Protein AF-A0A935YM21-F1 (afdb_monomer)

Radius of gyration: 26.41 Å; Cα contacts (8 Å, |Δi|>4): 626; chains: 1; bounding box: 69×49×75 Å

Structure (mmCIF, N/CA/C/O backbone):
data_AF-A0A935YM21-F1
#
_entry.id   AF-A0A935YM21-F1
#
loop_
_atom_site.group_PDB
_atom_site.id
_atom_site.type_symbol
_atom_site.label_atom_id
_atom_site.label_alt_id
_atom_site.label_comp_id
_atom_site.label_asym_id
_atom_site.label_entity_id
_atom_site.label_seq_id
_atom_site.pdbx_PDB_ins_code
_atom_site.Cartn_x
_atom_site.Cartn_y
_atom_site.Cartn_z
_atom_site.occupancy
_atom_site.B_iso_or_equiv
_atom_site.auth_seq_id
_atom_site.auth_comp_id
_atom_site.auth_asym_id
_atom_site.auth_atom_id
_atom_site.pdbx_PDB_model_num
ATOM 1 N N . MET A 1 1 ? 1.221 3.191 -18.579 1.00 84.69 1 MET A N 1
ATOM 2 C CA . MET A 1 1 ? 1.922 2.083 -17.907 1.00 84.69 1 MET A CA 1
ATOM 3 C C . MET A 1 1 ? 1.122 1.684 -16.672 1.00 84.69 1 MET A C 1
ATOM 5 O O . MET A 1 1 ? 0.642 2.581 -15.989 1.00 84.69 1 MET A O 1
ATOM 9 N N . LYS A 1 2 ? 0.946 0.388 -16.398 1.00 89.25 2 LYS A N 1
ATOM 10 C CA . LYS A 1 2 ? 0.231 -0.130 -15.216 1.00 89.25 2 LYS A CA 1
ATOM 11 C C . LYS A 1 2 ? 1.011 -1.271 -14.585 1.00 89.25 2 LYS A C 1
ATOM 13 O O . LYS A 1 2 ? 1.313 -2.234 -15.279 1.00 89.25 2 LYS A O 1
ATOM 18 N N . LEU A 1 3 ? 1.335 -1.170 -13.303 1.00 93.81 3 LEU A N 1
ATOM 19 C CA . LEU A 1 3 ? 1.935 -2.277 -12.561 1.00 93.81 3 LEU A CA 1
ATOM 20 C C . LEU A 1 3 ? 0.892 -3.386 -12.374 1.00 93.81 3 LEU A C 1
ATOM 22 O O . LEU A 1 3 ? -0.289 -3.092 -12.204 1.00 93.81 3 LEU A O 1
ATOM 26 N N . GLU A 1 4 ? 1.325 -4.645 -12.394 1.00 93.81 4 GLU A N 1
ATOM 27 C CA . GLU A 1 4 ? 0.467 -5.799 -12.087 1.00 93.81 4 GLU A CA 1
ATOM 28 C C . GLU A 1 4 ? 0.998 -6.578 -10.886 1.00 93.81 4 GLU A C 1
ATOM 30 O O . GLU A 1 4 ? 0.245 -6.892 -9.970 1.00 93.81 4 GLU A O 1
ATOM 35 N N . GLN A 1 5 ? 2.302 -6.855 -10.855 1.00 95.62 5 GLN A N 1
ATOM 36 C CA . GLN A 1 5 ? 2.930 -7.565 -9.748 1.00 95.62 5 GLN A CA 1
ATOM 37 C C . GLN A 1 5 ? 4.392 -7.152 -9.598 1.00 95.62 5 GLN A C 1
ATOM 39 O O . GLN A 1 5 ? 5.106 -7.019 -10.591 1.00 95.62 5 GLN A O 1
ATOM 44 N N . PHE A 1 6 ? 4.851 -6.981 -8.364 1.00 97.75 6 PHE A N 1
ATOM 45 C CA . PHE A 1 6 ? 6.246 -6.683 -8.053 1.00 97.75 6 PHE A CA 1
ATOM 46 C C . PHE A 1 6 ? 6.715 -7.523 -6.870 1.00 97.75 6 PHE A C 1
ATOM 48 O O . PHE A 1 6 ? 6.202 -7.385 -5.766 1.00 97.75 6 PHE A O 1
ATOM 55 N N . THR A 1 7 ? 7.696 -8.387 -7.101 1.00 98.19 7 THR A N 1
ATOM 56 C CA . THR A 1 7 ? 8.368 -9.175 -6.067 1.00 98.19 7 THR A CA 1
ATOM 57 C C . THR A 1 7 ? 9.728 -8.564 -5.765 1.00 98.19 7 THR A C 1
ATOM 59 O O . THR A 1 7 ? 10.560 -8.446 -6.661 1.00 98.19 7 THR A O 1
ATOM 62 N N . ILE A 1 8 ? 9.954 -8.194 -4.506 1.00 98.06 8 ILE A N 1
ATOM 63 C CA . ILE A 1 8 ? 11.184 -7.571 -4.011 1.00 98.06 8 ILE A CA 1
ATOM 64 C C . ILE A 1 8 ? 12.077 -8.648 -3.397 1.00 98.06 8 ILE A C 1
ATOM 66 O O . ILE A 1 8 ? 11.717 -9.268 -2.390 1.00 98.06 8 ILE A O 1
ATOM 70 N N . GLY A 1 9 ? 13.264 -8.841 -3.965 1.00 96.75 9 GLY A N 1
ATOM 71 C CA . GLY A 1 9 ? 14.196 -9.878 -3.541 1.00 96.75 9 GLY A CA 1
ATOM 72 C C . GLY A 1 9 ? 13.757 -11.283 -3.953 1.00 96.75 9 GLY A C 1
ATOM 73 O O . GLY A 1 9 ? 12.864 -11.476 -4.775 1.00 96.75 9 GLY A O 1
ATOM 74 N N . SER A 1 10 ? 14.382 -12.292 -3.346 1.00 96.12 10 SER A N 1
ATOM 75 C CA . SER A 1 10 ? 14.010 -13.698 -3.542 1.00 96.12 10 SER A CA 1
ATOM 76 C C . SER A 1 10 ? 14.378 -14.551 -2.315 1.00 96.12 10 SER A C 1
ATOM 78 O O . SER A 1 10 ? 15.112 -14.080 -1.441 1.00 96.12 10 SER A O 1
ATOM 80 N N . PRO A 1 11 ? 13.953 -15.827 -2.252 1.00 94.19 11 PRO A N 1
ATOM 81 C CA . PRO A 1 11 ? 14.360 -16.743 -1.186 1.00 94.19 11 PRO A CA 1
ATOM 82 C C . PRO A 1 11 ? 15.867 -17.041 -1.144 1.00 94.19 11 PRO A C 1
ATOM 84 O O . PRO A 1 11 ? 16.362 -17.484 -0.105 1.00 94.19 11 PRO A O 1
ATOM 87 N N . LYS A 1 12 ? 16.606 -16.795 -2.238 1.00 95.00 12 LYS A N 1
ATOM 88 C CA . LYS A 1 12 ? 18.047 -17.066 -2.332 1.00 95.00 12 LYS A CA 1
ATOM 89 C C . LYS A 1 12 ? 18.811 -16.416 -1.172 1.00 95.00 12 LYS A C 1
ATOM 91 O O . LYS A 1 12 ? 18.516 -15.299 -0.734 1.00 95.00 12 LYS A O 1
ATOM 96 N N . ASN A 1 13 ? 19.802 -17.129 -0.645 1.00 92.75 13 ASN A N 1
ATOM 97 C CA . ASN A 1 13 ? 20.642 -16.627 0.435 1.00 92.75 13 ASN A CA 1
ATOM 98 C C . ASN A 1 13 ? 21.811 -15.801 -0.118 1.00 92.75 13 ASN A C 1
ATOM 100 O O . ASN A 1 13 ? 22.928 -16.292 -0.225 1.00 92.75 13 ASN A O 1
ATOM 104 N N . SER A 1 14 ? 21.521 -14.563 -0.510 1.00 93.44 14 SER A N 1
ATOM 105 C CA . SER A 1 14 ? 22.496 -13.608 -1.039 1.00 93.44 14 SER A CA 1
ATOM 106 C C . SER A 1 14 ? 22.101 -12.182 -0.623 1.00 93.44 14 SER A C 1
ATOM 108 O O . SER A 1 14 ? 20.898 -11.896 -0.551 1.00 93.44 14 SER A O 1
ATOM 110 N N . PRO A 1 15 ? 23.065 -11.286 -0.319 1.00 93.50 15 PRO A N 1
ATOM 111 C CA . PRO A 1 15 ? 22.773 -9.910 0.093 1.00 93.50 15 PRO A CA 1
ATOM 112 C C . PRO A 1 15 ? 22.080 -9.087 -1.002 1.00 93.50 15 PRO A C 1
ATOM 114 O O . PRO A 1 15 ? 21.363 -8.141 -0.691 1.00 93.50 15 PRO A O 1
ATOM 117 N N . THR A 1 16 ? 22.238 -9.462 -2.271 1.00 96.19 16 THR A N 1
ATOM 118 C CA . THR A 1 16 ? 21.596 -8.809 -3.422 1.00 96.19 16 THR A CA 1
ATOM 119 C C . THR A 1 16 ? 20.148 -9.270 -3.634 1.00 96.19 16 THR A C 1
ATOM 121 O O . THR A 1 16 ? 19.417 -8.666 -4.410 1.00 96.19 16 THR A O 1
ATOM 124 N N . HIS A 1 17 ? 19.678 -10.298 -2.914 1.00 97.12 17 HIS A N 1
ATOM 125 C CA . HIS A 1 17 ? 18.311 -10.832 -3.021 1.00 97.12 17 HIS A CA 1
ATOM 126 C C . HIS A 1 17 ? 17.364 -10.289 -1.939 1.00 97.12 17 HIS A C 1
ATOM 128 O O . HIS A 1 17 ? 16.369 -10.929 -1.584 1.00 97.12 17 HIS A O 1
ATOM 134 N N . CYS A 1 18 ? 17.656 -9.094 -1.432 1.00 95.44 18 CYS A N 1
ATOM 135 C CA . CYS A 1 18 ? 16.796 -8.310 -0.553 1.00 95.44 18 CYS A CA 1
ATOM 136 C C . CYS A 1 18 ? 16.961 -6.814 -0.839 1.00 95.44 18 CYS A C 1
ATOM 138 O O . CYS A 1 18 ? 17.997 -6.386 -1.344 1.00 95.44 18 CYS A O 1
ATOM 140 N N . PHE A 1 19 ? 15.957 -6.020 -0.472 1.00 94.69 19 PHE A N 1
ATOM 141 C CA . PHE A 1 19 ? 16.044 -4.562 -0.475 1.00 94.69 19 PHE A CA 1
ATOM 142 C C . PHE A 1 19 ? 15.624 -4.033 0.900 1.00 94.69 19 PHE A C 1
ATOM 144 O O . PHE A 1 19 ? 14.451 -4.081 1.282 1.00 94.69 19 PHE A O 1
ATOM 151 N N . GLY A 1 20 ? 16.605 -3.599 1.695 1.00 91.69 20 GLY A N 1
ATOM 152 C CA . GLY A 1 20 ? 16.386 -3.273 3.104 1.00 91.69 20 GLY A CA 1
ATOM 153 C C . GLY A 1 20 ? 15.827 -4.481 3.880 1.00 91.69 20 GLY A C 1
ATOM 154 O O . GLY A 1 20 ? 16.442 -5.546 3.858 1.00 91.69 20 GLY A O 1
ATOM 155 N N . PRO A 1 21 ? 14.679 -4.360 4.578 1.00 91.56 21 PRO A N 1
ATOM 156 C CA . PRO A 1 21 ? 14.071 -5.475 5.299 1.00 91.56 21 PRO A CA 1
ATOM 157 C C . PRO A 1 21 ? 13.211 -6.388 4.403 1.00 91.56 21 PRO A C 1
ATOM 159 O O . PRO A 1 21 ? 12.692 -7.390 4.891 1.00 91.56 21 PRO A O 1
ATOM 162 N N . LEU A 1 22 ? 13.017 -6.046 3.124 1.00 94.81 22 LEU A N 1
ATOM 163 C CA . LEU A 1 22 ? 12.130 -6.770 2.216 1.00 94.81 22 LEU A CA 1
ATOM 164 C C . LEU A 1 22 ? 12.899 -7.889 1.507 1.00 94.81 22 LEU A C 1
ATOM 166 O O . LEU A 1 22 ? 13.859 -7.635 0.776 1.00 94.81 22 LEU A O 1
ATOM 170 N N . LYS A 1 23 ? 12.462 -9.134 1.721 1.00 94.88 23 LYS A N 1
ATOM 171 C CA . LYS A 1 23 ? 13.022 -10.335 1.098 1.00 94.88 23 LYS A CA 1
ATOM 172 C C . LYS A 1 23 ? 11.899 -11.271 0.659 1.00 94.88 23 LYS A C 1
ATOM 174 O O . LYS A 1 23 ? 11.187 -11.800 1.507 1.00 94.88 23 LYS A O 1
ATOM 179 N N . ALA A 1 24 ? 11.783 -11.481 -0.652 1.00 95.38 24 ALA A N 1
ATOM 180 C CA . ALA A 1 24 ? 10.719 -12.260 -1.289 1.00 95.38 24 ALA A CA 1
ATOM 181 C C . ALA A 1 24 ? 9.302 -11.739 -0.969 1.00 95.38 24 ALA A C 1
ATOM 183 O O . ALA A 1 24 ? 8.379 -12.520 -0.746 1.00 95.38 24 ALA A O 1
ATOM 184 N N . VAL A 1 25 ? 9.134 -10.412 -0.938 1.00 96.69 25 VAL A N 1
ATOM 185 C CA . VAL A 1 25 ? 7.836 -9.766 -0.675 1.00 96.69 25 VAL A CA 1
ATOM 186 C C . VAL A 1 25 ? 7.161 -9.439 -1.996 1.00 96.69 25 VAL A C 1
ATOM 188 O O . VAL A 1 25 ? 7.767 -8.767 -2.826 1.00 96.69 25 VAL A O 1
ATOM 191 N N . THR A 1 26 ? 5.918 -9.881 -2.183 1.00 97.12 26 THR A N 1
ATOM 192 C CA . THR A 1 26 ? 5.162 -9.674 -3.428 1.00 97.12 26 THR A CA 1
ATOM 193 C C . THR A 1 26 ? 4.048 -8.657 -3.223 1.00 97.12 26 THR A C 1
ATOM 195 O O . THR A 1 26 ? 3.224 -8.819 -2.333 1.00 97.12 26 THR A O 1
ATOM 198 N N . LEU A 1 27 ? 4.022 -7.615 -4.050 1.00 97.31 27 LEU A N 1
ATOM 199 C CA . LEU A 1 27 ? 2.954 -6.624 -4.122 1.00 97.31 27 LEU A CA 1
ATOM 200 C C . LEU A 1 27 ? 2.118 -6.876 -5.378 1.00 97.31 27 LEU A C 1
ATOM 202 O O . LEU A 1 27 ? 2.657 -6.870 -6.485 1.00 97.31 27 LEU A O 1
ATOM 206 N N . ASP A 1 28 ? 0.808 -7.043 -5.208 1.00 95.25 28 ASP A N 1
ATOM 207 C CA . ASP A 1 28 ? -0.141 -7.253 -6.307 1.00 95.25 28 ASP A CA 1
ATOM 208 C C . ASP A 1 28 ? -0.956 -5.991 -6.588 1.00 95.25 28 ASP A C 1
ATOM 210 O O . ASP A 1 28 ? -1.786 -5.562 -5.782 1.00 95.25 28 ASP A O 1
ATOM 214 N N . PHE A 1 29 ? -0.803 -5.433 -7.775 1.00 94.19 29 PHE A N 1
ATOM 215 C CA . PHE A 1 29 ? -1.499 -4.223 -8.188 1.00 94.19 29 PHE A CA 1
ATOM 216 C C . PHE A 1 29 ? -2.767 -4.588 -8.963 1.00 94.19 29 PHE A C 1
ATOM 218 O O . PHE A 1 29 ? -2.802 -5.543 -9.741 1.00 94.19 29 PHE A O 1
ATOM 225 N N . ALA A 1 30 ? -3.848 -3.851 -8.727 1.00 88.44 30 ALA A N 1
ATOM 226 C CA . ALA A 1 30 ? -5.085 -4.041 -9.473 1.00 88.44 30 ALA A CA 1
ATOM 227 C C . ALA A 1 30 ? -4.923 -3.564 -10.920 1.00 88.44 30 ALA A C 1
ATOM 229 O O . ALA A 1 30 ? -4.452 -2.455 -11.165 1.00 88.44 30 ALA A O 1
ATOM 230 N N . ARG A 1 31 ? -5.328 -4.400 -11.882 1.00 81.19 31 ARG A N 1
ATOM 231 C CA . ARG A 1 31 ? -5.139 -4.127 -13.317 1.00 81.19 31 ARG A CA 1
ATOM 232 C C . ARG A 1 31 ? -6.035 -2.999 -13.830 1.00 81.19 31 ARG A C 1
ATOM 234 O O . ARG A 1 31 ? -5.651 -2.268 -14.738 1.00 81.19 31 ARG A O 1
ATOM 241 N N . ASP A 1 32 ? -7.222 -2.873 -13.251 1.00 82.38 32 ASP A N 1
ATOM 242 C CA . ASP A 1 32 ? -8.256 -1.892 -13.584 1.00 82.38 32 ASP A CA 1
ATOM 243 C C . ASP A 1 32 ? -8.122 -0.586 -12.785 1.00 82.38 32 ASP A C 1
ATOM 245 O O . ASP A 1 32 ? -8.901 0.341 -12.993 1.00 82.38 32 ASP A O 1
ATOM 249 N N . ARG A 1 33 ? -7.130 -0.482 -11.889 1.00 85.44 33 ARG A N 1
ATOM 250 C CA . ARG A 1 33 ? -6.915 0.697 -11.041 1.00 85.44 33 ARG A CA 1
ATOM 251 C C . ARG A 1 33 ? -5.557 1.327 -11.304 1.00 85.44 33 ARG A C 1
ATOM 253 O O . ARG A 1 33 ? -4.559 0.675 -11.586 1.00 85.44 33 ARG A O 1
ATOM 260 N N . GLY A 1 34 ? -5.511 2.647 -11.246 1.00 87.25 34 GLY A N 1
ATOM 261 C CA . GLY A 1 34 ? -4.305 3.460 -11.326 1.00 87.25 34 GLY A CA 1
ATOM 262 C C . GLY A 1 34 ? -3.768 3.916 -9.991 1.00 87.25 34 GLY A C 1
ATOM 263 O O . GLY A 1 34 ? -2.761 4.611 -9.991 1.00 87.25 34 GLY A O 1
ATOM 264 N N . VAL A 1 35 ? -4.408 3.546 -8.886 1.00 92.56 35 VAL A N 1
ATOM 265 C CA . VAL A 1 35 ? -3.995 3.946 -7.543 1.00 92.56 35 VAL A CA 1
ATOM 266 C C . VAL A 1 35 ? -3.868 2.718 -6.653 1.00 92.56 35 VAL A C 1
ATOM 268 O O . VAL A 1 35 ? -4.759 1.868 -6.621 1.00 92.56 35 VAL A O 1
ATOM 271 N N . THR A 1 36 ? -2.759 2.630 -5.923 1.00 95.81 36 THR A N 1
ATOM 272 C CA . THR A 1 36 ? -2.509 1.582 -4.930 1.00 95.81 36 THR A CA 1
ATOM 273 C C . THR A 1 36 ? -1.900 2.184 -3.666 1.00 95.81 36 THR A C 1
ATOM 275 O O . THR A 1 36 ? -0.898 2.893 -3.733 1.00 95.81 36 THR A O 1
ATOM 278 N N . ALA A 1 37 ? -2.496 1.892 -2.515 1.00 97.00 37 ALA A N 1
ATOM 279 C CA . ALA A 1 37 ? -2.027 2.288 -1.199 1.00 97.00 37 ALA A CA 1
ATOM 280 C C . ALA A 1 37 ? -1.261 1.145 -0.526 1.00 97.00 37 ALA A C 1
ATOM 282 O O . ALA A 1 37 ? -1.734 0.010 -0.479 1.00 97.00 37 ALA A O 1
ATOM 283 N N . LEU A 1 38 ? -0.104 1.460 0.042 1.00 97.50 38 LEU A N 1
ATOM 284 C CA . LEU A 1 38 ? 0.652 0.606 0.944 1.00 97.50 38 LEU A CA 1
ATOM 285 C C . LEU A 1 38 ? 0.322 1.024 2.380 1.00 97.50 38 LEU A C 1
ATOM 287 O O . LEU A 1 38 ? 0.495 2.190 2.745 1.00 97.50 38 LEU A O 1
ATOM 291 N N . VAL A 1 39 ? -0.137 0.073 3.189 1.00 95.56 39 VAL A N 1
ATOM 292 C CA . VAL A 1 39 ? -0.586 0.282 4.576 1.00 95.56 39 VAL A CA 1
ATOM 293 C C . VAL A 1 39 ? 0.099 -0.732 5.491 1.00 95.56 39 VAL A C 1
ATOM 295 O O . VAL A 1 39 ? 0.589 -1.760 5.036 1.00 95.56 39 VAL A O 1
ATOM 298 N N . GLY A 1 40 ? 0.215 -0.420 6.778 1.00 91.56 40 GLY A N 1
ATOM 299 C CA . GLY A 1 40 ? 0.822 -1.291 7.783 1.00 91.56 40 GLY A CA 1
ATOM 300 C C . GLY A 1 40 ? 1.550 -0.502 8.864 1.00 91.56 40 GLY A C 1
ATOM 301 O O . GLY A 1 40 ? 1.730 0.715 8.750 1.00 91.56 40 GLY A O 1
ATOM 302 N N . GLU A 1 41 ? 2.013 -1.195 9.898 1.00 87.06 41 GLU A N 1
ATOM 303 C CA . GLU A 1 41 ? 2.714 -0.579 11.027 1.00 87.06 41 GLU A CA 1
ATOM 304 C C . GLU A 1 41 ? 4.000 0.164 10.617 1.00 87.06 41 GLU A C 1
ATOM 306 O O . GLU A 1 41 ? 4.572 -0.004 9.530 1.00 87.06 41 GLU A O 1
ATOM 311 N N . SER A 1 42 ? 4.489 1.027 11.501 1.00 84.81 42 SER A N 1
ATOM 312 C CA . SER A 1 42 ? 5.783 1.683 11.315 1.00 84.81 42 SER A CA 1
ATOM 313 C C . SER A 1 42 ? 6.909 0.649 11.228 1.00 84.81 42 SER A C 1
ATOM 315 O O . SER A 1 42 ? 7.022 -0.258 12.046 1.00 84.81 42 SER A O 1
ATOM 317 N N . GLY A 1 43 ? 7.765 0.778 10.211 1.00 83.88 43 GLY A N 1
ATOM 318 C CA . GLY A 1 43 ? 8.880 -0.147 9.996 1.00 83.88 43 GLY A CA 1
ATOM 319 C C . GLY A 1 43 ? 8.527 -1.462 9.283 1.00 83.88 43 GLY A C 1
ATOM 320 O O . GLY A 1 43 ? 9.405 -2.319 9.161 1.00 83.88 43 GLY A O 1
ATOM 321 N N . THR A 1 44 ? 7.308 -1.633 8.758 1.00 89.38 44 THR A N 1
ATOM 322 C CA . THR A 1 44 ? 6.948 -2.783 7.895 1.00 89.38 44 THR A CA 1
ATOM 323 C C . THR A 1 44 ? 7.458 -2.664 6.454 1.00 89.38 44 THR A C 1
ATOM 325 O O . THR A 1 44 ? 7.197 -3.537 5.640 1.00 89.38 44 THR A O 1
ATOM 328 N N . GLY A 1 45 ? 8.217 -1.611 6.125 1.00 90.50 45 GLY A N 1
ATOM 329 C CA . GLY A 1 45 ? 8.893 -1.475 4.831 1.00 90.50 45 GLY A CA 1
ATOM 330 C C . GLY A 1 45 ? 8.083 -0.793 3.723 1.00 90.50 45 GLY A C 1
ATOM 331 O O . GLY A 1 45 ? 8.478 -0.890 2.570 1.00 90.50 45 GLY A O 1
ATOM 332 N N . LYS A 1 46 ? 7.000 -0.064 4.037 1.00 93.44 46 LYS A N 1
ATOM 333 C CA . LYS A 1 46 ? 6.207 0.700 3.045 1.00 93.44 46 LYS A CA 1
ATOM 334 C C . LYS A 1 46 ? 7.057 1.672 2.217 1.00 93.44 46 LYS A C 1
ATOM 336 O O . LYS A 1 46 ? 7.097 1.564 0.996 1.00 93.44 46 LYS A O 1
ATOM 341 N N . SER A 1 47 ? 7.796 2.565 2.879 1.00 91.12 47 SER A N 1
ATOM 342 C CA . SER A 1 47 ? 8.720 3.495 2.215 1.00 91.12 47 SER A CA 1
ATOM 343 C C . SER A 1 47 ? 9.822 2.755 1.456 1.00 91.12 47 SER A C 1
ATOM 345 O O . SER A 1 47 ? 10.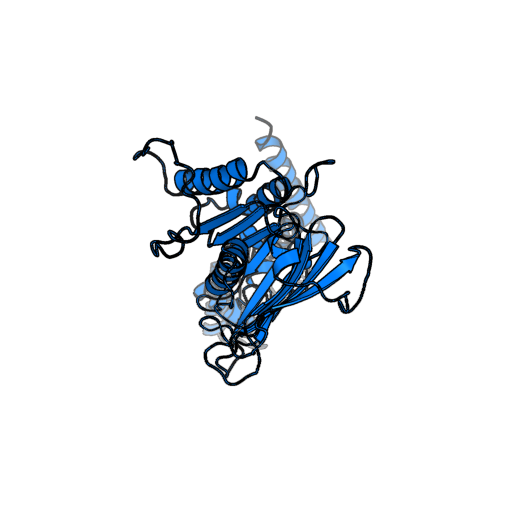173 3.135 0.347 1.00 91.12 47 SER A O 1
ATOM 347 N N . THR A 1 48 ? 10.312 1.640 2.009 1.00 93.19 48 THR A N 1
ATOM 348 C CA . THR A 1 48 ? 11.325 0.797 1.360 1.00 93.19 48 THR A CA 1
ATOM 349 C C . THR A 1 48 ? 10.802 0.123 0.089 1.00 93.19 48 THR A C 1
ATOM 351 O O . THR A 1 48 ? 11.556 -0.048 -0.860 1.00 93.19 48 THR A O 1
ATOM 354 N N . ALA A 1 49 ? 9.516 -0.226 0.025 1.00 95.88 49 ALA A N 1
ATOM 355 C CA . ALA A 1 49 ? 8.896 -0.759 -1.183 1.00 95.88 49 ALA A CA 1
ATOM 356 C C . ALA A 1 49 ? 8.749 0.310 -2.280 1.00 95.88 49 ALA A C 1
ATOM 358 O O . ALA A 1 49 ? 9.011 0.025 -3.449 1.00 95.88 49 ALA A O 1
ATOM 359 N N . LEU A 1 50 ? 8.383 1.545 -1.909 1.00 94.88 50 LEU A N 1
ATOM 360 C CA . LEU A 1 50 ? 8.389 2.681 -2.841 1.00 94.88 50 LEU A CA 1
ATOM 361 C C . LEU A 1 50 ? 9.808 2.968 -3.350 1.00 94.88 50 LEU A C 1
ATOM 363 O O . LEU A 1 50 ? 10.011 3.169 -4.543 1.00 94.88 50 LEU A O 1
ATOM 367 N N . GLU A 1 51 ? 10.801 2.931 -2.466 1.00 92.19 51 GLU A N 1
ATOM 368 C CA . GLU A 1 51 ? 12.208 3.116 -2.824 1.00 92.19 51 GLU A CA 1
ATOM 369 C C . GLU A 1 51 ? 12.715 2.003 -3.752 1.00 92.19 51 GLU A C 1
ATOM 371 O O . GLU A 1 51 ? 13.378 2.296 -4.744 1.00 92.19 51 GLU A O 1
ATOM 376 N N . ALA A 1 52 ? 12.341 0.745 -3.498 1.00 95.69 52 ALA A N 1
ATOM 377 C CA . ALA A 1 52 ? 12.666 -0.380 -4.370 1.00 95.69 52 ALA A CA 1
ATOM 378 C C . ALA A 1 52 ? 12.123 -0.162 -5.793 1.00 95.69 52 ALA A C 1
ATOM 380 O O . ALA A 1 52 ? 12.862 -0.361 -6.756 1.00 95.69 52 ALA A O 1
ATOM 381 N N . LEU A 1 53 ? 10.872 0.306 -5.931 1.00 96.06 53 LEU A N 1
ATOM 382 C CA . LEU A 1 53 ? 10.290 0.684 -7.228 1.00 96.06 53 LEU A CA 1
ATOM 383 C C . LEU A 1 53 ? 11.061 1.837 -7.888 1.00 96.06 53 LEU A C 1
ATOM 385 O O . LEU A 1 53 ? 11.321 1.796 -9.091 1.00 96.06 53 LEU A O 1
ATOM 389 N N . ALA A 1 54 ? 11.441 2.856 -7.116 1.00 92.50 54 ALA A N 1
ATOM 390 C CA . ALA A 1 54 ? 12.185 3.999 -7.634 1.00 92.50 54 ALA A CA 1
ATOM 391 C C . ALA A 1 54 ? 13.575 3.591 -8.153 1.00 92.50 54 ALA A C 1
ATOM 393 O O . ALA A 1 54 ? 13.957 3.964 -9.261 1.00 92.50 54 ALA A O 1
ATOM 394 N N . VAL A 1 55 ? 14.312 2.791 -7.377 1.00 92.81 55 VAL A N 1
ATOM 395 C CA . VAL A 1 55 ? 15.643 2.267 -7.726 1.00 92.81 55 VAL A CA 1
ATOM 396 C C . VAL A 1 55 ? 15.581 1.396 -8.978 1.00 92.81 55 VAL A C 1
ATOM 398 O O . VAL A 1 55 ? 16.358 1.623 -9.902 1.00 92.81 55 VAL A O 1
ATOM 401 N N . LEU A 1 56 ? 14.625 0.463 -9.027 1.00 95.25 56 LEU A N 1
ATOM 402 C CA . LEU A 1 56 ? 14.309 -0.383 -10.184 1.00 95.25 56 LEU A CA 1
ATOM 403 C C . LEU A 1 56 ? 14.191 0.440 -11.471 1.00 95.25 56 LEU A C 1
ATOM 405 O O . LEU A 1 56 ? 14.932 0.212 -12.426 1.00 95.25 56 LEU A O 1
ATOM 409 N N . PHE A 1 57 ? 13.257 1.397 -11.505 1.00 94.00 57 PHE A N 1
ATOM 410 C CA . PHE A 1 57 ? 12.944 2.097 -12.750 1.00 94.00 57 PHE A CA 1
ATOM 411 C C . PHE A 1 57 ? 14.032 3.088 -13.119 1.00 94.00 57 PHE A C 1
ATOM 413 O O . PHE A 1 57 ? 14.347 3.210 -14.297 1.00 94.00 57 PHE A O 1
ATOM 420 N N . ARG A 1 58 ? 14.666 3.728 -12.134 1.00 91.56 58 ARG A N 1
ATOM 421 C CA . ARG A 1 58 ? 15.846 4.562 -12.367 1.00 91.56 58 ARG A CA 1
ATOM 422 C C . AR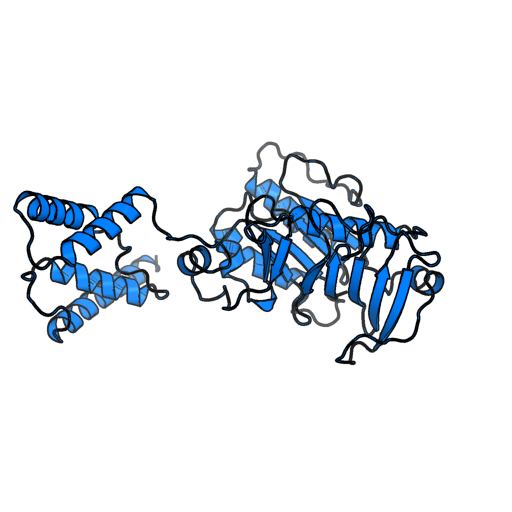G A 1 58 ? 16.967 3.767 -13.030 1.00 91.56 58 ARG A C 1
ATOM 424 O O . ARG A 1 58 ? 17.558 4.252 -13.987 1.00 91.56 58 ARG A O 1
ATOM 431 N N . ASP A 1 59 ? 17.274 2.574 -12.525 1.00 92.56 59 ASP A N 1
ATOM 432 C CA . ASP A 1 59 ? 18.368 1.757 -13.054 1.00 92.56 59 ASP A CA 1
ATOM 433 C C . ASP A 1 59 ? 18.069 1.275 -14.485 1.00 92.56 59 ASP A C 1
ATOM 435 O O . ASP A 1 59 ? 18.959 1.336 -15.335 1.00 92.56 59 ASP A O 1
ATOM 439 N N . LEU A 1 60 ? 16.816 0.897 -14.777 1.00 92.81 60 LEU A N 1
ATOM 440 C CA . LEU A 1 60 ? 16.371 0.565 -16.137 1.00 92.81 60 LEU A CA 1
ATOM 441 C C . LEU A 1 60 ? 16.419 1.780 -17.077 1.00 92.81 60 LEU A C 1
ATOM 443 O O . LEU A 1 60 ? 16.958 1.680 -18.172 1.00 92.81 60 LEU A O 1
ATOM 447 N N . MET A 1 61 ? 15.910 2.941 -16.654 1.00 89.12 61 MET A N 1
ATOM 448 C CA . MET A 1 61 ? 15.922 4.175 -17.457 1.00 89.12 61 MET A CA 1
ATOM 449 C C . MET A 1 61 ? 17.340 4.699 -17.714 1.00 89.12 61 MET A C 1
ATOM 451 O O . MET A 1 61 ? 17.595 5.283 -18.761 1.00 89.12 61 MET A O 1
ATOM 455 N N . ALA A 1 62 ? 18.268 4.473 -16.781 1.00 89.81 62 ALA A N 1
ATOM 456 C CA . ALA A 1 62 ? 19.684 4.790 -16.949 1.00 89.81 62 ALA A CA 1
ATOM 457 C C . ALA A 1 62 ? 20.450 3.742 -17.782 1.00 89.81 62 ALA A C 1
ATOM 459 O O . ALA A 1 62 ? 21.656 3.889 -17.970 1.00 89.81 62 ALA A O 1
ATOM 460 N N . GLY A 1 63 ? 19.785 2.671 -18.234 1.00 90.62 63 GLY A N 1
ATOM 461 C CA . GLY A 1 63 ? 20.399 1.603 -19.021 1.00 90.62 63 GLY A CA 1
ATOM 462 C C . GLY A 1 63 ? 21.496 0.844 -18.274 1.00 90.62 63 GLY A C 1
ATOM 463 O O . GLY A 1 63 ? 22.475 0.416 -18.885 1.00 90.62 63 GLY A O 1
ATOM 464 N N . LYS A 1 64 ? 21.384 0.701 -16.945 1.00 92.62 64 LYS A N 1
ATOM 465 C CA . LYS A 1 64 ? 22.409 -0.006 -16.168 1.00 92.62 64 LYS A CA 1
ATOM 466 C C . LYS A 1 64 ? 22.469 -1.485 -16.566 1.00 92.62 64 LYS A C 1
ATOM 468 O O . LYS A 1 64 ? 21.424 -2.134 -16.611 1.00 92.62 64 LYS A O 1
ATOM 473 N N . PRO A 1 65 ? 23.675 -2.055 -16.745 1.00 90.50 65 PRO A N 1
ATOM 474 C CA . PRO A 1 65 ? 23.840 -3.433 -17.209 1.00 90.50 65 PRO A CA 1
ATOM 475 C C . PRO A 1 65 ? 23.443 -4.486 -16.165 1.00 90.50 65 PRO A C 1
ATOM 477 O O . PRO A 1 65 ? 23.173 -5.625 -16.528 1.00 90.50 65 PRO A O 1
ATOM 480 N N . ALA A 1 66 ? 23.376 -4.115 -14.883 1.00 94.19 66 ALA A N 1
ATOM 481 C CA . ALA A 1 66 ? 22.957 -4.994 -13.797 1.00 94.19 66 ALA A CA 1
ATOM 482 C C . ALA A 1 66 ? 22.022 -4.259 -12.815 1.00 94.19 66 ALA A C 1
ATOM 484 O O . ALA A 1 66 ? 22.200 -3.054 -12.593 1.00 94.19 66 ALA A O 1
ATOM 485 N N . PRO A 1 67 ? 21.037 -4.960 -12.226 1.00 96.44 67 PRO A N 1
ATOM 486 C CA . PRO A 1 67 ? 20.116 -4.393 -11.248 1.00 96.44 67 PRO A CA 1
ATOM 487 C C . PRO A 1 67 ? 20.777 -4.260 -9.869 1.00 96.44 67 PRO A C 1
ATOM 489 O O . PRO A 1 67 ? 21.640 -5.053 -9.502 1.00 96.44 67 PRO A O 1
ATOM 492 N N . ALA A 1 68 ? 20.347 -3.282 -9.066 1.00 95.75 68 ALA A N 1
ATOM 493 C CA . ALA A 1 68 ? 20.869 -3.097 -7.705 1.00 95.75 68 ALA A CA 1
ATOM 494 C C . ALA A 1 68 ? 20.467 -4.213 -6.719 1.00 95.75 68 ALA A C 1
ATOM 496 O O . ALA A 1 68 ? 21.130 -4.412 -5.703 1.00 95.75 68 ALA A O 1
ATOM 497 N N . PHE A 1 69 ? 19.365 -4.911 -6.989 1.00 98.19 69 PHE A N 1
ATOM 498 C CA . PHE A 1 69 ? 18.847 -6.015 -6.185 1.00 98.19 69 PHE A CA 1
ATOM 499 C C . PHE A 1 69 ? 18.001 -6.943 -7.065 1.00 98.19 69 PHE A C 1
ATOM 501 O O . PHE A 1 69 ? 17.556 -6.544 -8.141 1.00 98.19 69 PHE A O 1
ATOM 508 N N . ALA A 1 70 ? 17.772 -8.175 -6.615 1.00 98.38 70 ALA A N 1
ATOM 509 C CA . ALA A 1 70 ? 16.940 -9.133 -7.330 1.00 98.38 70 ALA A CA 1
ATOM 510 C C . ALA A 1 70 ? 15.457 -8.771 -7.225 1.00 98.38 70 ALA A C 1
ATOM 512 O O . ALA A 1 70 ? 14.975 -8.418 -6.147 1.00 98.38 70 ALA A O 1
ATOM 513 N N . TYR A 1 71 ? 14.718 -8.899 -8.320 1.00 98.50 71 TYR A N 1
ATOM 514 C CA . TYR A 1 71 ? 13.278 -8.675 -8.329 1.00 98.50 71 TYR A CA 1
ATOM 515 C C . TYR A 1 71 ? 12.595 -9.396 -9.485 1.00 98.50 71 TYR A C 1
ATOM 517 O O . TYR A 1 71 ? 13.200 -9.714 -10.505 1.00 98.50 71 TYR A O 1
ATOM 525 N N . THR A 1 72 ? 11.284 -9.569 -9.356 1.00 98.12 72 THR A N 1
ATOM 526 C CA . THR A 1 72 ? 10.426 -9.911 -10.489 1.00 98.12 72 THR A CA 1
ATOM 527 C C . THR A 1 72 ? 9.364 -8.840 -10.645 1.00 98.12 72 THR A C 1
ATOM 529 O O . THR A 1 72 ? 8.693 -8.482 -9.680 1.00 98.12 72 THR A O 1
ATOM 532 N N . LEU A 1 73 ? 9.185 -8.326 -11.855 1.00 97.50 73 LEU A N 1
ATOM 533 C CA . LEU A 1 73 ? 8.217 -7.279 -12.152 1.00 97.50 73 LEU A CA 1
ATOM 534 C C . LEU A 1 73 ? 7.338 -7.708 -13.321 1.00 97.50 73 LEU A C 1
ATOM 536 O O . LEU A 1 73 ? 7.848 -8.109 -14.359 1.00 97.50 73 LEU A O 1
ATOM 540 N N . THR A 1 74 ? 6.024 -7.580 -13.167 1.00 95.56 74 THR A N 1
ATOM 541 C CA . THR A 1 74 ? 5.050 -7.716 -14.254 1.00 95.56 74 THR A CA 1
ATOM 542 C C . THR A 1 74 ? 4.236 -6.435 -14.359 1.00 95.56 74 THR A C 1
ATOM 544 O O . THR A 1 74 ? 3.708 -5.945 -13.356 1.00 95.56 74 THR A O 1
ATOM 547 N N . TYR A 1 75 ? 4.151 -5.870 -15.560 1.00 93.88 75 TYR A N 1
ATOM 548 C CA . TYR A 1 75 ? 3.447 -4.615 -15.811 1.00 93.88 75 TYR A CA 1
ATOM 549 C C . TYR A 1 75 ? 3.025 -4.491 -17.278 1.00 93.88 75 TYR A C 1
ATOM 551 O O . TYR A 1 75 ? 3.496 -5.220 -18.147 1.00 93.88 75 TYR A O 1
ATOM 559 N N . ARG A 1 76 ? 2.133 -3.545 -17.562 1.00 90.69 76 ARG A N 1
ATOM 560 C CA . ARG A 1 76 ? 1.635 -3.227 -18.898 1.00 90.69 76 ARG A CA 1
ATOM 561 C C . ARG A 1 76 ? 2.173 -1.889 -19.382 1.00 90.69 76 ARG A C 1
ATOM 563 O O . ARG A 1 76 ? 2.068 -0.878 -18.677 1.00 90.69 76 ARG A O 1
ATOM 570 N N . ALA A 1 77 ? 2.669 -1.864 -20.607 1.00 89.12 77 ALA A N 1
ATOM 571 C CA . ALA A 1 77 ? 3.091 -0.678 -21.332 1.00 89.12 77 ALA A CA 1
ATOM 572 C C . ALA A 1 77 ? 2.353 -0.633 -22.681 1.00 89.12 77 ALA A C 1
ATOM 574 O O . ALA A 1 77 ? 2.699 -1.345 -23.618 1.00 89.12 77 ALA A O 1
ATOM 575 N N . GLY A 1 78 ? 1.280 0.163 -22.753 1.00 85.31 78 GLY A N 1
ATOM 576 C CA . GLY A 1 78 ? 0.373 0.156 -23.906 1.00 85.31 78 GLY A CA 1
ATOM 577 C C . GLY A 1 78 ? -0.309 -1.205 -24.067 1.00 85.31 78 GLY A C 1
ATOM 578 O O . GLY A 1 78 ? -0.870 -1.726 -23.104 1.00 85.31 78 GLY A O 1
ATOM 579 N N . GLU A 1 79 ? -0.199 -1.781 -25.262 1.00 87.12 79 GLU A N 1
ATOM 580 C CA . GLU A 1 79 ? -0.740 -3.101 -25.616 1.00 87.12 79 GLU A CA 1
ATOM 581 C C . GLU A 1 79 ? 0.225 -4.258 -25.306 1.00 87.12 79 GLU A C 1
ATOM 583 O O . GLU A 1 79 ? -0.074 -5.414 -25.601 1.00 87.12 79 GLU A O 1
ATOM 588 N N . THR A 1 80 ? 1.376 -3.971 -24.691 1.00 90.12 80 THR A N 1
ATOM 589 C CA . THR A 1 80 ? 2.378 -4.979 -24.336 1.00 90.12 80 THR A CA 1
ATOM 590 C C . THR A 1 80 ? 2.390 -5.216 -22.831 1.00 90.12 80 THR A C 1
ATOM 592 O O . THR A 1 80 ? 2.492 -4.286 -22.027 1.00 90.12 80 THR A O 1
ATOM 595 N N . ARG A 1 81 ? 2.325 -6.482 -22.436 1.00 92.25 81 ARG A N 1
ATOM 596 C CA . ARG A 1 81 ? 2.576 -6.964 -21.081 1.00 92.25 81 ARG A CA 1
ATOM 597 C C . ARG A 1 81 ? 4.023 -7.432 -20.986 1.00 92.25 81 ARG A C 1
ATOM 599 O O . ARG A 1 81 ? 4.475 -8.229 -21.800 1.00 92.25 81 ARG A O 1
ATOM 606 N N . LEU A 1 82 ? 4.746 -6.921 -20.002 1.00 93.88 82 LEU A N 1
ATOM 607 C CA . LEU A 1 82 ? 6.167 -7.170 -19.799 1.00 93.88 82 LEU A CA 1
ATOM 608 C C . LEU A 1 82 ? 6.375 -7.897 -18.479 1.00 93.88 82 LEU A C 1
ATOM 610 O O . LEU A 1 82 ? 5.779 -7.530 -17.462 1.00 93.88 82 LEU A O 1
ATOM 614 N N . ARG A 1 83 ? 7.256 -8.895 -18.498 1.00 95.94 83 ARG A N 1
ATOM 615 C CA . ARG A 1 83 ? 7.789 -9.560 -17.312 1.00 95.94 83 ARG A CA 1
ATOM 616 C C . ARG A 1 83 ? 9.301 -9.396 -17.297 1.00 95.94 83 ARG A C 1
ATOM 618 O O . ARG A 1 83 ? 9.963 -9.767 -18.259 1.00 95.94 83 ARG A O 1
ATOM 625 N N . ILE A 1 84 ? 9.835 -8.877 -16.200 1.00 96.69 84 ILE A N 1
ATOM 626 C CA . ILE A 1 84 ? 11.271 -8.759 -15.950 1.00 96.69 84 ILE A CA 1
ATOM 627 C C . ILE A 1 84 ? 11.608 -9.652 -14.761 1.00 96.69 84 ILE A C 1
ATOM 629 O O . ILE A 1 84 ? 11.041 -9.480 -13.683 1.00 96.69 84 ILE A O 1
ATOM 633 N N . ASP A 1 85 ? 12.519 -10.595 -14.963 1.00 97.56 85 ASP A N 1
ATOM 634 C CA . ASP A 1 85 ? 13.180 -11.368 -13.915 1.00 97.56 85 ASP A CA 1
ATOM 635 C C . ASP A 1 85 ? 14.642 -10.915 -13.811 1.00 97.56 85 ASP A C 1
ATOM 637 O O . ASP A 1 85 ? 15.475 -11.215 -14.676 1.00 97.56 85 ASP A O 1
ATOM 641 N N . ALA A 1 86 ? 14.924 -10.144 -12.767 1.00 98.00 86 ALA A N 1
ATOM 642 C CA . ALA A 1 86 ? 16.190 -9.479 -12.525 1.00 98.00 86 ALA A CA 1
ATOM 643 C C . ALA A 1 86 ? 16.956 -10.175 -11.393 1.00 98.00 86 ALA A C 1
ATOM 645 O O . ALA A 1 86 ? 16.454 -10.276 -10.272 1.00 98.00 86 ALA A O 1
ATOM 646 N N . ASP A 1 87 ? 18.180 -10.621 -11.673 1.00 98.00 87 ASP A N 1
ATOM 647 C CA . ASP A 1 87 ? 19.066 -11.289 -10.714 1.00 98.00 87 ASP A CA 1
ATOM 648 C C . ASP A 1 87 ? 20.498 -10.729 -10.856 1.00 98.00 87 ASP A C 1
ATOM 650 O O . ASP A 1 87 ? 21.167 -11.039 -11.843 1.00 98.00 87 ASP A O 1
ATOM 654 N N . PRO A 1 88 ? 20.981 -9.909 -9.899 1.00 96.88 88 PRO A N 1
ATOM 655 C CA . PRO A 1 88 ? 22.325 -9.324 -9.937 1.00 96.88 88 PRO A CA 1
ATOM 656 C C . PRO A 1 88 ? 23.462 -10.350 -9.917 1.00 96.88 88 PRO A C 1
ATOM 658 O O . PRO A 1 88 ? 24.573 -10.036 -10.332 1.00 96.88 88 PRO A O 1
ATOM 661 N N . ASP A 1 89 ? 23.206 -11.559 -9.417 1.00 96.69 89 ASP A N 1
ATOM 662 C CA . ASP A 1 89 ? 24.220 -12.602 -9.265 1.00 96.69 89 ASP A CA 1
ATOM 663 C C . ASP A 1 89 ? 24.309 -13.506 -10.512 1.00 96.69 89 ASP A C 1
ATOM 665 O O . ASP A 1 89 ? 25.077 -14.472 -10.527 1.00 96.69 89 ASP A O 1
ATOM 669 N N . ARG A 1 90 ? 23.475 -13.262 -11.531 1.00 95.44 90 ARG A N 1
ATOM 670 C CA . ARG A 1 90 ? 23.393 -14.064 -12.758 1.00 95.44 90 ARG A CA 1
ATOM 671 C C . ARG A 1 90 ? 24.250 -13.452 -13.868 1.00 95.44 90 ARG A C 1
ATOM 673 O O . ARG A 1 90 ? 24.352 -12.238 -13.971 1.00 95.44 90 ARG A O 1
ATOM 680 N N . GLU A 1 91 ? 24.811 -14.299 -14.737 1.00 93.25 91 GLU A N 1
ATOM 681 C CA . GLU A 1 91 ? 25.603 -13.857 -15.902 1.00 93.25 91 GLU A CA 1
ATOM 682 C C . GLU A 1 91 ? 24.797 -12.975 -16.868 1.00 93.25 91 GLU A C 1
ATOM 684 O O . GLU A 1 91 ? 25.327 -12.008 -17.399 1.00 93.25 91 GLU A O 1
ATOM 689 N N . ASP A 1 92 ? 23.513 -13.293 -17.052 1.00 92.81 92 ASP A N 1
ATOM 690 C CA . ASP A 1 92 ? 22.537 -12.478 -17.778 1.00 92.81 92 ASP A CA 1
ATOM 691 C C . ASP A 1 92 ? 21.565 -11.828 -16.775 1.00 92.81 92 ASP A C 1
ATOM 693 O O . ASP A 1 92 ? 20.558 -12.450 -16.409 1.00 92.81 92 ASP A O 1
ATOM 697 N N . PRO A 1 93 ? 21.843 -10.619 -16.252 1.00 95.50 93 PRO A N 1
ATOM 698 C CA . PRO A 1 93 ? 21.134 -10.104 -15.085 1.00 95.50 93 PRO A CA 1
ATOM 699 C C . PRO A 1 93 ? 19.657 -9.794 -15.339 1.00 95.50 93 PRO A C 1
ATOM 701 O O . PRO A 1 93 ? 18.878 -9.779 -14.389 1.00 95.50 93 PRO A O 1
ATOM 704 N N . TYR A 1 94 ? 19.245 -9.604 -16.598 1.00 96.75 94 TYR A N 1
ATOM 705 C CA . TYR A 1 94 ? 17.881 -9.228 -16.973 1.00 96.75 94 TYR A CA 1
ATOM 706 C C . TYR A 1 94 ? 17.271 -10.215 -17.963 1.00 96.75 94 TYR A C 1
ATOM 708 O O . TYR A 1 94 ? 17.539 -10.165 -19.159 1.00 96.75 94 TYR A O 1
ATOM 716 N N . ARG A 1 95 ? 16.346 -11.049 -17.486 1.00 96.50 95 ARG A N 1
ATOM 717 C CA . ARG A 1 95 ? 15.497 -11.867 -18.358 1.00 96.50 95 ARG A CA 1
ATOM 718 C C . ARG A 1 95 ? 14.171 -11.157 -18.563 1.00 96.50 95 ARG A C 1
ATOM 720 O O . ARG A 1 95 ? 13.392 -11.026 -17.620 1.00 96.50 95 ARG A O 1
ATOM 727 N N . ILE A 1 96 ? 13.928 -10.688 -19.782 1.00 95.62 96 ILE A N 1
ATOM 728 C CA . ILE A 1 96 ? 12.726 -9.928 -20.134 1.00 95.62 96 ILE A CA 1
ATOM 729 C C . ILE A 1 96 ? 11.878 -10.757 -21.095 1.00 95.62 96 ILE A C 1
ATOM 731 O O . ILE A 1 96 ? 12.398 -11.347 -22.040 1.00 95.62 96 ILE A O 1
ATOM 735 N N . ALA A 1 97 ? 10.572 -10.796 -20.858 1.00 94.62 97 ALA A N 1
ATOM 736 C CA . ALA A 1 97 ? 9.596 -11.414 -21.743 1.00 94.62 97 ALA A CA 1
ATOM 737 C C . ALA A 1 97 ? 8.462 -10.432 -22.049 1.00 94.62 97 ALA A C 1
ATOM 739 O O . ALA A 1 97 ? 8.023 -9.688 -21.166 1.00 94.62 97 ALA A O 1
ATOM 740 N N . ALA A 1 98 ? 7.985 -10.443 -23.293 1.00 92.75 98 ALA A N 1
ATOM 741 C CA . ALA A 1 98 ? 6.879 -9.620 -23.768 1.00 92.75 98 ALA A CA 1
ATOM 742 C C . ALA A 1 98 ? 5.733 -10.493 -24.294 1.00 92.75 98 ALA A C 1
ATOM 744 O O . ALA A 1 98 ? 5.959 -11.464 -25.015 1.00 92.75 98 ALA A O 1
ATOM 745 N N . ALA A 1 99 ? 4.505 -10.128 -23.948 1.00 91.94 99 ALA A N 1
ATOM 746 C CA . ALA A 1 99 ? 3.277 -10.763 -24.414 1.00 91.94 99 ALA A CA 1
ATOM 747 C C . ALA A 1 99 ? 2.223 -9.691 -24.751 1.00 91.94 99 ALA A C 1
ATOM 749 O O . ALA A 1 99 ? 2.320 -8.566 -24.246 1.00 91.94 99 ALA A O 1
ATOM 750 N N . PRO A 1 100 ? 1.209 -9.990 -25.576 1.00 89.00 100 PRO A N 1
ATOM 751 C CA . PRO A 1 100 ? 0.053 -9.114 -25.745 1.00 89.00 100 PRO A CA 1
ATOM 752 C C . PRO A 1 100 ? -0.662 -8.841 -24.411 1.00 89.00 100 PRO A C 1
ATOM 754 O O . PRO A 1 100 ? -0.843 -9.734 -23.585 1.00 89.00 100 PRO A O 1
ATOM 757 N N . ALA A 1 101 ? -1.121 -7.607 -24.196 1.00 83.25 101 ALA A N 1
ATOM 758 C CA . ALA A 1 101 ? -1.823 -7.209 -22.972 1.00 83.25 101 ALA A CA 1
ATOM 759 C C . ALA A 1 101 ? -3.185 -7.896 -22.770 1.00 83.25 101 ALA A C 1
ATOM 761 O O . ALA A 1 101 ? -3.714 -7.862 -21.656 1.00 83.25 101 ALA A O 1
ATOM 762 N N . SER A 1 102 ? -3.741 -8.499 -23.824 1.00 77.12 102 SER A N 1
ATOM 763 C CA . SER A 1 102 ? -4.985 -9.274 -23.794 1.00 77.12 102 SER A CA 1
ATOM 764 C C . SER A 1 102 ? -4.822 -10.688 -23.230 1.00 77.12 102 SER A C 1
ATOM 766 O O . SER A 1 102 ? -5.828 -11.348 -22.989 1.00 77.12 102 SER A O 1
ATOM 768 N N . GLU A 1 103 ? -3.593 -11.180 -23.039 1.00 71.81 103 GLU A N 1
ATOM 769 C CA . GLU A 1 103 ? -3.362 -12.530 -22.521 1.00 71.81 103 GLU A CA 1
ATOM 770 C C . GLU A 1 103 ? -3.484 -12.595 -20.990 1.00 71.81 103 GLU A C 1
ATOM 772 O O . GLU A 1 103 ? -2.693 -12.014 -20.233 1.00 71.81 103 GLU A O 1
ATOM 777 N N . ASP A 1 104 ? -4.468 -13.374 -20.537 1.00 62.09 104 ASP A N 1
ATOM 778 C CA . ASP A 1 104 ? -4.643 -13.768 -19.144 1.00 62.09 104 ASP A CA 1
ATOM 779 C C . ASP A 1 104 ? -3.899 -15.081 -18.859 1.00 62.09 104 ASP A C 1
ATOM 781 O O . ASP A 1 104 ? -4.185 -16.116 -19.452 1.00 62.09 104 ASP A O 1
ATOM 785 N N . GLY A 1 105 ? -2.934 -15.051 -17.933 1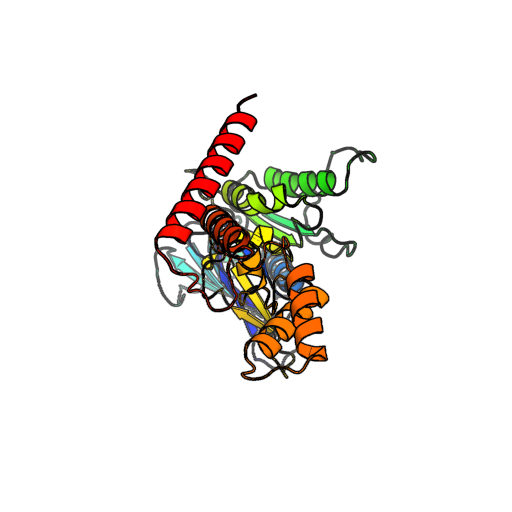.00 61.78 105 GLY A N 1
ATOM 786 C CA . GLY A 1 105 ? -2.146 -16.229 -17.552 1.00 61.78 105 GLY A CA 1
ATOM 787 C C . GLY A 1 105 ? -0.769 -15.897 -16.960 1.00 61.78 105 GLY A C 1
ATOM 788 O O . GLY A 1 105 ? -0.425 -14.708 -16.833 1.00 61.78 105 GLY A O 1
ATOM 789 N N . PRO A 1 106 ? 0.020 -16.920 -16.564 1.00 54.81 106 PRO A N 1
ATOM 790 C CA . PRO A 1 106 ? 1.436 -16.742 -16.255 1.00 54.81 106 PRO A CA 1
ATOM 791 C C . PRO A 1 106 ? 2.133 -16.180 -17.496 1.00 54.81 106 PRO A C 1
ATOM 793 O O . PRO A 1 106 ? 1.936 -16.672 -18.600 1.00 54.81 106 PRO A O 1
ATOM 796 N N . ALA A 1 107 ? 2.885 -15.095 -17.318 1.00 55.06 107 ALA A N 1
ATOM 797 C CA . ALA A 1 107 ? 3.503 -14.344 -18.407 1.00 55.06 107 ALA A CA 1
ATOM 798 C C . ALA A 1 107 ? 4.705 -15.099 -19.014 1.00 55.06 107 ALA A C 1
ATOM 800 O O . ALA A 1 107 ? 5.850 -14.662 -18.881 1.00 55.06 107 ALA A O 1
ATOM 801 N N . GLU A 1 108 ? 4.449 -16.233 -19.664 1.00 64.69 108 GLU A N 1
ATOM 802 C CA . GLU A 1 108 ? 5.376 -16.892 -20.587 1.00 64.69 108 GLU A CA 1
ATOM 803 C C . GLU A 1 108 ? 5.300 -16.168 -21.936 1.00 64.69 108 GLU A C 1
ATOM 805 O O . GLU A 1 108 ? 4.716 -16.635 -22.906 1.00 64.69 108 GLU A O 1
ATOM 810 N N . GLY A 1 109 ? 5.825 -14.943 -21.951 1.00 75.38 109 GLY A N 1
ATOM 811 C CA . GLY A 1 109 ? 5.947 -14.153 -23.170 1.00 75.38 109 GLY A CA 1
ATOM 812 C C . GLY A 1 109 ? 7.132 -14.590 -24.032 1.00 75.38 109 GLY A C 1
ATOM 813 O O . GLY A 1 109 ? 7.963 -15.409 -23.636 1.00 75.38 109 GLY A O 1
ATOM 814 N N . THR A 1 110 ? 7.258 -13.969 -25.201 1.00 89.12 110 THR A N 1
ATOM 815 C CA . THR A 1 110 ? 8.439 -14.133 -26.057 1.00 89.12 110 THR A CA 1
ATOM 816 C C . THR A 1 110 ? 9.640 -13.426 -25.415 1.00 89.12 110 THR A C 1
ATOM 818 O O . THR A 1 110 ? 9.483 -12.281 -24.973 1.00 89.12 110 THR A O 1
ATOM 821 N N . PRO A 1 111 ? 10.833 -14.054 -25.354 1.00 94.06 111 PRO A N 1
ATOM 822 C CA . PRO A 1 111 ? 12.038 -13.402 -24.852 1.00 94.06 111 PRO A CA 1
ATOM 823 C C . PRO A 1 111 ? 12.337 -12.094 -25.592 1.00 94.06 111 PRO A C 1
ATOM 825 O O . PRO A 1 111 ? 12.298 -12.040 -26.822 1.00 94.06 111 PRO A O 1
ATOM 828 N N . LEU A 1 112 ? 12.663 -11.048 -24.836 1.00 92.38 112 LEU A N 1
ATOM 829 C CA . LEU A 1 112 ? 12.982 -9.716 -25.337 1.00 92.38 112 LEU A CA 1
ATOM 830 C C . LEU A 1 112 ? 14.404 -9.342 -24.913 1.00 92.38 112 LEU A C 1
ATOM 832 O O . LEU A 1 112 ? 14.721 -9.335 -23.726 1.00 92.38 112 LEU A O 1
ATOM 836 N N . ALA A 1 113 ? 15.266 -9.013 -25.874 1.00 93.25 113 ALA A N 1
ATOM 837 C CA . ALA A 1 113 ? 16.630 -8.590 -25.572 1.00 93.25 113 ALA A CA 1
ATOM 838 C C . ALA A 1 113 ? 16.639 -7.248 -24.819 1.00 93.25 113 ALA A C 1
ATOM 840 O O . ALA A 1 113 ? 15.914 -6.326 -25.198 1.00 93.25 113 ALA A O 1
ATOM 841 N N . LEU A 1 114 ? 17.511 -7.108 -23.812 1.00 92.50 114 LEU A N 1
ATOM 842 C CA . LEU A 1 114 ? 17.637 -5.876 -23.020 1.00 92.50 114 LEU A CA 1
ATOM 843 C C . LEU A 1 114 ? 17.896 -4.642 -23.896 1.00 92.50 114 LEU A C 1
ATOM 845 O O . LEU A 1 114 ? 17.257 -3.617 -23.695 1.00 92.50 114 LEU A O 1
ATOM 849 N N . ALA A 1 115 ? 18.774 -4.751 -24.899 1.00 91.25 115 ALA A N 1
ATOM 850 C CA . ALA A 1 115 ? 19.050 -3.653 -25.828 1.00 91.25 115 ALA A CA 1
ATOM 851 C C . ALA A 1 115 ? 17.772 -3.182 -26.543 1.00 91.25 115 ALA A C 1
ATOM 853 O O . ALA A 1 115 ? 17.448 -2.004 -26.516 1.00 91.25 115 ALA A O 1
ATOM 854 N N . HIS A 1 116 ? 16.975 -4.112 -27.079 1.00 91.75 116 HIS A N 1
ATOM 855 C CA . HIS A 1 116 ? 15.707 -3.767 -27.723 1.00 91.75 116 HIS A CA 1
ATOM 856 C C . HIS A 1 116 ? 14.683 -3.196 -26.731 1.00 91.75 116 HIS A C 1
ATOM 858 O O . HIS A 1 116 ? 13.933 -2.288 -27.073 1.00 91.75 116 HIS A O 1
ATOM 864 N N . PHE A 1 117 ? 14.653 -3.706 -25.498 1.00 92.69 117 PHE A N 1
ATOM 865 C CA . PHE A 1 117 ? 13.798 -3.175 -24.439 1.00 92.69 117 PHE A CA 1
ATOM 866 C C . PHE A 1 117 ? 14.130 -1.709 -24.100 1.00 92.69 117 PHE A C 1
ATOM 868 O O . PHE A 1 117 ? 13.216 -0.900 -23.935 1.00 92.69 117 PHE A O 1
ATOM 875 N N . LEU A 1 118 ? 15.420 -1.367 -24.022 1.00 90.25 118 LEU A N 1
ATOM 876 C CA . LEU A 1 118 ? 15.902 -0.020 -23.703 1.00 90.25 118 LEU A CA 1
ATOM 877 C C . LEU A 1 118 ? 15.791 0.946 -24.897 1.00 90.25 118 LEU A C 1
ATOM 879 O O . LEU A 1 118 ? 15.369 2.089 -24.721 1.00 90.25 118 LEU A O 1
ATOM 883 N N . ASP A 1 119 ? 16.090 0.473 -26.110 1.00 85.19 119 ASP A N 1
ATOM 884 C CA . ASP A 1 119 ? 16.131 1.283 -27.337 1.00 85.19 119 ASP A CA 1
ATOM 885 C C . ASP A 1 119 ? 14.748 1.542 -27.957 1.00 85.19 119 ASP A C 1
ATOM 887 O O . ASP A 1 119 ? 14.629 2.297 -28.924 1.00 85.19 119 ASP A O 1
ATOM 891 N N . ALA A 1 120 ? 13.674 0.973 -27.399 1.00 81.44 120 ALA A N 1
ATOM 892 C CA . ALA A 1 120 ? 12.295 1.124 -27.877 1.00 81.44 120 ALA A CA 1
ATOM 893 C C . ALA A 1 120 ? 11.705 2.544 -27.689 1.00 81.44 120 ALA A C 1
ATOM 895 O O . ALA A 1 120 ? 10.499 2.701 -27.496 1.00 81.44 120 ALA A O 1
ATOM 896 N N . GLY A 1 121 ? 12.534 3.594 -27.684 1.00 68.06 121 GLY A N 1
ATOM 897 C CA . GLY A 1 121 ? 12.110 4.992 -27.569 1.00 68.06 121 GLY A CA 1
ATOM 898 C C . GLY A 1 121 ? 11.332 5.296 -26.285 1.00 68.06 121 GLY A C 1
ATOM 899 O O . GLY A 1 121 ? 10.468 6.171 -26.281 1.00 68.06 121 GLY A O 1
ATOM 900 N N . GLY A 1 122 ? 11.575 4.533 -25.214 1.00 74.62 122 GLY A N 1
ATOM 901 C CA . GLY A 1 122 ? 10.832 4.636 -23.957 1.00 74.62 122 GLY A CA 1
ATOM 902 C C . GLY A 1 122 ? 9.420 4.036 -23.987 1.00 74.62 122 GLY A C 1
ATOM 903 O O . GLY A 1 122 ? 8.675 4.227 -23.031 1.00 74.62 122 GLY A O 1
ATOM 904 N N . ALA A 1 123 ? 9.032 3.288 -25.029 1.00 84.94 123 ALA A N 1
ATOM 905 C CA . ALA A 1 123 ? 7.699 2.682 -25.134 1.00 84.94 123 ALA A CA 1
ATOM 906 C C . ALA A 1 123 ? 7.392 1.683 -24.003 1.00 84.94 123 ALA A C 1
ATOM 908 O O . ALA A 1 123 ? 6.240 1.552 -23.589 1.00 84.94 123 ALA A O 1
ATOM 909 N N . PHE A 1 124 ? 8.421 0.999 -23.494 1.00 90.69 124 PHE A N 1
ATOM 910 C CA . PHE A 1 124 ? 8.304 -0.022 -22.452 1.00 90.69 124 PHE A CA 1
ATOM 911 C C . PHE A 1 124 ? 8.596 0.484 -21.038 1.00 90.69 124 PHE A C 1
ATOM 913 O O . PHE A 1 124 ? 8.420 -0.265 -20.080 1.00 90.69 124 PHE A O 1
ATOM 920 N N . LEU A 1 125 ? 9.018 1.736 -20.876 1.00 91.50 125 LEU A N 1
ATOM 921 C CA . LEU A 1 125 ? 9.362 2.330 -19.585 1.00 91.50 125 LEU A CA 1
ATOM 922 C C . LEU A 1 125 ? 8.354 3.428 -19.212 1.00 91.50 125 LEU A C 1
ATOM 924 O O . LEU A 1 125 ? 7.634 3.933 -20.079 1.00 91.50 125 LEU A O 1
ATOM 928 N N . PRO A 1 126 ? 8.235 3.796 -17.923 1.00 88.88 126 PRO A N 1
ATOM 929 C CA . PRO A 1 126 ? 7.455 4.971 -17.561 1.00 88.88 126 PRO A CA 1
ATOM 930 C C . PRO A 1 126 ? 8.045 6.202 -18.251 1.00 88.88 126 PRO A C 1
ATOM 932 O O . PRO A 1 126 ? 9.261 6.382 -18.275 1.00 88.88 126 PRO A O 1
ATOM 935 N N . ARG A 1 127 ? 7.181 7.083 -18.766 1.00 84.56 127 ARG A N 1
ATOM 936 C CA . ARG A 1 127 ? 7.630 8.340 -19.390 1.00 84.56 127 ARG A CA 1
ATOM 937 C C . ARG A 1 127 ? 8.372 9.219 -18.396 1.00 84.56 127 ARG A C 1
ATOM 939 O O . ARG A 1 127 ? 9.384 9.819 -18.733 1.00 84.56 127 ARG A O 1
ATOM 946 N N . ARG A 1 128 ? 7.854 9.283 -17.170 1.00 84.75 128 ARG A N 1
ATOM 947 C CA . ARG A 1 128 ? 8.501 9.915 -16.023 1.00 84.75 128 ARG A CA 1
ATOM 948 C C . ARG A 1 128 ? 8.301 9.056 -14.782 1.00 84.75 128 ARG A C 1
ATOM 950 O O . ARG A 1 128 ? 7.212 8.518 -14.555 1.00 84.75 128 ARG A O 1
ATOM 957 N N . LEU A 1 129 ? 9.355 8.981 -13.978 1.00 86.44 129 LEU A N 1
ATOM 958 C CA . LEU A 1 129 ? 9.322 8.502 -12.605 1.00 86.44 129 LEU A CA 1
ATOM 959 C C . LEU A 1 129 ? 9.278 9.727 -11.690 1.00 86.44 129 LEU A C 1
ATOM 961 O O . LEU A 1 129 ? 10.208 10.529 -11.676 1.00 86.44 129 LEU A O 1
ATOM 965 N N . ILE A 1 130 ? 8.188 9.887 -10.950 1.00 83.62 130 ILE A N 1
ATOM 966 C CA . ILE A 1 130 ? 7.983 11.028 -10.055 1.00 83.62 130 ILE A CA 1
ATOM 967 C C . ILE A 1 130 ? 7.815 10.492 -8.654 1.00 83.62 130 ILE A C 1
ATOM 969 O O . ILE A 1 130 ? 7.087 9.524 -8.442 1.00 83.62 130 ILE A O 1
ATOM 973 N N . GLY A 1 131 ? 8.428 11.148 -7.681 1.00 80.38 131 GLY A N 1
ATOM 974 C CA . GLY A 1 131 ? 8.161 10.805 -6.304 1.00 80.38 131 GLY A CA 1
ATOM 975 C C . GLY A 1 131 ? 8.258 11.967 -5.344 1.00 80.38 131 GLY A C 1
ATOM 976 O O . GLY A 1 131 ? 8.718 13.061 -5.666 1.00 80.38 131 GLY A O 1
ATOM 977 N N . TYR A 1 132 ? 7.724 11.707 -4.162 1.00 81.81 132 TYR A N 1
ATOM 978 C CA . TYR A 1 132 ? 7.528 12.686 -3.113 1.00 81.81 132 TYR A CA 1
ATOM 979 C C . TYR A 1 132 ? 7.576 11.988 -1.753 1.00 81.81 132 TYR A C 1
ATOM 981 O O . TYR A 1 132 ? 7.061 10.881 -1.617 1.00 81.81 132 TYR A O 1
ATOM 989 N N . SER A 1 133 ? 8.168 12.633 -0.747 1.00 76.31 133 SER A N 1
ATOM 990 C CA . SER A 1 133 ? 8.174 12.155 0.639 1.00 76.31 133 SER A CA 1
ATOM 991 C C . SER A 1 133 ? 8.026 13.338 1.591 1.00 76.31 133 SER A C 1
ATOM 993 O O . SER A 1 133 ? 8.724 14.341 1.433 1.00 76.31 133 SER A O 1
ATOM 995 N N . SER A 1 134 ? 7.119 13.235 2.567 1.00 61.75 134 SER A N 1
ATOM 996 C CA . SER A 1 134 ? 6.809 14.319 3.514 1.00 61.75 134 SER A CA 1
ATOM 997 C C . SER A 1 134 ? 7.779 14.424 4.709 1.00 61.75 134 SER A C 1
ATOM 999 O O . SER A 1 134 ? 7.553 15.230 5.605 1.00 61.75 134 SER A O 1
ATOM 1001 N N . GLY A 1 135 ? 8.829 13.594 4.784 1.00 56.34 135 GLY A N 1
ATOM 1002 C CA . GLY A 1 135 ? 9.733 13.511 5.944 1.00 56.34 135 GLY A CA 1
ATOM 1003 C C . GLY A 1 135 ? 11.045 14.304 5.825 1.00 56.34 135 GLY A C 1
ATOM 1004 O O . GLY A 1 135 ? 11.524 14.604 4.736 1.00 56.34 135 GLY A O 1
ATOM 1005 N N . THR A 1 136 ? 11.702 14.549 6.967 1.00 37.50 136 THR A N 1
ATOM 1006 C CA . THR A 1 136 ? 13.054 15.145 7.095 1.00 37.50 136 THR A CA 1
ATOM 1007 C C . THR A 1 136 ? 14.188 14.245 6.608 1.00 37.50 136 THR A C 1
ATOM 1009 O O . THR A 1 136 ? 15.354 14.588 6.780 1.00 37.50 136 THR A O 1
ATOM 1012 N N . ASN A 1 137 ? 13.882 13.087 6.023 1.00 37.53 137 ASN A N 1
ATOM 1013 C CA . ASN A 1 137 ? 14.881 12.198 5.461 1.00 37.53 137 ASN A CA 1
ATOM 1014 C C . ASN A 1 137 ? 15.016 12.542 3.969 1.00 37.53 137 ASN A C 1
ATOM 1016 O O . ASN A 1 137 ? 14.170 12.114 3.180 1.00 37.53 137 ASN A O 1
ATOM 1020 N N . PRO A 1 138 ? 16.030 13.327 3.551 1.00 39.19 138 PRO A N 1
ATOM 1021 C CA . PRO A 1 138 ? 16.219 13.696 2.155 1.00 39.19 138 PRO A CA 1
ATOM 1022 C C . PRO A 1 138 ? 16.792 12.486 1.410 1.00 39.19 138 PRO A C 1
ATOM 1024 O O . PRO A 1 138 ? 17.956 12.473 1.036 1.00 39.19 138 PRO A O 1
ATOM 1027 N N . ARG A 1 139 ? 16.021 11.408 1.283 1.00 47.44 139 ARG A N 1
ATOM 1028 C CA . ARG A 1 139 ? 16.483 10.146 0.686 1.00 47.44 139 ARG A CA 1
ATOM 1029 C C . ARG A 1 139 ? 15.820 9.777 -0.631 1.00 47.44 139 ARG A C 1
ATOM 1031 O O . ARG A 1 139 ? 16.188 8.760 -1.204 1.00 47.44 139 ARG A O 1
ATOM 1038 N N . PRO A 1 140 ? 14.988 10.658 -1.200 1.00 39.78 140 PRO A N 1
ATOM 1039 C CA . PRO A 1 140 ? 14.837 10.651 -2.636 1.00 39.78 140 PRO A CA 1
ATOM 1040 C C . PRO A 1 140 ? 15.105 12.055 -3.187 1.00 39.78 140 PRO A C 1
ATOM 1042 O O . PRO A 1 140 ? 14.227 12.681 -3.741 1.00 39.78 140 PRO A O 1
ATOM 1045 N N . ARG A 1 141 ? 16.303 12.619 -3.005 1.00 35.94 141 ARG A N 1
ATOM 1046 C CA . ARG A 1 141 ? 16.716 13.790 -3.812 1.00 35.94 141 ARG A CA 1
ATOM 1047 C C . ARG A 1 141 ? 17.476 13.386 -5.077 1.00 35.94 141 ARG A C 1
ATOM 1049 O O . ARG A 1 141 ? 17.439 14.122 -6.052 1.00 35.94 141 ARG A O 1
ATOM 1056 N N . ASP A 1 142 ? 18.036 12.177 -5.101 1.00 36.91 142 ASP A N 1
ATOM 1057 C CA . ASP A 1 142 ? 18.941 11.722 -6.167 1.00 36.91 142 ASP A CA 1
ATOM 1058 C C . ASP A 1 142 ? 18.253 10.889 -7.268 1.00 36.91 142 ASP A C 1
ATOM 1060 O O . ASP A 1 142 ? 18.919 10.310 -8.124 1.00 36.91 142 ASP A O 1
ATOM 1064 N N . VAL A 1 143 ? 16.918 10.781 -7.249 1.00 42.62 143 VAL A N 1
ATOM 1065 C CA . VAL A 1 143 ? 16.136 9.970 -8.213 1.00 42.62 143 VAL A CA 1
ATOM 1066 C C . VAL A 1 143 ? 15.090 10.797 -8.973 1.00 42.62 143 VAL A C 1
ATOM 1068 O O . VAL A 1 143 ? 14.373 10.273 -9.819 1.00 42.62 143 VAL A O 1
ATOM 1071 N N . PHE A 1 144 ? 15.007 12.100 -8.714 1.00 44.66 144 PHE A N 1
ATOM 1072 C CA . PHE A 1 144 ? 14.004 12.965 -9.326 1.00 44.66 144 PHE A CA 1
ATOM 1073 C C . PHE A 1 144 ? 14.657 13.940 -10.287 1.00 44.66 144 PHE A C 1
ATOM 1075 O O . PHE A 1 144 ? 15.673 14.540 -9.950 1.00 44.66 144 PHE A O 1
ATOM 1082 N N . GLU A 1 145 ? 14.050 14.154 -11.455 1.00 33.38 145 GLU A N 1
ATOM 1083 C CA . GLU A 1 145 ? 14.305 15.401 -12.162 1.00 33.38 145 GLU A CA 1
ATOM 1084 C C . GLU A 1 145 ? 13.883 16.547 -11.234 1.00 33.38 145 GLU A C 1
ATOM 1086 O O . GLU A 1 145 ? 12.710 16.616 -10.843 1.00 33.38 145 GLU A O 1
ATOM 1091 N N . PRO A 1 146 ? 14.796 17.461 -10.865 1.00 30.33 146 PRO A N 1
ATOM 1092 C CA . PRO A 1 146 ? 14.400 18.723 -10.289 1.00 30.33 146 PRO A CA 1
ATOM 1093 C C . PRO A 1 146 ? 13.795 19.540 -11.430 1.00 30.33 146 PRO A C 1
ATOM 1095 O O . PRO A 1 146 ? 14.437 20.415 -12.010 1.00 30.33 146 PRO A O 1
ATOM 1098 N N . GLY A 1 147 ? 12.535 19.265 -11.765 1.00 32.34 147 GLY A N 1
ATOM 1099 C CA . GLY A 1 147 ? 11.697 20.292 -12.355 1.00 32.34 147 GLY A CA 1
ATOM 1100 C C . GLY A 1 147 ? 11.720 21.442 -11.359 1.00 32.34 147 GLY A C 1
ATOM 1101 O O . GLY A 1 147 ? 11.204 21.294 -10.251 1.00 32.34 147 GLY A O 1
ATOM 1102 N N . ARG A 1 148 ? 12.431 22.524 -11.699 1.00 27.69 148 ARG A N 1
ATOM 1103 C CA . ARG A 1 148 ? 12.483 23.772 -10.933 1.00 27.69 148 ARG A CA 1
ATOM 1104 C C . ARG A 1 148 ? 11.102 24.039 -10.340 1.00 27.69 148 ARG A C 1
ATOM 1106 O O . ARG A 1 148 ? 10.171 24.395 -11.059 1.00 27.69 148 ARG A O 1
ATOM 1113 N N . PHE A 1 149 ? 10.972 23.885 -9.027 1.00 34.69 149 PHE A N 1
ATOM 1114 C CA . PHE A 1 149 ? 9.858 24.472 -8.306 1.00 34.69 149 PHE A CA 1
ATOM 1115 C C . PHE A 1 149 ? 10.111 25.982 -8.280 1.00 34.69 149 PHE A C 1
ATOM 1117 O O . PHE A 1 149 ? 10.664 26.516 -7.326 1.00 34.69 149 PHE A O 1
ATOM 1124 N N . GLU A 1 150 ? 9.732 26.679 -9.350 1.00 31.42 150 GLU A N 1
ATOM 1125 C CA . GLU A 1 150 ? 9.467 28.117 -9.296 1.00 31.42 150 GLU A CA 1
ATOM 1126 C C . GLU A 1 150 ? 8.088 28.321 -8.663 1.00 31.42 150 GLU A C 1
ATOM 1128 O O . GLU A 1 150 ? 7.092 28.643 -9.302 1.00 31.42 150 GLU A O 1
ATOM 1133 N N . GLY A 1 151 ? 8.025 28.062 -7.364 1.00 34.53 151 GLY A N 1
ATOM 1134 C CA . GLY A 1 151 ? 7.081 28.709 -6.473 1.00 34.53 151 GLY A CA 1
ATOM 1135 C C . GLY A 1 151 ? 7.946 29.341 -5.404 1.00 34.53 151 GLY A C 1
ATOM 1136 O O . GLY A 1 151 ? 8.704 28.621 -4.758 1.00 34.53 151 GLY A O 1
ATOM 1137 N N . ALA A 1 152 ? 7.905 30.668 -5.284 1.00 33.78 152 ALA A N 1
ATOM 1138 C CA . ALA A 1 152 ? 8.653 31.397 -4.266 1.00 33.78 152 ALA A CA 1
ATOM 1139 C C . ALA A 1 152 ? 8.543 30.690 -2.897 1.00 33.78 152 ALA A C 1
ATOM 1141 O O . ALA A 1 152 ? 7.487 30.110 -2.612 1.00 33.78 152 ALA A O 1
ATOM 1142 N N . PRO A 1 153 ? 9.594 30.711 -2.055 1.00 40.03 153 PRO A N 1
ATOM 1143 C CA . PRO A 1 153 ? 9.461 30.293 -0.671 1.00 40.03 153 PRO A CA 1
ATOM 1144 C C . PRO A 1 153 ? 8.457 31.237 -0.015 1.00 40.03 153 PRO A C 1
ATOM 1146 O O . PRO A 1 153 ? 8.755 32.372 0.337 1.00 40.03 153 PRO A O 1
ATOM 1149 N N . ASP A 1 154 ? 7.211 30.790 0.027 1.00 46.72 154 ASP A N 1
ATOM 1150 C CA . ASP A 1 154 ? 6.137 31.478 0.708 1.00 46.72 154 ASP A CA 1
ATOM 1151 C C . ASP A 1 154 ? 6.219 31.008 2.158 1.00 46.72 154 ASP A C 1
ATOM 1153 O O . ASP A 1 154 ? 5.549 30.051 2.567 1.00 46.72 154 ASP A O 1
ATOM 1157 N N . ASP A 1 155 ? 7.135 31.625 2.910 1.00 51.47 155 ASP A N 1
ATOM 1158 C CA . ASP A 1 155 ? 7.399 31.343 4.328 1.00 51.47 155 ASP A CA 1
ATOM 1159 C C . ASP A 1 155 ? 6.128 31.496 5.196 1.00 51.47 155 ASP A C 1
ATOM 1161 O O . ASP A 1 155 ? 6.084 31.034 6.334 1.00 51.47 155 ASP A O 1
ATOM 1165 N N . ALA A 1 156 ? 5.060 32.081 4.636 1.00 54.69 156 ALA A N 1
ATOM 1166 C CA . ALA A 1 156 ? 3.743 32.242 5.242 1.00 54.69 156 ALA A CA 1
ATOM 1167 C C . ALA A 1 156 ? 2.801 31.025 5.098 1.00 54.69 156 ALA A C 1
ATOM 1169 O O . ALA A 1 156 ? 1.753 30.983 5.746 1.00 54.69 156 ALA A O 1
ATOM 1170 N N . ALA A 1 157 ? 3.113 30.034 4.257 1.00 57.62 157 ALA A N 1
ATOM 1171 C CA . ALA A 1 157 ? 2.225 28.887 4.063 1.00 57.62 157 ALA A CA 1
ATOM 1172 C C . ALA A 1 157 ? 2.284 27.893 5.235 1.00 57.62 157 ALA A C 1
ATOM 1174 O O . ALA A 1 157 ? 3.339 27.667 5.825 1.00 57.62 157 ALA A O 1
ATOM 1175 N N . SER A 1 158 ? 1.163 27.242 5.552 1.00 69.94 158 SER A N 1
ATOM 1176 C CA . SER A 1 158 ? 1.160 26.128 6.508 1.00 69.94 158 SER A CA 1
ATOM 1177 C C . SER A 1 158 ? 1.828 24.882 5.907 1.00 69.94 158 SER A C 1
ATOM 1179 O O . SER A 1 158 ? 1.899 24.732 4.682 1.00 69.94 158 SER A O 1
ATOM 1181 N N . ASP A 1 159 ? 2.272 23.946 6.752 1.00 68.25 159 ASP A N 1
ATOM 1182 C CA . ASP A 1 159 ? 2.789 22.646 6.288 1.00 68.25 159 ASP A CA 1
ATOM 1183 C C . ASP A 1 159 ? 1.766 21.895 5.425 1.00 68.25 159 ASP A C 1
ATOM 1185 O O . ASP A 1 159 ? 2.137 21.241 4.452 1.00 68.25 159 ASP A O 1
ATOM 1189 N N . SER A 1 160 ? 0.470 22.065 5.709 1.00 64.00 160 SER A N 1
ATOM 1190 C CA . SER A 1 160 ? -0.614 21.494 4.902 1.00 64.00 160 SER A CA 1
ATOM 1191 C C . SER A 1 160 ? -0.658 22.077 3.489 1.00 64.00 160 SER A C 1
ATOM 1193 O O . SER A 1 160 ? -0.775 21.340 2.512 1.00 64.00 160 SER A O 1
ATOM 1195 N N . GLU A 1 161 ? -0.523 23.397 3.349 1.00 66.69 161 GLU A N 1
ATOM 1196 C CA . GLU A 1 161 ? -0.532 24.059 2.040 1.00 66.69 161 GLU A CA 1
ATOM 1197 C C . GLU A 1 161 ? 0.741 23.756 1.244 1.00 66.69 161 GLU A C 1
ATOM 1199 O O . GLU A 1 161 ? 0.684 23.535 0.031 1.00 66.69 161 GLU A O 1
ATOM 1204 N N . ARG A 1 162 ? 1.896 23.642 1.914 1.00 68.44 162 ARG A N 1
ATOM 1205 C CA . ARG A 1 162 ? 3.125 23.121 1.293 1.00 68.44 162 ARG A CA 1
ATOM 1206 C C . ARG A 1 162 ? 2.933 21.696 0.776 1.00 68.44 162 ARG A C 1
ATOM 1208 O O . ARG A 1 162 ? 3.236 21.438 -0.389 1.00 68.44 162 ARG A O 1
ATOM 1215 N N . GLN A 1 163 ? 2.385 20.804 1.600 1.00 71.38 163 GLN A N 1
ATOM 1216 C CA . GLN A 1 163 ? 2.098 19.413 1.245 1.00 71.38 163 GLN A CA 1
ATOM 1217 C C . GLN A 1 163 ? 1.162 19.324 0.032 1.00 71.38 163 GLN A C 1
ATOM 1219 O O . GLN A 1 163 ? 1.487 18.669 -0.960 1.00 71.38 163 GLN A O 1
ATOM 1224 N N . LYS A 1 164 ? 0.020 20.023 0.078 1.00 69.69 164 LYS A N 1
ATOM 1225 C CA . LYS A 1 164 ? -0.952 20.063 -1.023 1.00 69.69 164 LYS A CA 1
ATOM 1226 C C . LYS A 1 164 ? -0.308 20.559 -2.306 1.00 69.69 164 LYS A C 1
ATOM 1228 O O . LYS A 1 164 ? -0.468 19.919 -3.340 1.00 69.69 164 LYS A O 1
ATOM 1233 N N . ARG A 1 165 ? 0.444 21.663 -2.255 1.00 70.38 165 ARG A N 1
ATOM 1234 C CA . ARG A 1 165 ? 1.122 22.217 -3.438 1.00 70.38 165 ARG A CA 1
ATOM 1235 C C . ARG A 1 165 ? 2.194 21.283 -3.984 1.00 70.38 165 ARG A C 1
ATOM 1237 O O . ARG A 1 165 ? 2.315 21.185 -5.199 1.00 70.38 165 ARG A O 1
ATOM 1244 N N . ALA A 1 166 ? 2.923 20.569 -3.131 1.00 70.88 166 ALA A N 1
ATOM 1245 C CA . ALA A 1 166 ? 3.923 19.604 -3.573 1.00 70.88 166 ALA A CA 1
ATOM 1246 C C . ALA A 1 166 ? 3.277 18.395 -4.265 1.00 70.88 166 ALA A C 1
ATOM 1248 O O . ALA A 1 166 ? 3.662 18.057 -5.384 1.00 70.88 166 ALA A O 1
ATOM 1249 N N . VAL A 1 167 ? 2.243 17.802 -3.656 1.00 72.25 167 VAL A N 1
ATOM 1250 C CA . VAL A 1 167 ? 1.497 16.684 -4.252 1.00 72.25 167 VAL A CA 1
ATOM 1251 C C . VAL A 1 167 ? 0.812 17.134 -5.543 1.00 72.25 167 VAL A C 1
ATOM 1253 O O . VAL A 1 167 ? 1.034 16.537 -6.590 1.00 72.25 167 VAL A O 1
ATOM 1256 N N . LEU A 1 168 ? 0.046 18.228 -5.525 1.00 72.00 168 LEU A N 1
ATOM 1257 C CA . LEU A 1 168 ? -0.612 18.759 -6.724 1.00 72.00 168 LEU A CA 1
ATOM 1258 C C . LEU A 1 168 ? 0.393 19.186 -7.797 1.00 72.00 168 LEU A C 1
ATOM 1260 O O . LEU A 1 168 ? 0.117 19.012 -8.978 1.00 72.00 168 LEU A O 1
ATOM 1264 N N . GLY A 1 169 ? 1.552 19.722 -7.418 1.00 68.06 169 GLY A N 1
ATOM 1265 C CA . GLY A 1 169 ? 2.636 20.073 -8.333 1.00 68.06 169 GLY A CA 1
ATOM 1266 C C . GLY A 1 169 ? 3.229 18.845 -9.022 1.00 68.06 169 GLY A C 1
ATOM 1267 O O . GLY A 1 169 ? 3.364 18.848 -10.247 1.00 68.06 169 GLY A O 1
ATOM 1268 N N . ALA A 1 170 ? 3.494 17.780 -8.258 1.00 68.44 170 ALA A N 1
ATOM 1269 C CA . ALA A 1 170 ? 3.938 16.488 -8.778 1.00 68.44 170 ALA A CA 1
ATOM 1270 C C . ALA A 1 170 ? 2.908 15.891 -9.750 1.00 68.44 170 ALA A C 1
ATOM 1272 O O . ALA A 1 170 ? 3.268 15.429 -10.833 1.00 68.44 170 ALA A O 1
ATOM 1273 N N . LEU A 1 171 ? 1.616 15.980 -9.412 1.00 69.62 171 LEU A N 1
ATOM 1274 C CA . LEU A 1 171 ? 0.534 15.569 -10.306 1.00 69.62 171 LEU A CA 1
ATOM 1275 C C . LEU A 1 171 ? 0.492 16.470 -11.557 1.00 69.62 171 LEU A C 1
ATOM 1277 O O . LEU A 1 171 ? 0.547 15.972 -12.673 1.00 69.62 171 LEU A O 1
ATOM 1281 N N . ARG A 1 172 ? 0.502 17.803 -11.440 1.00 67.31 172 ARG A N 1
ATOM 1282 C CA . ARG A 1 172 ? 0.490 18.707 -12.611 1.00 67.31 172 ARG A CA 1
ATOM 1283 C C . ARG A 1 172 ? 1.649 18.444 -13.579 1.00 67.31 172 ARG A C 1
ATOM 1285 O O . ARG A 1 172 ? 1.424 18.455 -14.784 1.00 67.31 172 ARG A O 1
ATOM 1292 N N . HIS A 1 173 ? 2.850 18.149 -13.084 1.00 62.03 173 HIS A N 1
ATOM 1293 C CA . HIS A 1 173 ? 3.994 17.784 -13.934 1.00 62.03 173 HIS A CA 1
ATOM 1294 C C . HIS A 1 173 ? 3.850 16.419 -14.620 1.00 62.03 173 HIS A C 1
ATOM 1296 O O . HIS A 1 173 ? 4.464 16.179 -15.659 1.00 62.03 173 HIS A O 1
ATOM 1302 N N . ALA A 1 174 ? 3.011 15.537 -14.083 1.00 60.66 174 ALA A N 1
ATOM 1303 C CA . ALA A 1 174 ? 2.638 14.283 -14.720 1.00 60.66 174 ALA A CA 1
ATOM 1304 C C . ALA A 1 174 ? 1.348 14.395 -15.555 1.00 60.66 174 ALA A C 1
ATOM 1306 O O . ALA A 1 174 ? 0.731 13.367 -15.827 1.00 60.66 174 ALA A O 1
ATOM 1307 N N . ALA A 1 175 ? 0.912 15.600 -15.957 1.00 59.44 175 ALA A N 1
ATOM 1308 C CA . ALA A 1 175 ? -0.277 15.816 -16.797 1.00 59.44 175 ALA A CA 1
ATOM 1309 C C . ALA A 1 175 ? -0.186 15.160 -18.192 1.00 59.44 175 ALA A C 1
ATOM 1311 O O . ALA A 1 175 ? -1.199 14.985 -18.865 1.00 59.44 175 ALA A O 1
ATOM 1312 N N . GLU A 1 176 ? 0.996 14.721 -18.610 1.00 64.56 176 GLU A N 1
ATOM 1313 C CA . GLU A 1 176 ? 1.169 13.824 -19.751 1.00 64.56 176 GLU A CA 1
ATOM 1314 C C . GLU A 1 176 ? 0.883 12.377 -19.305 1.00 64.56 176 GLU A C 1
ATOM 1316 O O . GLU A 1 176 ? 1.217 11.986 -18.198 1.00 64.56 176 GLU A O 1
ATOM 1321 N N . GLY A 1 177 ? 0.176 11.562 -20.088 1.00 74.12 177 GLY A N 1
ATOM 1322 C CA . GLY A 1 177 ? -0.115 10.172 -19.694 1.00 74.12 177 GLY A CA 1
ATOM 1323 C C . GLY A 1 177 ? 1.130 9.276 -19.634 1.00 74.12 177 GLY A C 1
ATOM 1324 O O . GLY A 1 177 ? 2.099 9.550 -20.337 1.00 74.12 177 GLY A O 1
ATOM 1325 N N . GLY A 1 178 ? 1.079 8.172 -18.878 1.00 81.62 178 GLY A N 1
ATOM 1326 C CA . GLY A 1 178 ? 2.113 7.126 -18.894 1.00 81.62 178 GLY A CA 1
ATOM 1327 C C . GLY A 1 178 ? 3.220 7.260 -17.845 1.00 81.62 178 GLY A C 1
ATOM 1328 O O . GLY A 1 178 ? 4.329 6.786 -18.086 1.00 81.62 178 GLY A O 1
ATOM 1329 N N . ASN A 1 179 ? 2.931 7.874 -16.697 1.00 86.44 179 ASN A N 1
ATOM 1330 C CA . ASN A 1 179 ? 3.905 8.075 -15.618 1.00 86.44 179 ASN A CA 1
ATOM 1331 C C . ASN A 1 179 ? 3.750 7.046 -14.493 1.00 86.44 179 ASN A C 1
ATOM 1333 O O . ASN A 1 179 ? 2.664 6.493 -14.291 1.00 86.44 179 ASN A O 1
ATOM 1337 N N . LEU A 1 180 ? 4.828 6.857 -13.731 1.00 89.75 180 LEU A N 1
ATOM 1338 C CA . LEU A 1 180 ? 4.807 6.183 -12.435 1.00 89.75 180 LEU A CA 1
ATOM 1339 C C . LEU A 1 180 ? 5.036 7.222 -11.334 1.00 89.75 180 LEU A C 1
ATOM 1341 O O . LEU A 1 180 ? 6.056 7.910 -11.330 1.00 89.75 180 LEU A O 1
ATOM 1345 N N . VAL A 1 181 ? 4.079 7.338 -10.414 1.00 89.25 181 VAL A N 1
ATOM 1346 C CA . VAL A 1 181 ? 4.112 8.307 -9.311 1.00 89.25 181 VAL A CA 1
ATOM 1347 C C . VAL A 1 181 ? 4.196 7.564 -7.980 1.00 89.25 181 VAL A C 1
ATOM 1349 O O . VAL A 1 181 ? 3.359 6.709 -7.697 1.00 89.25 181 VAL A O 1
ATOM 1352 N N . LEU A 1 182 ? 5.193 7.893 -7.161 1.00 90.94 182 LEU A N 1
ATOM 1353 C CA . LEU A 1 182 ? 5.485 7.243 -5.883 1.00 90.94 182 LEU A CA 1
ATOM 1354 C C . LEU A 1 182 ? 5.397 8.261 -4.739 1.00 90.94 182 LEU A C 1
ATOM 1356 O O . LEU A 1 182 ? 6.226 9.164 -4.652 1.00 90.94 182 LEU A O 1
ATOM 1360 N N . LEU A 1 183 ? 4.401 8.147 -3.861 1.00 90.31 183 LEU A N 1
ATOM 1361 C CA . LEU A 1 183 ? 4.160 9.142 -2.805 1.00 90.31 183 LEU A CA 1
ATOM 1362 C C . LEU A 1 183 ? 4.306 8.521 -1.412 1.00 90.31 183 LEU A C 1
ATOM 1364 O O . LEU A 1 183 ? 3.545 7.634 -1.046 1.00 90.31 183 LEU A O 1
ATOM 1368 N N . ASP A 1 184 ? 5.239 9.004 -0.604 1.00 89.25 184 ASP A N 1
ATOM 1369 C CA . ASP A 1 184 ? 5.419 8.558 0.777 1.00 89.25 184 ASP A CA 1
ATOM 1370 C C . ASP A 1 184 ? 4.835 9.584 1.757 1.00 89.25 184 ASP A C 1
ATOM 1372 O O . ASP A 1 184 ? 5.320 10.714 1.858 1.00 89.25 184 ASP A O 1
ATOM 1376 N N . GLY A 1 185 ? 3.752 9.206 2.438 1.00 88.81 185 GLY A N 1
ATOM 1377 C CA . GLY A 1 185 ? 3.007 10.092 3.330 1.00 88.81 185 GLY A CA 1
ATOM 1378 C C . GLY A 1 185 ? 2.396 11.317 2.632 1.00 88.81 185 GLY A C 1
ATOM 1379 O O . GLY A 1 185 ? 2.581 12.434 3.124 1.00 88.81 185 GLY A O 1
ATOM 1380 N N . PRO A 1 186 ? 1.668 11.176 1.500 1.00 88.25 186 PRO A N 1
ATOM 1381 C CA . PRO A 1 186 ? 1.032 12.312 0.824 1.00 88.25 186 PRO A CA 1
ATOM 1382 C C . PRO A 1 186 ? -0.033 13.012 1.684 1.00 88.25 186 PRO A C 1
ATOM 1384 O O . PRO A 1 186 ? -0.388 14.155 1.399 1.00 88.25 186 PRO A O 1
ATOM 1387 N N . ASP A 1 187 ? -0.505 12.358 2.743 1.00 89.81 187 ASP A N 1
ATOM 1388 C CA . ASP A 1 187 ? -1.544 12.804 3.665 1.00 89.81 187 ASP A CA 1
ATOM 1389 C C . ASP A 1 187 ? -1.045 13.202 5.064 1.00 89.81 187 ASP A C 1
ATOM 1391 O O . ASP A 1 187 ? -1.846 13.664 5.872 1.00 89.81 187 ASP A O 1
ATOM 1395 N N . SER A 1 188 ? 0.258 13.106 5.356 1.00 83.94 188 SER A N 1
ATOM 1396 C CA . SER A 1 188 ? 0.824 13.318 6.705 1.00 83.94 188 SER A CA 1
ATOM 1397 C C . SER A 1 188 ? 0.486 14.673 7.343 1.00 83.94 188 SER A C 1
ATOM 1399 O O . SER A 1 188 ? 0.359 14.767 8.560 1.00 83.94 188 SER A O 1
ATOM 1401 N N . HIS A 1 189 ? 0.341 15.718 6.524 1.00 82.19 189 HIS A N 1
ATOM 1402 C CA . HIS A 1 189 ? 0.012 17.082 6.959 1.00 82.19 189 HIS A CA 1
ATOM 1403 C C . HIS A 1 189 ? -1.348 17.560 6.439 1.00 82.19 189 HIS A C 1
ATOM 1405 O O . HIS A 1 189 ? -1.680 18.745 6.544 1.00 82.19 189 HIS A O 1
ATOM 1411 N N . LEU A 1 190 ? -2.134 16.673 5.827 1.00 83.31 190 LEU A N 1
ATOM 1412 C CA . LEU A 1 190 ? -3.457 17.027 5.332 1.00 83.31 190 LEU A CA 1
ATOM 1413 C C . LEU A 1 190 ? -4.463 17.055 6.481 1.00 83.31 190 LEU A C 1
ATOM 1415 O O . LEU A 1 190 ? -4.436 16.232 7.393 1.00 83.31 190 LEU A O 1
ATOM 1419 N N . TYR A 1 191 ? -5.383 18.015 6.420 1.00 85.56 191 TYR A N 1
ATOM 1420 C CA . TYR A 1 191 ? -6.531 18.023 7.315 1.00 85.56 191 TYR A CA 1
ATOM 1421 C C . TYR A 1 191 ? -7.425 16.795 7.029 1.00 85.56 191 TYR A C 1
ATOM 1423 O O . TYR A 1 191 ? -7.565 16.430 5.859 1.00 85.56 191 TYR A O 1
ATOM 1431 N N . PRO A 1 192 ? -8.096 16.183 8.030 1.00 85.00 192 PRO A N 1
ATOM 1432 C CA . PRO A 1 192 ? -8.916 14.976 7.849 1.00 85.00 192 PRO A CA 1
ATOM 1433 C C . PRO A 1 192 ? -9.886 15.004 6.658 1.00 85.00 192 PRO A C 1
ATOM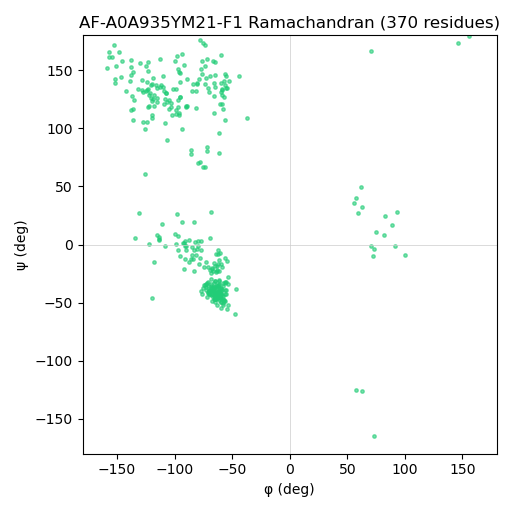 1435 O O . PRO A 1 192 ? -10.032 14.014 5.944 1.00 85.00 192 PRO A O 1
ATOM 1438 N N . ARG A 1 193 ? -10.509 16.160 6.392 1.00 86.56 193 ARG A N 1
ATOM 1439 C CA . ARG A 1 193 ? -11.400 16.358 5.234 1.00 86.56 193 ARG A CA 1
ATOM 1440 C C . ARG A 1 193 ? -10.694 16.126 3.893 1.00 86.56 193 ARG A C 1
ATOM 1442 O O . ARG A 1 193 ? -11.293 15.586 2.968 1.00 86.56 193 ARG A O 1
ATOM 1449 N N . ASP A 1 194 ? -9.440 16.547 3.776 1.00 84.38 194 ASP A N 1
ATOM 1450 C CA . ASP A 1 194 ? -8.644 16.362 2.564 1.00 84.38 194 ASP A CA 1
ATOM 1451 C C . ASP A 1 194 ? -8.169 14.913 2.422 1.00 84.38 194 ASP A C 1
ATOM 1453 O O . ASP A 1 194 ? -8.213 14.382 1.314 1.00 84.38 194 ASP A O 1
ATOM 1457 N N . CYS A 1 195 ? -7.807 14.242 3.523 1.00 89.75 195 CYS A N 1
ATOM 1458 C CA . CYS A 1 195 ? -7.481 12.809 3.517 1.00 89.75 195 CYS A CA 1
ATOM 1459 C C . CYS A 1 195 ? -8.633 11.972 2.940 1.00 89.75 195 CYS A C 1
ATOM 1461 O O . CYS A 1 195 ? -8.411 11.097 2.106 1.00 89.75 195 CYS A O 1
ATOM 1463 N N . ALA A 1 196 ? -9.874 12.299 3.320 1.00 87.31 196 ALA A N 1
ATOM 1464 C CA . ALA A 1 196 ? -11.071 11.574 2.889 1.00 87.31 196 ALA A CA 1
ATOM 1465 C C . ALA A 1 196 ? -11.330 11.632 1.372 1.00 87.31 196 ALA A C 1
ATOM 1467 O O . ALA A 1 196 ? -12.018 10.766 0.845 1.00 87.31 196 ALA A O 1
ATOM 1468 N N . THR A 1 197 ? -10.788 12.635 0.672 1.00 87.69 197 THR A N 1
ATOM 1469 C CA . THR A 1 197 ? -10.975 12.828 -0.782 1.00 87.69 197 THR A CA 1
ATOM 1470 C C . THR A 1 197 ? -9.685 12.640 -1.580 1.00 87.69 197 THR A C 1
ATOM 1472 O O . THR A 1 197 ? -9.655 12.856 -2.793 1.00 87.69 197 THR A O 1
ATOM 1475 N N . LEU A 1 198 ? -8.588 12.258 -0.918 1.00 88.88 198 LEU A N 1
ATOM 1476 C CA . LEU A 1 198 ? -7.278 12.162 -1.552 1.00 88.88 198 LEU A CA 1
ATOM 1477 C C . LEU A 1 198 ? -7.247 11.078 -2.634 1.00 88.88 198 LEU A C 1
ATOM 1479 O O . LEU A 1 198 ? -6.728 11.322 -3.721 1.00 88.88 198 LEU A O 1
ATOM 1483 N N . SER A 1 199 ? -7.812 9.902 -2.358 1.00 88.25 199 SER A N 1
ATOM 1484 C CA . SER A 1 199 ? -7.836 8.782 -3.306 1.00 88.25 199 SER A CA 1
ATOM 1485 C C . SER A 1 199 ? -8.562 9.138 -4.604 1.00 88.25 199 SER A C 1
ATOM 1487 O O . SER A 1 199 ? -8.030 8.867 -5.677 1.00 88.25 199 SER A O 1
ATOM 1489 N N . ASP A 1 200 ? -9.703 9.825 -4.518 1.00 86.19 200 ASP A N 1
ATOM 1490 C CA . ASP A 1 200 ? -10.475 10.287 -5.675 1.00 86.19 200 ASP A CA 1
ATOM 1491 C C . ASP A 1 200 ? -9.670 11.282 -6.518 1.00 86.19 200 ASP A C 1
ATOM 1493 O O . ASP A 1 200 ? -9.617 11.172 -7.745 1.00 86.19 200 ASP A O 1
ATOM 1497 N N . ARG A 1 201 ? -8.971 12.223 -5.867 1.00 86.50 201 ARG A N 1
ATOM 1498 C CA . ARG A 1 201 ? -8.082 13.183 -6.547 1.00 86.50 201 ARG A CA 1
ATOM 1499 C C . ARG A 1 201 ? -6.926 12.468 -7.257 1.00 86.50 201 ARG A C 1
ATOM 1501 O O . ARG A 1 201 ? -6.598 12.811 -8.394 1.00 86.50 201 ARG A O 1
ATOM 1508 N N . LEU A 1 202 ? -6.326 11.466 -6.613 1.00 88.25 202 LEU A N 1
ATOM 1509 C CA . LEU A 1 202 ? -5.264 10.642 -7.198 1.00 88.25 202 LEU A CA 1
ATOM 1510 C C . LEU A 1 202 ? -5.786 9.773 -8.356 1.00 88.25 202 LEU A C 1
ATOM 1512 O O . LEU A 1 202 ? -5.121 9.666 -9.383 1.00 88.25 202 LEU A O 1
ATOM 1516 N N . ALA A 1 203 ? -6.983 9.197 -8.241 1.00 84.56 203 ALA A N 1
ATOM 1517 C CA . ALA A 1 203 ? -7.587 8.356 -9.277 1.00 84.56 203 ALA A CA 1
ATOM 1518 C C . ALA A 1 203 ? -7.970 9.168 -10.521 1.00 84.56 203 ALA A C 1
ATOM 1520 O O . ALA A 1 203 ? -7.639 8.779 -11.647 1.00 84.56 203 ALA A O 1
ATOM 1521 N N . ALA A 1 204 ? -8.570 10.346 -10.317 1.00 81.75 204 ALA A N 1
ATOM 1522 C CA . ALA A 1 204 ? -8.837 11.307 -11.384 1.00 81.75 204 ALA A CA 1
ATOM 1523 C C . ALA A 1 204 ? -7.548 11.662 -12.139 1.00 81.75 204 ALA A C 1
ATOM 1525 O O . ALA A 1 204 ? -7.532 11.739 -13.369 1.00 81.75 204 ALA A O 1
ATOM 1526 N N . PHE A 1 205 ? -6.442 11.806 -11.407 1.00 79.25 205 PHE A N 1
ATOM 1527 C CA . PHE A 1 205 ? -5.142 12.072 -11.996 1.00 79.25 205 PHE A CA 1
ATOM 1528 C C . PHE A 1 205 ? -4.539 10.883 -12.756 1.00 79.25 205 PHE A C 1
ATOM 1530 O O . PHE A 1 205 ? -3.976 11.061 -13.840 1.00 79.25 205 PHE A O 1
ATOM 1537 N N . ALA A 1 206 ? -4.662 9.669 -12.214 1.00 78.69 206 ALA A N 1
ATOM 1538 C CA . ALA A 1 206 ? -4.141 8.447 -12.826 1.00 78.69 206 ALA A CA 1
ATOM 1539 C C . ALA A 1 206 ? -4.779 8.134 -14.196 1.00 78.69 206 ALA A C 1
ATOM 1541 O O . ALA A 1 206 ? -4.301 7.251 -14.917 1.00 78.69 206 ALA A O 1
ATOM 1542 N N . GLY A 1 207 ? -5.818 8.887 -14.575 1.00 67.81 207 GLY A N 1
ATOM 1543 C CA . GLY A 1 207 ? -6.455 8.815 -15.880 1.00 67.81 207 GLY A CA 1
ATOM 1544 C C . GLY A 1 207 ? -7.479 7.694 -15.969 1.00 67.81 207 GLY A C 1
ATOM 1545 O O . GLY A 1 207 ? -7.764 7.247 -17.072 1.00 67.81 207 GLY A O 1
ATOM 1546 N N . GLU A 1 208 ? -8.055 7.255 -14.841 1.00 61.69 208 GLU A N 1
ATOM 1547 C CA . GLU A 1 208 ? -9.129 6.245 -14.824 1.00 61.69 208 GLU A CA 1
ATOM 1548 C C . GLU A 1 208 ? -10.392 6.688 -15.606 1.00 61.69 208 GLU A C 1
ATOM 1550 O O . GLU A 1 208 ? -11.271 5.868 -15.835 1.00 61.69 208 GLU A O 1
ATOM 1555 N N . SER A 1 209 ? -10.469 7.949 -16.072 1.00 47.50 209 SER A N 1
ATOM 1556 C CA . SER A 1 209 ? -11.676 8.545 -16.676 1.00 47.50 209 SER A CA 1
ATOM 1557 C C . SER A 1 209 ? -11.481 9.347 -17.980 1.00 47.50 209 SER A C 1
ATOM 1559 O O . SER A 1 209 ? -12.438 9.961 -18.445 1.00 47.50 209 SER A O 1
ATOM 1561 N N . ILE A 1 210 ? -10.284 9.406 -18.590 1.00 53.44 210 ILE A N 1
ATOM 1562 C CA . ILE A 1 210 ? -10.043 10.284 -19.763 1.00 53.44 210 ILE A CA 1
ATOM 1563 C C . ILE A 1 210 ? -9.631 9.473 -20.996 1.00 53.44 210 ILE A C 1
ATOM 1565 O O . ILE A 1 210 ? -8.511 8.969 -21.083 1.00 53.44 210 ILE A O 1
ATOM 1569 N N . ALA A 1 211 ? -10.535 9.395 -21.977 1.00 53.06 211 ALA A N 1
ATOM 1570 C CA . ALA A 1 211 ? -10.283 8.764 -23.270 1.00 53.06 211 ALA A CA 1
ATOM 1571 C C . ALA A 1 211 ? -9.107 9.437 -24.006 1.00 53.06 211 ALA A C 1
ATOM 1573 O O . ALA A 1 211 ? -9.037 10.662 -24.099 1.00 53.06 211 ALA A O 1
ATOM 1574 N N . GLY A 1 212 ? -8.182 8.631 -24.539 1.00 55.66 212 GLY A N 1
ATOM 1575 C CA . GLY A 1 212 ? -7.059 9.100 -25.363 1.00 55.66 212 GLY A CA 1
ATOM 1576 C C . GLY A 1 212 ? -5.759 9.427 -24.616 1.00 55.66 212 GLY A C 1
ATOM 1577 O O . GLY A 1 212 ? -4.769 9.770 -25.261 1.00 55.66 212 GLY A O 1
ATOM 1578 N N . ARG A 1 213 ? -5.706 9.293 -23.283 1.00 65.00 213 ARG A N 1
ATOM 1579 C CA . ARG A 1 213 ? -4.476 9.496 -22.499 1.00 65.00 213 ARG A CA 1
ATOM 1580 C C . ARG A 1 213 ? -3.917 8.165 -21.998 1.00 65.00 213 ARG A C 1
ATOM 1582 O O . ARG A 1 213 ? -4.631 7.381 -21.384 1.00 65.00 213 ARG A O 1
ATOM 1589 N N . ALA A 1 214 ? -2.619 7.927 -22.212 1.00 66.50 214 ALA A N 1
ATOM 1590 C CA . ALA A 1 214 ? -1.946 6.755 -21.650 1.00 66.50 214 ALA A CA 1
ATOM 1591 C C . ALA A 1 214 ? -2.095 6.759 -20.115 1.00 66.50 214 ALA A C 1
ATOM 1593 O O . ALA A 1 214 ? -1.763 7.763 -19.479 1.00 66.50 214 ALA A O 1
ATOM 1594 N N . PRO A 1 215 ? -2.575 5.676 -19.487 1.00 75.00 215 PRO A N 1
ATOM 1595 C CA . PRO A 1 215 ? -2.866 5.720 -18.067 1.00 75.00 215 PRO A CA 1
ATOM 1596 C C . PRO A 1 215 ? -1.569 5.744 -17.256 1.00 75.00 215 PRO A C 1
ATOM 1598 O O . PRO A 1 215 ? -0.575 5.100 -17.621 1.00 75.00 215 PRO A O 1
ATOM 1601 N N . SER A 1 216 ? -1.594 6.489 -16.156 1.00 85.56 216 SER A N 1
ATOM 1602 C CA . SER A 1 216 ? -0.518 6.513 -15.166 1.00 85.56 216 SER A CA 1
ATOM 1603 C C . SER A 1 216 ? -0.817 5.512 -14.047 1.00 85.56 216 SER A C 1
ATOM 1605 O O . SER A 1 216 ? -1.953 5.037 -13.893 1.00 85.56 216 SER A O 1
ATOM 1607 N N . HIS A 1 217 ? 0.207 5.184 -13.265 1.00 90.94 217 HIS A N 1
ATOM 1608 C CA . HIS A 1 217 ? 0.069 4.399 -12.040 1.00 90.94 217 HIS A CA 1
ATOM 1609 C C . HIS A 1 217 ? 0.636 5.194 -10.871 1.00 90.94 217 HIS A C 1
ATOM 1611 O O . HIS A 1 217 ? 1.719 5.766 -10.967 1.00 90.94 217 HIS A O 1
ATOM 1617 N N . ILE A 1 218 ? -0.103 5.229 -9.773 1.00 92.25 218 ILE A N 1
ATOM 1618 C CA . ILE A 1 218 ? 0.259 5.898 -8.534 1.00 92.25 218 ILE A CA 1
ATOM 1619 C C . ILE A 1 218 ? 0.332 4.839 -7.445 1.00 92.25 218 ILE A C 1
ATOM 1621 O O . ILE A 1 218 ? -0.635 4.111 -7.212 1.00 92.25 218 ILE A O 1
ATOM 1625 N N . VAL A 1 219 ? 1.470 4.763 -6.769 1.00 95.31 219 VAL A N 1
ATOM 1626 C CA . VAL A 1 219 ? 1.642 3.949 -5.568 1.00 95.31 219 VAL A CA 1
ATOM 1627 C C . VAL A 1 219 ? 1.972 4.893 -4.428 1.00 95.31 219 VAL A C 1
ATOM 1629 O O . VAL A 1 219 ? 2.865 5.730 -4.559 1.00 95.31 219 VAL A O 1
ATOM 1632 N N . PHE A 1 220 ? 1.256 4.796 -3.316 1.00 94.69 220 PHE A N 1
ATOM 1633 C CA . PHE A 1 220 ? 1.523 5.654 -2.171 1.00 94.69 220 PHE A CA 1
ATOM 1634 C C . PHE A 1 220 ? 1.515 4.897 -0.856 1.00 94.69 220 PHE A C 1
ATOM 1636 O O . PHE A 1 220 ? 0.786 3.927 -0.705 1.00 94.69 220 PHE A O 1
ATOM 1643 N N . ALA A 1 221 ? 2.320 5.340 0.101 1.00 94.56 221 ALA A N 1
ATOM 1644 C CA . ALA A 1 221 ? 2.322 4.822 1.459 1.00 94.56 221 ALA A CA 1
ATOM 1645 C C . ALA A 1 221 ? 1.565 5.785 2.371 1.00 94.56 221 ALA A C 1
ATOM 1647 O O . ALA A 1 221 ? 1.784 6.995 2.314 1.00 94.56 221 ALA A O 1
ATOM 1648 N N . THR A 1 222 ? 0.688 5.249 3.216 1.00 92.94 222 THR A N 1
ATOM 1649 C CA . THR A 1 222 ? -0.075 6.040 4.185 1.00 92.94 222 THR A CA 1
ATOM 1650 C C . THR A 1 222 ? -0.146 5.348 5.542 1.00 92.94 222 THR A C 1
ATOM 1652 O O . THR A 1 222 ? -0.060 4.123 5.660 1.00 92.94 222 THR A O 1
ATOM 1655 N N . HIS A 1 223 ? -0.296 6.173 6.573 1.00 89.62 223 HIS A N 1
ATOM 1656 C CA . HIS A 1 223 ? -0.613 5.778 7.940 1.00 89.62 223 HIS A CA 1
ATOM 1657 C C . HIS A 1 223 ? -2.007 6.260 8.375 1.00 89.62 223 HIS A C 1
ATOM 1659 O O . HIS A 1 223 ? -2.362 6.097 9.536 1.00 89.62 223 HIS A O 1
ATOM 1665 N N . GLN A 1 224 ? -2.785 6.868 7.472 1.00 90.75 224 GLN A N 1
ATOM 1666 C CA . GLN A 1 224 ? -4.050 7.531 7.782 1.00 90.75 224 GLN A CA 1
ATOM 1667 C C . GLN A 1 224 ? -5.245 6.613 7.471 1.00 90.75 224 GLN A C 1
ATOM 1669 O O . GLN A 1 224 ? -5.550 6.383 6.296 1.00 90.75 224 GLN A O 1
ATOM 1674 N N . PRO A 1 225 ? -5.991 6.138 8.487 1.00 91.38 225 PRO A N 1
ATOM 1675 C CA . PRO A 1 225 ? -7.183 5.309 8.281 1.00 91.38 225 PRO A CA 1
ATOM 1676 C C . PRO A 1 225 ? -8.242 5.987 7.416 1.00 91.38 225 PRO A C 1
ATOM 1678 O O . PRO A 1 225 ? -8.919 5.330 6.631 1.00 91.38 225 PRO A O 1
ATOM 1681 N N . ILE A 1 226 ? -8.346 7.313 7.519 1.00 91.62 226 ILE A N 1
ATOM 1682 C CA . ILE A 1 226 ? -9.307 8.124 6.766 1.00 91.62 226 ILE A CA 1
ATOM 1683 C C . ILE A 1 226 ? -9.073 8.009 5.259 1.00 91.62 226 ILE A C 1
ATOM 1685 O O . ILE A 1 226 ? -10.024 7.817 4.505 1.00 91.62 226 ILE A O 1
ATOM 1689 N N . THR A 1 227 ? -7.815 8.075 4.821 1.00 93.31 227 THR A N 1
ATOM 1690 C CA . THR A 1 227 ? -7.456 7.895 3.411 1.00 93.31 227 THR A CA 1
ATOM 1691 C C . THR A 1 227 ? -7.804 6.484 2.950 1.00 93.31 227 THR A C 1
ATOM 1693 O O . THR A 1 227 ? -8.405 6.300 1.892 1.00 93.31 227 THR A O 1
ATOM 1696 N N . VAL A 1 228 ? -7.486 5.477 3.766 1.00 94.19 228 VAL A N 1
ATOM 1697 C CA . VAL A 1 228 ? -7.707 4.068 3.417 1.00 94.19 228 VAL A CA 1
ATOM 1698 C C . VAL A 1 228 ? -9.193 3.711 3.350 1.00 94.19 228 VAL A C 1
ATOM 1700 O O . VAL A 1 228 ? -9.590 2.951 2.473 1.00 94.19 228 VAL A O 1
ATOM 1703 N N . ALA A 1 229 ? -10.036 4.321 4.185 1.00 91.81 229 ALA A N 1
ATOM 1704 C CA . ALA A 1 229 ? -11.485 4.099 4.215 1.00 91.81 229 ALA A CA 1
ATOM 1705 C C . ALA A 1 229 ? -12.230 4.517 2.936 1.00 91.81 229 ALA A C 1
ATOM 1707 O O . ALA A 1 229 ? -13.415 4.226 2.795 1.00 91.81 229 ALA A O 1
ATOM 1708 N N . SER A 1 230 ? -11.562 5.189 1.998 1.00 90.44 230 SER A N 1
ATOM 1709 C CA . SER A 1 230 ? -12.119 5.531 0.684 1.00 90.44 230 SER A CA 1
ATOM 1710 C C . SER A 1 230 ? -11.763 4.518 -0.418 1.00 90.44 230 SER A C 1
ATOM 1712 O O . SER A 1 230 ? -12.330 4.572 -1.509 1.00 90.44 230 SER A O 1
ATOM 1714 N N . LEU A 1 231 ? -10.851 3.576 -0.147 1.00 93.75 231 LEU A N 1
ATOM 1715 C CA . LEU A 1 231 ? -10.281 2.660 -1.138 1.00 93.75 231 LEU A CA 1
ATOM 1716 C C . LEU A 1 231 ? -10.986 1.300 -1.172 1.00 93.75 231 LEU A C 1
ATOM 1718 O O . LEU A 1 231 ? -11.444 0.780 -0.154 1.00 93.75 231 LEU A O 1
ATOM 1722 N N . LEU A 1 232 ? -11.019 0.685 -2.352 1.00 94.69 232 LEU A N 1
ATOM 1723 C CA . LEU A 1 232 ? -11.389 -0.725 -2.503 1.00 94.69 232 LEU A CA 1
ATOM 1724 C C . LEU A 1 232 ? -10.234 -1.637 -2.069 1.00 94.69 232 LEU A C 1
ATOM 1726 O O . LEU A 1 232 ? -9.072 -1.224 -2.090 1.00 94.69 232 LEU A O 1
ATOM 1730 N N . LYS A 1 233 ? -10.523 -2.894 -1.715 1.00 95.12 233 LYS A N 1
ATOM 1731 C CA . LYS A 1 233 ? -9.483 -3.837 -1.264 1.00 95.12 233 LYS A CA 1
ATOM 1732 C C . LYS A 1 233 ? -8.420 -4.100 -2.334 1.00 95.12 233 LYS A C 1
ATOM 1734 O O . LYS A 1 233 ? -7.258 -4.306 -2.009 1.00 95.12 233 LYS A O 1
ATOM 1739 N N . GLU A 1 234 ? -8.782 -4.045 -3.614 1.00 95.06 234 GLU A N 1
ATOM 1740 C CA . GLU A 1 234 ? -7.847 -4.217 -4.730 1.00 95.06 234 GLU A CA 1
ATOM 1741 C C . GLU A 1 234 ? -6.829 -3.067 -4.819 1.00 95.06 234 GLU A C 1
ATOM 1743 O O . GLU A 1 234 ? -5.737 -3.245 -5.357 1.00 95.06 234 GLU A O 1
ATOM 1748 N N . GLN A 1 235 ? -7.162 -1.901 -4.258 1.00 95.56 235 GLN A N 1
ATOM 1749 C CA . GLN A 1 235 ? -6.297 -0.723 -4.208 1.00 95.56 235 GLN A CA 1
ATOM 1750 C C . GLN A 1 235 ? -5.434 -0.674 -2.943 1.00 95.56 235 GLN A C 1
ATOM 1752 O O . GLN A 1 235 ? -4.719 0.306 -2.760 1.00 95.56 235 GLN A O 1
ATOM 1757 N N . VAL A 1 236 ? -5.484 -1.675 -2.060 1.00 97.06 236 VAL A N 1
ATOM 1758 C CA . VAL A 1 236 ? -4.763 -1.662 -0.780 1.00 97.06 236 VAL A CA 1
ATOM 1759 C C . VAL A 1 236 ? -3.862 -2.885 -0.666 1.00 97.06 236 VAL A C 1
ATOM 1761 O O . VAL A 1 236 ? -4.285 -4.013 -0.901 1.00 97.06 236 VAL A O 1
ATOM 1764 N N . GLN A 1 237 ? -2.616 -2.655 -0.262 1.00 97.31 237 GLN A N 1
ATOM 1765 C CA . GLN A 1 237 ? -1.653 -3.684 0.107 1.00 97.31 237 GLN A CA 1
ATOM 1766 C C . GLN A 1 237 ? -1.182 -3.456 1.540 1.00 97.31 237 GLN A C 1
ATOM 1768 O O . GLN A 1 237 ? -0.606 -2.418 1.864 1.00 97.31 237 GLN A O 1
ATOM 1773 N N . ILE A 1 238 ? -1.436 -4.434 2.401 1.00 96.56 238 ILE A N 1
ATOM 1774 C CA . ILE A 1 238 ? -1.104 -4.402 3.821 1.00 96.56 238 ILE A CA 1
ATOM 1775 C C . ILE A 1 238 ? 0.226 -5.124 4.013 1.00 96.56 238 ILE A C 1
ATOM 1777 O O . ILE A 1 238 ? 0.304 -6.336 3.828 1.00 96.56 238 ILE A O 1
ATOM 1781 N N . LEU A 1 239 ? 1.267 -4.388 4.395 1.00 95.38 239 LEU A N 1
ATOM 1782 C CA . LEU A 1 239 ? 2.570 -4.935 4.755 1.00 95.38 239 LEU A CA 1
ATOM 1783 C C . LEU A 1 239 ? 2.590 -5.230 6.254 1.00 95.38 239 LEU A C 1
ATOM 1785 O O . LEU A 1 239 ? 2.498 -4.309 7.072 1.00 95.38 239 LEU A O 1
ATOM 1789 N N . ARG A 1 240 ? 2.771 -6.502 6.614 1.00 92.75 240 ARG A N 1
ATOM 1790 C CA . ARG A 1 240 ? 2.856 -6.958 8.008 1.00 92.75 240 ARG A CA 1
ATOM 1791 C C . ARG A 1 240 ? 4.158 -7.696 8.257 1.00 92.75 240 ARG A C 1
ATOM 1793 O O . ARG A 1 240 ? 4.696 -8.352 7.369 1.00 92.75 240 ARG A O 1
ATOM 1800 N N . ARG A 1 241 ? 4.657 -7.610 9.488 1.00 89.56 241 ARG A N 1
ATOM 1801 C CA . ARG A 1 241 ? 5.726 -8.494 9.957 1.00 89.56 241 ARG A CA 1
ATOM 1802 C C . ARG A 1 241 ? 5.107 -9.791 10.454 1.00 89.56 241 ARG A C 1
ATOM 1804 O O . ARG A 1 241 ? 4.158 -9.756 11.232 1.00 89.56 241 ARG A O 1
ATOM 1811 N N . THR A 1 242 ? 5.648 -10.920 10.022 1.00 84.38 242 THR A N 1
ATOM 1812 C CA . THR A 1 242 ? 5.219 -12.227 10.511 1.00 84.38 242 THR A CA 1
ATOM 1813 C C . THR A 1 242 ? 5.582 -12.348 12.000 1.00 84.38 242 THR A C 1
ATOM 1815 O O . T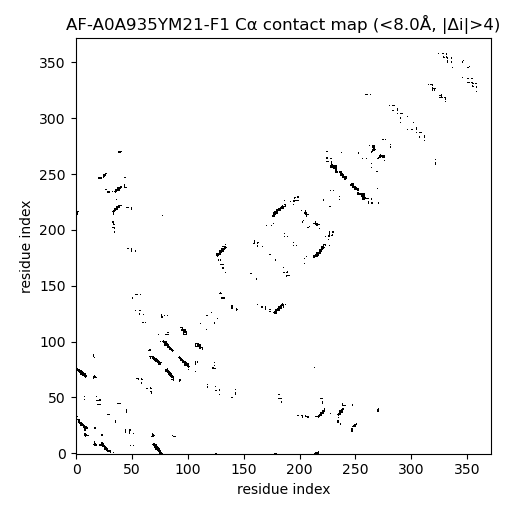HR A 1 242 ? 6.747 -12.141 12.351 1.00 84.38 242 THR A O 1
ATOM 1818 N N . PRO A 1 243 ? 4.645 -12.695 12.899 1.00 77.38 243 PRO A N 1
ATOM 1819 C CA . PRO A 1 243 ? 4.957 -12.882 14.314 1.00 77.38 243 PRO A CA 1
ATOM 1820 C C . PRO A 1 243 ? 6.079 -13.907 14.521 1.00 77.38 243 PRO A C 1
ATOM 1822 O O . PRO A 1 243 ? 6.089 -14.967 13.899 1.00 77.38 243 PRO A O 1
ATOM 1825 N N . GLY A 1 244 ? 7.049 -13.586 15.380 1.00 71.94 244 GLY A N 1
ATOM 1826 C CA . GLY A 1 244 ? 8.173 -14.479 15.695 1.00 71.94 244 GLY A CA 1
ATOM 1827 C C . GLY A 1 244 ? 9.230 -14.631 14.592 1.00 71.94 244 GLY A C 1
ATOM 1828 O O . GLY A 1 244 ? 10.259 -15.258 14.834 1.00 71.94 244 GLY A O 1
ATOM 1829 N N . ALA A 1 245 ? 9.040 -14.028 13.415 1.00 73.62 245 ALA A N 1
ATOM 1830 C CA . ALA A 1 245 ? 10.025 -14.011 12.339 1.00 73.62 245 ALA A CA 1
ATOM 1831 C C . ALA A 1 245 ? 10.349 -12.573 11.911 1.00 73.62 245 ALA A C 1
ATOM 1833 O O . ALA A 1 245 ? 9.539 -11.658 12.004 1.00 73.62 245 ALA A O 1
ATOM 1834 N N . ARG A 1 246 ? 11.552 -12.349 11.373 1.00 74.31 246 ARG A N 1
ATOM 1835 C CA . ARG A 1 246 ? 11.934 -11.048 10.787 1.00 74.31 246 ARG A CA 1
ATOM 1836 C C . ARG A 1 246 ? 11.443 -10.891 9.339 1.00 74.31 246 ARG A C 1
ATOM 1838 O O . ARG A 1 246 ? 11.989 -10.094 8.582 1.00 74.31 246 ARG A O 1
ATOM 1845 N N . ARG A 1 247 ? 10.454 -11.689 8.940 1.00 86.50 247 ARG A N 1
ATOM 1846 C CA . ARG A 1 247 ? 9.899 -11.713 7.589 1.00 86.50 247 ARG A CA 1
ATOM 1847 C C . ARG A 1 247 ? 8.762 -10.701 7.482 1.00 86.50 247 ARG A C 1
ATOM 1849 O O . ARG A 1 247 ? 8.014 -10.496 8.435 1.00 86.50 247 ARG A O 1
ATOM 1856 N N . ILE A 1 248 ? 8.681 -10.044 6.333 1.00 92.94 248 ILE A N 1
ATOM 1857 C CA . ILE A 1 248 ? 7.579 -9.157 5.969 1.00 92.94 248 ILE A CA 1
ATOM 1858 C C . ILE A 1 248 ? 6.797 -9.861 4.870 1.00 92.94 248 ILE A C 1
ATOM 1860 O O . ILE A 1 248 ? 7.403 -10.388 3.943 1.00 92.94 248 ILE A O 1
ATOM 1864 N N . ASP A 1 249 ? 5.477 -9.849 4.972 1.00 92.44 249 ASP A N 1
ATOM 1865 C CA . ASP A 1 249 ? 4.576 -10.316 3.925 1.00 92.44 249 ASP A CA 1
ATOM 1866 C C . ASP A 1 249 ? 3.618 -9.177 3.550 1.00 92.44 249 ASP A C 1
ATOM 1868 O O . ASP A 1 249 ? 3.397 -8.245 4.332 1.00 92.44 249 ASP A O 1
ATOM 1872 N N . ALA A 1 250 ? 3.068 -9.239 2.340 1.00 95.31 250 ALA A N 1
ATOM 1873 C CA . ALA A 1 250 ? 2.083 -8.287 1.848 1.00 95.31 250 ALA A CA 1
ATOM 1874 C C . ALA A 1 250 ? 0.818 -9.022 1.402 1.00 95.31 250 ALA A C 1
ATOM 1876 O O . ALA A 1 250 ? 0.896 -10.105 0.822 1.00 95.31 250 ALA A O 1
ATOM 1877 N N . ALA A 1 251 ? -0.342 -8.450 1.711 1.00 94.56 251 ALA A N 1
ATOM 1878 C CA . ALA A 1 251 ? -1.634 -9.012 1.345 1.00 94.56 251 ALA A CA 1
ATOM 1879 C C . ALA A 1 251 ? -2.685 -7.916 1.157 1.00 94.56 251 ALA A C 1
ATOM 1881 O O . ALA A 1 251 ? -2.629 -6.862 1.792 1.00 94.56 251 ALA A O 1
ATOM 1882 N N . ARG A 1 252 ? -3.698 -8.197 0.337 1.00 95.56 252 ARG A N 1
ATOM 1883 C CA . ARG A 1 252 ? -4.884 -7.341 0.226 1.00 95.56 252 ARG A CA 1
ATOM 1884 C C . ARG A 1 252 ? -5.786 -7.494 1.458 1.00 95.56 252 ARG A C 1
ATOM 1886 O O . ARG A 1 252 ? -5.787 -8.568 2.067 1.00 95.56 252 ARG A O 1
ATOM 1893 N N . PRO A 1 253 ? -6.587 -6.471 1.805 1.00 94.69 253 PRO A N 1
ATOM 1894 C CA . PRO A 1 253 ? -7.684 -6.633 2.751 1.00 94.69 253 PRO A CA 1
ATOM 1895 C C . PRO A 1 253 ? -8.658 -7.729 2.300 1.00 94.69 253 PRO A C 1
ATOM 1897 O O . PRO A 1 253 ? -8.907 -7.914 1.104 1.00 94.69 253 PRO A O 1
ATOM 1900 N N . ILE A 1 254 ? -9.243 -8.429 3.265 1.00 91.69 254 ILE A N 1
ATOM 1901 C CA . ILE A 1 254 ? -10.283 -9.438 3.049 1.00 91.69 254 ILE A CA 1
ATOM 1902 C C . ILE A 1 254 ? -11.582 -8.729 2.653 1.00 91.69 254 ILE A C 1
ATOM 1904 O O . ILE A 1 254 ? -12.252 -9.115 1.687 1.00 91.69 254 ILE A O 1
ATOM 1908 N N . ILE A 1 255 ? -11.906 -7.657 3.376 1.00 88.19 255 ILE A N 1
ATOM 1909 C CA . ILE A 1 255 ? -13.119 -6.860 3.197 1.00 88.19 255 ILE A CA 1
ATOM 1910 C C . ILE A 1 255 ? -12.744 -5.486 2.622 1.00 88.19 255 ILE A C 1
ATOM 1912 O O . ILE A 1 255 ? -11.693 -4.933 2.934 1.00 88.19 255 ILE A O 1
ATOM 1916 N N . ASN A 1 256 ? -13.604 -4.926 1.766 1.00 92.06 256 ASN A N 1
ATOM 1917 C CA . ASN A 1 256 ? -13.411 -3.588 1.203 1.00 92.06 256 ASN A CA 1
ATOM 1918 C C . ASN A 1 256 ? -13.358 -2.521 2.306 1.00 92.06 256 ASN A C 1
ATOM 1920 O O . ASN A 1 256 ? -14.362 -2.364 2.998 1.00 92.06 256 ASN A O 1
ATOM 1924 N N . PRO A 1 257 ? -12.260 -1.747 2.431 1.00 92.38 257 PRO A N 1
ATOM 1925 C CA . PRO A 1 257 ? -12.200 -0.630 3.375 1.00 92.38 257 PRO A CA 1
ATOM 1926 C C . PRO A 1 257 ? -13.277 0.423 3.097 1.00 92.38 257 PRO A C 1
ATOM 1928 O O . PRO A 1 257 ? -13.916 0.940 4.016 1.00 92.38 257 PRO A O 1
ATOM 1931 N N . ARG A 1 258 ? -13.526 0.702 1.811 1.00 90.81 258 ARG A N 1
ATOM 1932 C CA . ARG A 1 258 ? -14.640 1.535 1.364 1.00 90.81 258 ARG A CA 1
ATOM 1933 C C . ARG A 1 258 ? -15.968 0.966 1.847 1.00 90.81 258 ARG A C 1
ATOM 1935 O O . ARG A 1 258 ? -16.385 -0.106 1.419 1.00 90.81 258 ARG A O 1
ATOM 1942 N N . GLY A 1 259 ? -16.647 1.749 2.680 1.00 82.12 259 GLY A N 1
ATOM 1943 C CA . GLY A 1 259 ? -17.947 1.409 3.261 1.00 82.12 259 GLY A CA 1
ATOM 1944 C C . GLY A 1 259 ? -17.888 0.881 4.697 1.00 82.12 259 GLY A C 1
ATOM 1945 O O . GLY A 1 259 ? -18.932 0.806 5.329 1.00 82.12 259 GLY A O 1
ATOM 1946 N N . MET A 1 260 ? -16.706 0.588 5.253 1.00 81.88 260 MET A N 1
ATOM 1947 C CA . MET A 1 260 ? -16.573 0.184 6.667 1.00 81.88 260 MET A CA 1
ATOM 1948 C C . MET A 1 260 ? -16.745 1.341 7.663 1.00 81.88 260 MET A C 1
ATOM 1950 O O . MET A 1 260 ? -16.936 1.113 8.855 1.00 81.88 260 MET A O 1
ATOM 1954 N N . GLY A 1 261 ? -16.591 2.585 7.199 1.00 80.81 261 GLY A N 1
ATOM 1955 C CA . GLY A 1 261 ? -16.390 3.738 8.076 1.00 80.81 261 GLY A CA 1
ATOM 1956 C C . GLY A 1 261 ? -15.008 3.733 8.750 1.00 80.81 261 GLY A C 1
ATOM 1957 O O . GLY A 1 261 ? -14.276 2.745 8.735 1.00 80.81 261 GLY A O 1
ATOM 1958 N N . PHE A 1 262 ? -14.617 4.862 9.346 1.00 84.88 262 PHE A N 1
ATOM 1959 C CA . PHE A 1 262 ? -13.263 5.027 9.898 1.00 84.88 262 PHE A CA 1
ATOM 1960 C C . PHE A 1 262 ? -12.980 4.105 11.088 1.00 84.88 262 PHE A C 1
ATOM 1962 O O . PHE A 1 262 ? -11.891 3.542 11.181 1.00 84.88 262 PHE A O 1
ATOM 1969 N N . ALA A 1 263 ? -13.967 3.926 11.971 1.00 82.44 263 ALA A N 1
ATOM 1970 C CA . ALA A 1 263 ? -13.852 3.029 13.115 1.00 82.44 263 ALA A CA 1
ATOM 1971 C C . ALA A 1 263 ? -13.699 1.567 12.672 1.00 82.44 263 ALA A C 1
ATOM 1973 O O . ALA A 1 263 ? -12.833 0.873 13.193 1.00 82.44 263 ALA A O 1
ATOM 1974 N N . GLY A 1 264 ? -14.473 1.131 11.669 1.00 83.38 264 GLY A N 1
ATOM 1975 C CA . GLY A 1 264 ? -14.373 -0.220 11.117 1.00 83.38 2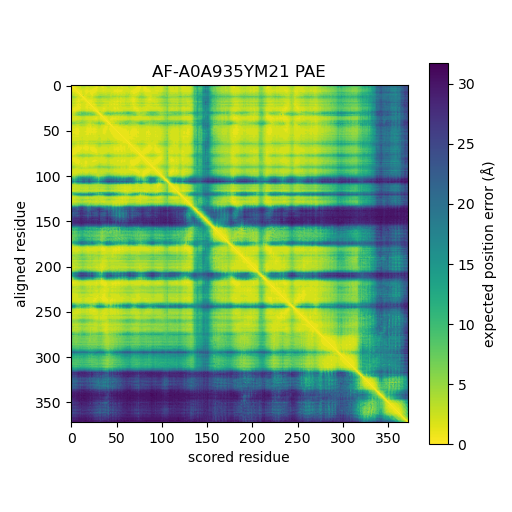64 GLY A CA 1
ATOM 1976 C C . GLY A 1 264 ? -13.020 -0.482 10.458 1.00 83.38 264 GLY A C 1
ATOM 1977 O O . GLY A 1 264 ? -12.431 -1.534 10.668 1.00 83.38 264 GLY A O 1
ATOM 1978 N N . VAL A 1 265 ? -12.467 0.494 9.729 1.00 88.75 265 VAL A N 1
ATOM 1979 C CA . VAL A 1 265 ? -11.115 0.368 9.157 1.00 88.75 265 VAL A CA 1
ATOM 1980 C C . VAL A 1 265 ? -10.048 0.261 10.247 1.00 88.75 265 VAL A C 1
ATOM 1982 O O . VAL A 1 265 ? -9.153 -0.575 10.127 1.00 88.75 265 VAL A O 1
ATOM 1985 N N . LEU A 1 266 ? -10.148 1.057 11.316 1.00 88.56 266 LEU A N 1
ATOM 1986 C CA . LEU A 1 266 ? -9.220 1.002 12.451 1.00 88.56 266 LEU A CA 1
ATOM 1987 C C . LEU A 1 266 ? -9.198 -0.376 13.125 1.00 88.56 266 LEU A C 1
ATOM 1989 O O . LEU A 1 266 ? -8.119 -0.874 13.438 1.00 88.56 266 LEU A O 1
ATOM 1993 N N . THR A 1 267 ? -10.368 -0.984 13.328 1.00 84.69 267 THR A N 1
ATOM 1994 C CA . THR A 1 267 ? -10.504 -2.287 13.999 1.00 84.69 267 THR A CA 1
ATOM 1995 C C . THR A 1 267 ? -10.446 -3.489 13.056 1.00 84.69 267 THR A C 1
ATOM 1997 O O . THR A 1 267 ? -10.465 -4.630 13.511 1.00 84.69 267 THR A O 1
ATOM 2000 N N . SER A 1 268 ? -10.371 -3.256 11.744 1.00 87.38 268 SER A N 1
ATOM 2001 C CA . SER A 1 268 ? -10.152 -4.303 10.742 1.00 87.38 268 SER A CA 1
ATOM 2002 C C . SER A 1 268 ? -8.704 -4.783 10.730 1.00 87.38 268 SER A C 1
ATOM 2004 O O . SER A 1 268 ? -7.809 -4.143 11.288 1.00 87.38 268 SER A O 1
ATOM 2006 N N . GLU A 1 269 ? -8.430 -5.833 9.955 1.00 88.38 269 GLU A N 1
ATOM 2007 C CA . GLU A 1 269 ? -7.067 -6.321 9.763 1.00 88.38 269 GLU A CA 1
ATOM 2008 C C . GLU A 1 269 ? -6.115 -5.268 9.148 1.00 88.38 269 GLU A C 1
ATOM 2010 O O . GLU A 1 269 ? -4.896 -5.439 9.182 1.00 88.38 269 GLU A O 1
ATOM 2015 N N . VAL A 1 270 ? -6.630 -4.188 8.551 1.00 89.94 270 VAL A N 1
ATOM 2016 C CA . VAL A 1 270 ? -5.817 -3.154 7.891 1.00 89.94 270 VAL A CA 1
ATOM 2017 C C . VAL A 1 270 ? -4.927 -2.398 8.880 1.00 89.94 270 VAL A C 1
ATOM 2019 O O . VAL A 1 270 ? -3.758 -2.155 8.570 1.00 89.94 270 VAL A O 1
ATOM 2022 N N . PHE A 1 271 ? -5.468 -2.050 10.051 1.00 88.69 271 PHE A N 1
ATOM 2023 C CA . PHE A 1 271 ? -4.749 -1.343 11.120 1.00 88.69 271 PHE A CA 1
ATOM 2024 C C . PHE A 1 271 ? -4.638 -2.148 12.417 1.00 88.69 271 PHE A C 1
ATOM 2026 O O . PHE A 1 271 ? -3.806 -1.804 13.250 1.00 88.69 271 PHE A O 1
ATOM 2033 N N . ASP A 1 272 ? -5.423 -3.218 12.559 1.00 87.19 272 ASP A N 1
ATOM 2034 C CA . ASP A 1 272 ? -5.326 -4.207 13.635 1.00 87.19 272 ASP A CA 1
ATOM 2035 C C . ASP A 1 272 ? -5.425 -3.603 15.051 1.00 87.19 272 ASP A C 1
ATOM 2037 O O . ASP A 1 272 ? -4.770 -4.043 15.998 1.00 87.19 272 ASP A O 1
ATOM 2041 N N . HIS A 1 273 ? -6.253 -2.563 15.224 1.00 83.38 273 HIS A N 1
ATOM 2042 C CA . HIS A 1 273 ? -6.543 -2.040 16.556 1.00 83.38 273 HIS A CA 1
ATOM 2043 C C . HIS A 1 273 ? -7.622 -2.867 17.257 1.00 83.38 273 HIS A C 1
ATOM 2045 O O . HIS A 1 273 ? -8.713 -3.078 16.737 1.00 83.38 273 HIS A O 1
ATOM 2051 N N . ALA A 1 274 ? -7.363 -3.235 18.514 1.00 73.00 274 ALA A N 1
ATOM 2052 C CA . ALA A 1 274 ? -8.324 -3.964 19.344 1.00 73.00 274 ALA A CA 1
ATOM 2053 C C . ALA A 1 274 ? -9.623 -3.183 19.629 1.00 73.00 274 ALA A C 1
ATOM 2055 O O . ALA A 1 274 ? -10.636 -3.777 19.991 1.00 73.00 274 ALA A O 1
ATOM 2056 N N . SER A 1 275 ? -9.585 -1.853 19.538 1.00 79.69 275 SER A N 1
ATOM 2057 C CA . SER A 1 275 ? -10.726 -0.973 19.782 1.00 79.69 275 SER A CA 1
ATOM 2058 C C . SER A 1 275 ? -10.513 0.378 19.105 1.00 79.69 275 SER A C 1
ATOM 2060 O O . SER A 1 275 ? -9.377 0.828 18.950 1.00 79.69 275 SER A O 1
ATOM 2062 N N . CYS A 1 276 ? -11.610 1.042 18.742 1.00 79.38 276 CYS A N 1
ATOM 2063 C CA . CYS A 1 276 ? -11.618 2.449 18.338 1.00 79.38 276 CYS A CA 1
ATOM 2064 C C . CYS A 1 276 ? -11.709 3.418 19.536 1.00 79.38 276 CYS A C 1
ATOM 2066 O O . CYS A 1 276 ? -11.694 4.631 19.337 1.00 79.38 276 CYS A O 1
ATOM 2068 N N . LEU A 1 277 ? -11.810 2.890 20.762 1.00 82.44 277 LEU A N 1
ATOM 2069 C CA . LEU A 1 277 ? -11.871 3.652 22.011 1.00 82.44 277 LEU A CA 1
ATOM 2070 C C . LEU A 1 277 ? -10.479 3.867 22.609 1.00 82.44 277 LEU A C 1
ATOM 2072 O O . LEU A 1 277 ? -9.569 3.054 22.424 1.00 82.44 277 LEU A O 1
ATOM 2076 N N . ASP A 1 278 ? -10.329 4.935 23.389 1.00 84.06 278 ASP A N 1
ATOM 2077 C CA . ASP A 1 278 ? -9.159 5.123 24.241 1.00 84.06 278 ASP A CA 1
ATOM 2078 C C . ASP A 1 278 ? -9.093 4.050 25.343 1.00 84.06 278 ASP A C 1
ATOM 2080 O O . ASP A 1 278 ? -10.093 3.427 25.711 1.00 84.06 278 ASP A O 1
ATOM 2084 N N . ARG A 1 279 ? -7.887 3.815 25.879 1.00 85.25 279 ARG A N 1
ATOM 2085 C CA . ARG A 1 279 ? -7.662 2.724 26.842 1.00 85.25 279 ARG A CA 1
ATOM 2086 C C . ARG A 1 279 ? -8.506 2.862 28.120 1.00 85.25 279 ARG A C 1
ATOM 2088 O O . ARG A 1 279 ? -9.075 1.843 28.507 1.00 85.25 279 ARG A O 1
ATOM 2095 N N . PRO A 1 280 ? -8.601 4.040 28.779 1.00 88.81 280 PRO A N 1
ATOM 2096 C CA . PRO A 1 280 ? -9.493 4.217 29.927 1.00 88.81 280 PRO A CA 1
ATOM 2097 C C . PRO A 1 280 ? -10.942 3.822 29.623 1.00 88.81 280 PRO A C 1
ATOM 2099 O O . PRO A 1 280 ? -11.499 2.966 30.310 1.00 88.81 280 PRO A O 1
ATOM 2102 N N . THR A 1 281 ? -11.518 4.358 28.545 1.00 85.00 281 THR A N 1
ATOM 2103 C CA . THR A 1 281 ? -12.900 4.047 28.150 1.00 85.00 281 THR A CA 1
ATOM 2104 C C . THR A 1 281 ? -13.075 2.561 27.832 1.00 85.00 281 THR A C 1
ATOM 2106 O O . THR A 1 281 ? -14.048 1.939 28.256 1.00 85.00 281 THR A O 1
ATOM 2109 N N . GLN A 1 282 ? -12.108 1.939 27.151 1.00 81.69 282 GLN A N 1
ATOM 2110 C CA . GLN A 1 282 ? -12.133 0.501 26.876 1.00 81.69 282 GLN A CA 1
ATOM 2111 C C . GLN A 1 282 ? -12.110 -0.341 28.165 1.00 81.69 282 GLN A C 1
ATOM 2113 O O . GLN A 1 282 ? -12.813 -1.349 28.253 1.00 81.69 282 GLN A O 1
ATOM 2118 N N . GLN A 1 283 ? -11.325 0.057 29.171 1.00 84.81 283 GLN A N 1
ATOM 2119 C CA . GLN A 1 283 ? -11.279 -0.616 30.475 1.00 84.81 283 GLN A CA 1
ATOM 2120 C C . GLN A 1 283 ? -12.592 -0.464 31.244 1.00 84.81 283 GLN A C 1
ATOM 2122 O O . GLN A 1 283 ? -13.054 -1.428 31.865 1.00 84.81 283 GLN A O 1
ATOM 2127 N N . ASP A 1 284 ? -13.210 0.714 31.175 1.00 84.56 284 ASP A N 1
ATOM 2128 C CA . ASP A 1 284 ? -14.518 0.960 31.771 1.00 84.56 284 ASP A CA 1
ATOM 2129 C C . ASP A 1 284 ? -15.592 0.082 31.117 1.00 84.56 284 ASP A C 1
ATOM 2131 O O . ASP A 1 284 ? -16.327 -0.603 31.827 1.00 84.56 284 ASP A O 1
ATOM 2135 N N . VAL A 1 285 ? -15.628 -0.002 29.782 1.00 76.69 285 VAL A N 1
ATOM 2136 C CA . VAL A 1 285 ? -16.552 -0.885 29.043 1.00 76.69 285 VAL A CA 1
ATOM 2137 C C . VAL A 1 285 ? -16.315 -2.359 29.391 1.00 76.69 285 VAL A C 1
ATOM 2139 O O . VAL A 1 285 ? -17.263 -3.090 29.681 1.00 76.69 285 VAL A O 1
ATOM 2142 N N . ALA A 1 286 ? -15.058 -2.807 29.438 1.00 74.94 286 ALA A N 1
ATOM 2143 C CA . ALA A 1 286 ? -14.730 -4.182 29.818 1.00 74.94 286 ALA A CA 1
ATOM 2144 C C . ALA A 1 286 ? -15.178 -4.504 31.256 1.00 74.94 286 ALA A C 1
ATOM 2146 O O . ALA A 1 286 ? -15.718 -5.581 31.526 1.00 74.94 286 ALA A O 1
ATOM 2147 N N . THR A 1 287 ? -14.996 -3.558 32.180 1.00 77.44 287 THR A N 1
ATOM 2148 C CA . THR A 1 287 ? -15.428 -3.705 33.575 1.00 77.44 287 THR A CA 1
ATOM 2149 C C . THR A 1 287 ? -16.949 -3.699 33.687 1.00 77.44 287 THR A C 1
ATOM 2151 O O . THR A 1 287 ? -17.500 -4.544 34.394 1.00 77.44 287 THR A O 1
ATOM 2154 N N . LEU A 1 288 ? -17.626 -2.811 32.953 1.00 77.81 288 LEU A N 1
ATOM 2155 C CA . LEU A 1 288 ? -19.083 -2.752 32.856 1.00 77.81 288 LEU A CA 1
ATOM 2156 C C . LEU A 1 288 ? -19.649 -4.096 32.380 1.00 77.81 288 LEU A C 1
ATOM 2158 O O . LEU A 1 288 ? -20.564 -4.620 33.015 1.00 77.81 288 LEU A O 1
ATOM 2162 N N . HIS A 1 289 ? -19.093 -4.674 31.310 1.00 69.69 289 HIS A N 1
ATOM 2163 C CA . HIS A 1 289 ? -19.511 -5.980 30.790 1.00 69.69 289 HIS A CA 1
ATOM 2164 C C . HIS A 1 289 ? -19.289 -7.097 31.814 1.00 69.69 289 HIS A C 1
ATOM 2166 O O . HIS A 1 289 ? -20.192 -7.895 32.054 1.00 69.69 289 HIS A O 1
ATOM 2172 N N . ARG A 1 290 ? -18.118 -7.127 32.465 1.00 76.75 290 ARG A N 1
ATOM 2173 C CA . ARG A 1 290 ? -17.791 -8.131 33.489 1.00 76.75 290 ARG A CA 1
ATOM 2174 C C . ARG A 1 290 ? -18.751 -8.080 34.680 1.00 76.75 290 ARG A C 1
ATOM 2176 O O . ARG A 1 290 ? -19.198 -9.130 35.124 1.00 76.75 290 ARG A O 1
ATOM 2183 N N . LEU A 1 291 ? -19.062 -6.886 35.189 1.00 72.69 291 LEU A N 1
ATOM 2184 C CA . LEU A 1 291 ? -19.996 -6.717 36.308 1.00 72.69 291 LEU A CA 1
ATOM 2185 C C . LEU A 1 291 ? -21.440 -7.015 35.882 1.00 72.69 291 LEU A C 1
ATOM 2187 O O . LEU A 1 291 ? -22.153 -7.702 36.601 1.00 72.69 291 LEU A O 1
ATOM 2191 N N . SER A 1 292 ? -21.856 -6.578 34.690 1.00 69.50 292 SER A N 1
ATOM 2192 C CA . SER A 1 292 ? -23.218 -6.824 34.184 1.00 69.50 292 SER A CA 1
ATOM 2193 C C . SER A 1 292 ? -23.496 -8.301 33.873 1.00 69.50 292 SER A C 1
ATOM 2195 O O . SER A 1 292 ? -24.654 -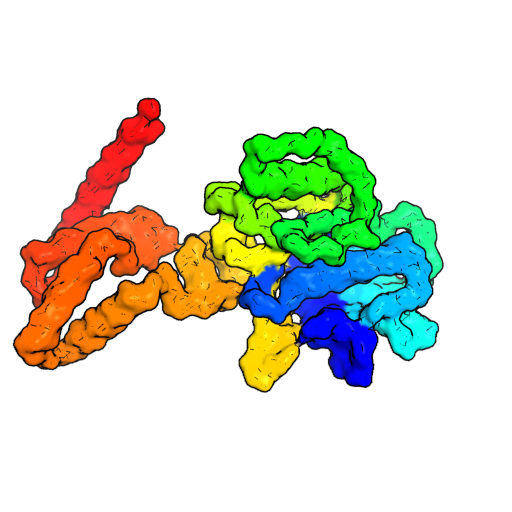8.697 33.822 1.00 69.50 292 SER A O 1
ATOM 2197 N N . ALA A 1 293 ? -22.456 -9.114 33.658 1.00 68.88 293 ALA A N 1
ATOM 2198 C CA . ALA A 1 293 ? -22.577 -10.551 33.410 1.00 68.88 293 ALA A CA 1
ATOM 2199 C C . ALA A 1 293 ? -22.660 -11.403 34.693 1.00 68.88 293 ALA A C 1
ATOM 2201 O O . ALA A 1 293 ? -22.904 -12.607 34.605 1.00 68.88 293 ALA A O 1
ATOM 2202 N N . ARG A 1 294 ? -22.431 -10.819 35.878 1.00 74.31 294 ARG A N 1
ATOM 2203 C CA . ARG A 1 294 ? -22.543 -11.535 37.156 1.00 74.31 294 ARG A CA 1
ATOM 2204 C C . ARG A 1 294 ? -24.001 -11.624 37.598 1.00 74.31 294 ARG A C 1
ATOM 2206 O O . ARG A 1 294 ? -24.731 -10.644 37.537 1.00 74.31 294 ARG A O 1
ATOM 2213 N N . THR A 1 295 ? -24.389 -12.786 38.115 1.00 76.00 295 THR A N 1
ATOM 2214 C CA . THR A 1 295 ? -25.732 -13.029 38.665 1.00 76.00 295 THR A CA 1
ATOM 2215 C C . THR A 1 295 ? -25.959 -12.317 39.998 1.00 76.00 295 THR A C 1
ATOM 2217 O O . THR A 1 295 ? -27.070 -11.891 40.285 1.00 76.00 295 THR A O 1
ATOM 2220 N N . GLU A 1 296 ? -24.902 -12.175 40.802 1.00 85.25 296 GLU A N 1
ATOM 2221 C CA . GLU A 1 296 ? -24.929 -11.506 42.103 1.00 85.25 296 GLU A CA 1
ATOM 2222 C C . GLU A 1 296 ? -23.765 -10.512 42.209 1.00 85.25 296 GLU A C 1
ATOM 2224 O O . GLU A 1 296 ? -22.613 -10.828 41.868 1.00 85.25 296 GLU A O 1
ATOM 2229 N N . LEU A 1 297 ? -24.095 -9.309 42.681 1.00 83.25 297 LEU A N 1
ATOM 2230 C CA . LEU A 1 297 ? -23.189 -8.178 42.867 1.00 83.25 297 LEU A CA 1
ATOM 2231 C C . LEU A 1 297 ? -23.272 -7.710 44.319 1.00 83.25 297 LEU A C 1
ATOM 2233 O O . LEU A 1 297 ? -24.379 -7.493 44.825 1.00 83.25 297 LEU A O 1
ATOM 2237 N N . ASP A 1 298 ? -22.121 -7.514 44.959 1.00 91.38 298 ASP A N 1
ATOM 2238 C CA . ASP A 1 298 ? -22.065 -6.890 46.284 1.00 91.38 298 ASP A CA 1
ATOM 2239 C C . ASP A 1 298 ? -22.337 -5.369 46.218 1.00 91.38 298 ASP A C 1
ATOM 2241 O O . ASP A 1 298 ? -22.442 -4.778 45.140 1.00 91.38 298 ASP A O 1
ATOM 2245 N N . GLU A 1 299 ? -22.492 -4.704 47.367 1.00 91.25 299 GLU A N 1
ATOM 2246 C CA . GLU A 1 299 ? -22.803 -3.265 47.404 1.00 91.25 299 GLU A CA 1
ATOM 2247 C C . GLU A 1 299 ? -21.720 -2.391 46.750 1.00 91.25 299 GLU A C 1
ATOM 2249 O O . GLU A 1 299 ? -22.038 -1.375 46.118 1.00 91.25 299 GLU A O 1
ATOM 2254 N N . ALA A 1 300 ? -20.448 -2.781 46.870 1.00 91.75 300 ALA A N 1
ATOM 2255 C CA . ALA A 1 300 ? -19.334 -2.051 46.277 1.00 9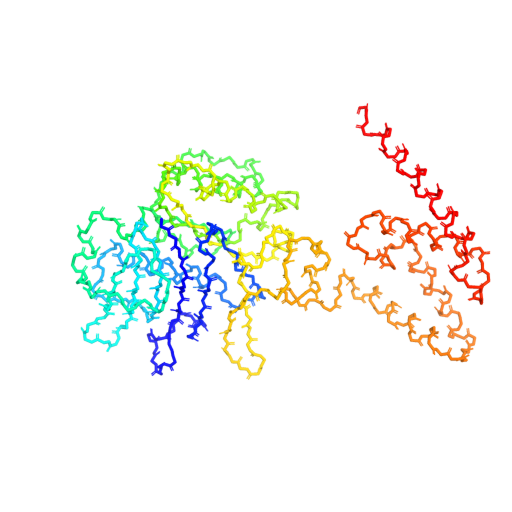1.75 300 ALA A CA 1
ATOM 2256 C C . ALA A 1 300 ? -19.351 -2.195 44.750 1.00 91.75 300 ALA A C 1
ATOM 2258 O O . ALA A 1 300 ? -19.214 -1.202 44.033 1.00 91.75 300 ALA A O 1
ATOM 2259 N N . GLU A 1 301 ? -19.607 -3.401 44.249 1.00 87.12 301 GLU A N 1
ATOM 2260 C CA . GLU A 1 301 ? -19.762 -3.710 42.831 1.00 87.12 301 GLU A CA 1
ATOM 2261 C C . GLU A 1 301 ? -20.995 -3.031 42.229 1.00 87.12 301 GLU A C 1
ATOM 2263 O O . GLU A 1 301 ? -20.911 -2.474 41.134 1.00 87.12 301 GLU A O 1
ATOM 2268 N N . GLN A 1 302 ? -22.122 -2.991 42.947 1.00 87.00 302 GLN A N 1
ATOM 2269 C CA . GLN A 1 302 ? -23.313 -2.245 42.526 1.00 87.00 302 GLN A CA 1
ATOM 2270 C C . GLN A 1 302 ? -23.042 -0.739 42.452 1.00 87.00 302 GLN A C 1
ATOM 2272 O O . GLN A 1 302 ? -23.474 -0.066 41.512 1.00 87.00 302 GLN A O 1
ATOM 2277 N N . SER A 1 303 ? -22.314 -0.193 43.429 1.00 90.56 303 SER A N 1
ATOM 2278 C CA . SER A 1 303 ? -21.895 1.210 43.422 1.00 90.56 303 SER A CA 1
ATOM 2279 C C . SER A 1 303 ? -20.959 1.509 42.246 1.00 90.56 303 SER A C 1
ATOM 2281 O O . SER A 1 303 ? -21.191 2.457 41.491 1.00 90.56 303 SER A O 1
ATOM 2283 N N . GLN A 1 304 ? -19.966 0.646 42.015 1.00 89.44 304 GLN A N 1
ATOM 2284 C CA . GLN A 1 304 ? -19.046 0.748 40.885 1.00 89.44 304 GLN A CA 1
ATOM 2285 C C . GLN A 1 304 ? -19.780 0.646 39.542 1.00 89.44 304 GLN A C 1
ATOM 2287 O O . GLN A 1 304 ? -19.478 1.406 38.623 1.00 89.44 304 GLN A O 1
ATOM 2292 N N . LEU A 1 305 ? -20.763 -0.248 39.426 1.00 79.38 305 LEU A N 1
ATOM 2293 C CA . LEU A 1 305 ? -21.578 -0.418 38.225 1.00 79.38 305 LEU A CA 1
ATOM 2294 C C . LEU A 1 305 ? -22.398 0.840 37.912 1.00 79.38 305 LEU A C 1
ATOM 2296 O O . LEU A 1 305 ? -22.422 1.280 36.762 1.00 79.38 305 LEU A O 1
ATOM 2300 N N . ARG A 1 306 ? -23.027 1.450 38.925 1.00 85.56 306 ARG A N 1
ATOM 2301 C CA . ARG A 1 306 ? -23.742 2.731 38.775 1.0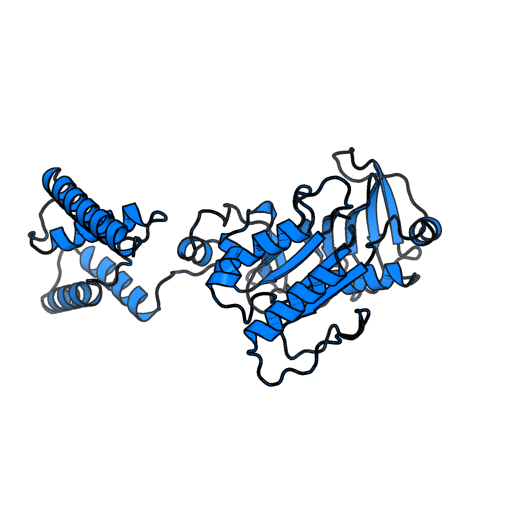0 85.56 306 ARG A CA 1
ATOM 2302 C C . ARG A 1 306 ? -22.802 3.847 38.324 1.00 85.56 306 ARG A C 1
ATOM 2304 O O . ARG A 1 306 ? -23.108 4.548 37.364 1.00 85.56 306 ARG A O 1
ATOM 2311 N N . ALA A 1 307 ? -21.633 3.957 38.953 1.00 88.19 307 ALA A N 1
ATOM 2312 C CA . ALA A 1 307 ? -20.626 4.946 38.579 1.00 88.19 307 ALA A CA 1
ATOM 2313 C C . ALA A 1 307 ? -20.083 4.727 37.154 1.00 88.19 307 ALA A C 1
ATOM 2315 O O . ALA A 1 307 ? -19.827 5.688 36.436 1.00 88.19 307 ALA A O 1
ATOM 2316 N N . LEU A 1 308 ? -19.908 3.473 36.724 1.00 81.62 308 LEU A N 1
ATOM 2317 C CA . LEU A 1 308 ? -19.511 3.131 35.355 1.00 81.62 308 LEU A CA 1
ATOM 2318 C C . LEU A 1 308 ? -20.580 3.529 34.340 1.00 81.62 308 LEU A C 1
ATOM 2320 O O . LEU A 1 308 ? -20.240 4.158 33.346 1.00 81.62 308 LEU A O 1
ATOM 2324 N N . ARG A 1 309 ? -21.854 3.205 34.595 1.00 81.38 309 ARG A N 1
ATOM 2325 C CA . ARG A 1 309 ? -22.959 3.584 33.702 1.00 81.38 309 ARG A CA 1
ATOM 2326 C C . ARG A 1 309 ? -23.020 5.093 33.517 1.00 81.38 309 ARG A C 1
ATOM 2328 O O . ARG A 1 309 ? -22.933 5.529 32.382 1.00 81.38 309 ARG A O 1
ATOM 2335 N N . HIS A 1 310 ? -23.007 5.855 34.608 1.00 84.19 310 HIS A N 1
ATOM 2336 C CA . HIS A 1 310 ? -23.008 7.320 34.557 1.00 84.19 310 HIS A CA 1
ATOM 2337 C C . HIS A 1 310 ? -21.771 7.896 33.840 1.00 84.19 310 HIS A C 1
ATOM 2339 O O . HIS A 1 310 ? -21.845 8.936 33.197 1.00 84.19 310 HIS A O 1
ATOM 2345 N N . ARG A 1 311 ? -20.591 7.265 33.946 1.00 82.81 311 ARG A N 1
ATOM 2346 C CA . ARG A 1 311 ? -19.396 7.724 33.207 1.00 82.81 311 ARG A CA 1
ATOM 2347 C C . ARG A 1 311 ? -19.472 7.430 31.710 1.00 82.81 311 ARG A C 1
ATOM 2349 O O . ARG A 1 311 ? -18.914 8.189 30.928 1.00 82.81 311 ARG A O 1
ATOM 2356 N N . LEU A 1 312 ? -20.096 6.316 31.333 1.00 78.75 312 LEU A N 1
ATOM 2357 C CA . LEU A 1 312 ? -20.217 5.871 29.942 1.00 78.75 312 LEU A CA 1
ATOM 2358 C C . LEU A 1 312 ? -21.452 6.463 29.239 1.00 78.75 312 LEU A C 1
ATOM 2360 O O . LEU A 1 312 ? -21.543 6.430 28.011 1.00 78.75 312 LEU A O 1
ATOM 2364 N N . GLU A 1 313 ? -22.386 7.005 30.014 1.00 77.56 313 GLU A N 1
ATOM 2365 C CA . GLU A 1 313 ? -23.566 7.732 29.564 1.00 77.56 313 GLU A CA 1
ATOM 2366 C C . GLU A 1 313 ? -23.183 8.914 28.658 1.00 77.56 313 GLU A C 1
ATOM 2368 O O . GLU A 1 313 ? -22.200 9.617 28.891 1.00 77.56 313 GLU A O 1
ATOM 2373 N N . GLY A 1 314 ? -23.924 9.109 27.564 1.00 69.06 314 GLY A N 1
ATOM 2374 C CA . GLY A 1 314 ? -23.698 10.217 26.628 1.00 69.06 314 GLY A CA 1
ATOM 2375 C C . GLY A 1 314 ? -22.447 10.115 25.741 1.00 69.06 314 GLY A C 1
ATOM 2376 O O . GLY A 1 314 ? -22.335 10.867 24.774 1.00 69.06 314 GLY A O 1
ATOM 2377 N N . LEU A 1 315 ? -21.534 9.164 25.979 1.00 71.56 315 LEU A N 1
ATOM 2378 C CA . LEU A 1 315 ? -20.305 9.034 25.184 1.00 71.56 315 LEU A CA 1
ATOM 2379 C C . LEU A 1 315 ? -20.511 8.380 23.797 1.00 71.56 315 LEU A C 1
ATOM 2381 O O . LEU A 1 315 ? -19.587 8.314 22.988 1.00 71.56 315 LEU A O 1
ATOM 2385 N N . GLY A 1 316 ? -21.725 7.913 23.484 1.00 59.47 316 GLY A N 1
ATOM 2386 C CA . GLY A 1 316 ? -22.164 7.593 22.116 1.00 59.47 316 GLY A CA 1
ATOM 2387 C C . GLY A 1 316 ? -21.546 6.354 21.445 1.00 59.47 316 GLY A C 1
ATOM 2388 O O . GLY A 1 316 ? -21.937 6.031 20.323 1.00 59.47 316 GLY A O 1
ATOM 2389 N N . PHE A 1 317 ? -20.628 5.634 22.103 1.00 57.59 317 PHE A N 1
ATOM 2390 C CA . PHE A 1 317 ? -19.965 4.436 21.556 1.00 57.59 317 PHE A CA 1
ATOM 2391 C C . PHE A 1 317 ? -20.728 3.121 21.748 1.00 57.59 317 PHE A C 1
ATOM 2393 O O . PHE A 1 317 ? -20.424 2.148 21.062 1.00 57.59 317 PHE A O 1
ATOM 2400 N N . ASN A 1 318 ? -21.766 3.090 22.591 1.00 45.66 318 ASN A N 1
ATOM 2401 C CA . ASN A 1 318 ? -22.679 1.938 22.694 1.00 45.66 318 ASN A CA 1
ATOM 2402 C C . ASN A 1 318 ? -23.445 1.665 21.378 1.00 45.66 318 ASN A C 1
ATOM 2404 O O . ASN A 1 318 ? -24.174 0.680 21.276 1.00 45.66 318 ASN A O 1
ATOM 2408 N N . PHE A 1 319 ? -23.278 2.534 20.375 1.00 47.91 319 PHE A N 1
ATOM 2409 C CA . PHE A 1 319 ? -24.040 2.585 19.131 1.00 47.91 319 PHE A CA 1
ATOM 2410 C C . PHE A 1 319 ? -23.148 2.676 17.900 1.00 47.91 319 PHE A C 1
ATOM 2412 O O . PHE A 1 319 ? -23.572 3.255 16.906 1.00 47.91 319 PHE A O 1
ATOM 2419 N N . ALA A 1 320 ? -21.911 2.172 17.965 1.00 48.34 320 ALA A N 1
ATOM 2420 C CA . ALA A 1 320 ? -21.018 2.118 16.810 1.00 48.34 320 ALA A CA 1
ATOM 2421 C C . ALA A 1 320 ? -21.626 1.234 15.698 1.00 48.34 320 ALA A C 1
ATOM 2423 O O . ALA A 1 320 ? -21.279 0.066 15.546 1.00 48.34 320 ALA A O 1
ATOM 2424 N N . SER A 1 321 ? -22.573 1.797 14.949 1.00 48.47 321 SER A N 1
ATOM 2425 C CA . SER A 1 321 ? -23.089 1.287 13.691 1.00 48.47 321 SER A CA 1
ATOM 2426 C C . SER A 1 321 ? -22.361 1.995 12.550 1.00 48.47 321 SER A C 1
ATOM 2428 O O . SER A 1 321 ? -21.921 3.138 12.681 1.00 48.47 321 SER A O 1
ATOM 2430 N N . ALA A 1 322 ? -22.228 1.303 11.421 1.00 44.75 322 ALA A N 1
ATOM 2431 C CA . ALA A 1 322 ? -21.723 1.885 10.186 1.00 44.75 322 ALA A CA 1
ATOM 2432 C C . ALA A 1 322 ? -22.661 2.972 9.613 1.00 44.75 322 ALA A C 1
ATOM 2434 O O . ALA A 1 322 ? -22.215 3.783 8.801 1.00 44.75 322 ALA A O 1
ATOM 2435 N N . ASP A 1 323 ? -23.932 3.000 10.032 1.00 53.38 323 ASP A N 1
ATOM 2436 C CA . ASP A 1 323 ? -24.935 3.979 9.606 1.00 53.38 323 ASP A CA 1
ATOM 2437 C C . ASP A 1 323 ? -25.181 5.043 10.702 1.00 53.38 323 ASP A C 1
ATOM 2439 O O . ASP A 1 323 ? -25.664 4.700 11.788 1.00 53.38 323 ASP A O 1
ATOM 2443 N N . PRO A 1 324 ? -24.913 6.340 10.433 1.00 56.38 324 PRO A N 1
ATOM 2444 C CA . PRO A 1 324 ? -25.221 7.438 11.352 1.00 56.38 324 PRO A CA 1
ATOM 2445 C C . PRO A 1 324 ? -26.682 7.468 11.821 1.00 56.38 324 PRO A C 1
ATOM 2447 O O . PRO A 1 324 ? -26.949 7.812 12.970 1.00 56.38 324 PRO A O 1
ATOM 2450 N N . LEU A 1 325 ? -27.632 7.073 10.966 1.00 56.09 325 LEU A N 1
ATOM 2451 C CA . LEU A 1 325 ? -29.058 7.045 11.304 1.00 56.09 325 LEU A CA 1
ATOM 2452 C C . LEU A 1 325 ? -29.397 5.903 12.260 1.00 56.09 325 LEU A C 1
ATOM 2454 O O . LEU A 1 325 ? -30.238 6.061 13.146 1.00 56.09 325 LEU A O 1
ATOM 2458 N N . GLU A 1 326 ? -28.740 4.757 12.100 1.00 53.78 326 GLU A N 1
ATOM 2459 C CA . GLU A 1 326 ? -28.869 3.640 13.031 1.00 53.78 326 GLU A CA 1
ATOM 2460 C C . GLU A 1 326 ? -28.199 3.970 14.368 1.00 53.78 326 GLU A C 1
ATOM 2462 O O . GLU A 1 326 ? -28.763 3.685 15.423 1.00 53.78 326 GLU A O 1
ATOM 2467 N N . GLN A 1 327 ? -27.045 4.640 14.342 1.00 56.47 327 GLN A N 1
ATOM 2468 C CA . GLN A 1 327 ? -26.389 5.139 15.546 1.00 56.47 327 GLN A CA 1
ATOM 2469 C C . GLN A 1 327 ? -27.285 6.127 16.308 1.00 56.47 327 GLN A C 1
ATOM 2471 O O . GLN A 1 327 ? -27.504 5.955 17.508 1.00 56.47 327 GLN A O 1
ATOM 2476 N N . ASP A 1 328 ? -27.847 7.127 15.623 1.00 56.56 328 ASP A N 1
ATOM 2477 C CA . ASP A 1 328 ? -28.755 8.102 16.233 1.00 56.56 328 ASP A CA 1
ATOM 2478 C C . ASP A 1 328 ? -30.040 7.434 16.752 1.00 56.56 328 ASP A C 1
ATOM 2480 O O . ASP A 1 328 ? -30.558 7.816 17.804 1.00 56.56 328 ASP A O 1
ATOM 2484 N N . TYR A 1 329 ? -30.535 6.402 16.062 1.00 59.16 329 TYR A N 1
ATOM 2485 C CA . TYR A 1 329 ? -31.673 5.600 16.509 1.00 59.16 329 TYR A CA 1
ATOM 2486 C C . TYR A 1 329 ? -31.360 4.810 17.784 1.00 59.16 329 TYR A C 1
ATOM 2488 O O . TYR A 1 329 ? -32.162 4.806 18.721 1.00 59.16 329 TYR A O 1
ATOM 2496 N N . LEU A 1 330 ? -30.213 4.128 17.835 1.00 54.62 330 LEU A N 1
ATOM 2497 C CA . LEU A 1 330 ? -29.817 3.351 19.004 1.00 54.62 330 LEU A CA 1
ATOM 2498 C C . LEU A 1 330 ? -29.494 4.265 20.197 1.00 54.62 330 LEU A C 1
ATOM 2500 O O . LEU A 1 330 ? -29.881 3.925 21.315 1.00 54.62 330 LEU A O 1
ATOM 2504 N N . ARG A 1 331 ? -28.899 5.446 19.956 1.00 60.22 331 ARG A N 1
ATOM 2505 C CA . ARG A 1 331 ? -28.704 6.488 20.978 1.00 60.22 331 ARG A CA 1
ATOM 2506 C C . ARG A 1 331 ? -30.035 6.951 21.547 1.00 60.22 331 ARG A C 1
ATOM 2508 O O . ARG A 1 331 ? -30.269 6.792 22.739 1.00 60.22 331 ARG A O 1
ATOM 2515 N N . ALA A 1 332 ? -30.956 7.378 20.682 1.00 61.88 332 ALA A N 1
ATOM 2516 C CA . ALA A 1 332 ? -32.297 7.774 21.100 1.00 61.88 332 ALA A CA 1
ATOM 2517 C C . ALA A 1 332 ? -33.020 6.657 21.873 1.00 61.88 332 ALA A C 1
ATOM 2519 O O . ALA A 1 332 ? -33.806 6.929 22.775 1.00 61.88 332 ALA A O 1
ATOM 2520 N N . ARG A 1 333 ? -32.763 5.389 21.534 1.00 60.88 333 ARG A N 1
ATOM 2521 C CA . ARG A 1 333 ? -33.340 4.233 22.225 1.00 60.88 333 ARG A CA 1
ATOM 2522 C C . ARG A 1 333 ? -32.724 3.981 23.606 1.00 60.88 333 ARG A C 1
ATOM 2524 O O . ARG A 1 333 ? -33.445 3.510 24.480 1.00 60.88 333 ARG A O 1
ATOM 2531 N N . PHE A 1 334 ? -31.434 4.241 23.795 1.00 55.81 334 PHE A N 1
ATOM 2532 C CA . PHE A 1 334 ? -30.756 4.089 25.084 1.00 55.81 334 PHE A CA 1
ATOM 2533 C C . PHE A 1 334 ? -31.083 5.226 26.044 1.00 55.81 334 PHE A C 1
ATOM 2535 O O . PHE A 1 334 ? -31.405 4.944 27.191 1.00 55.81 334 PHE A O 1
ATOM 2542 N N . ASP A 1 335 ? -31.108 6.468 25.559 1.00 63.25 335 ASP A N 1
ATOM 2543 C CA . ASP A 1 335 ? -31.504 7.637 26.356 1.00 63.25 335 ASP A CA 1
ATOM 2544 C C . ASP A 1 335 ? -32.938 7.459 26.901 1.00 63.25 335 ASP A C 1
ATOM 2546 O O . ASP A 1 335 ? -33.251 7.802 28.033 1.00 63.25 335 ASP A O 1
ATOM 2550 N N . LEU A 1 336 ? -33.822 6.826 26.118 1.00 62.34 336 LEU A N 1
ATOM 2551 C CA . LEU A 1 336 ? -35.182 6.471 26.546 1.00 62.34 336 LEU A CA 1
ATOM 2552 C C . LEU A 1 336 ? -35.252 5.305 27.549 1.00 62.34 336 LEU A C 1
ATOM 2554 O O . LEU A 1 336 ? -36.318 5.072 28.120 1.00 62.34 336 LEU A O 1
ATOM 2558 N N . ALA A 1 337 ? -34.178 4.531 27.714 1.00 54.31 337 ALA A N 1
ATOM 2559 C CA . ALA A 1 337 ? -34.131 3.377 28.609 1.00 54.31 337 ALA A CA 1
ATOM 2560 C C . ALA A 1 337 ? -33.658 3.731 30.029 1.00 54.31 337 ALA A C 1
ATOM 2562 O O . ALA A 1 337 ? -33.829 2.906 30.922 1.00 54.31 337 ALA A O 1
ATOM 2563 N N . GLU A 1 338 ? -33.114 4.930 30.260 1.00 54.12 338 GLU A N 1
ATOM 2564 C CA . GLU A 1 338 ? -32.712 5.389 31.601 1.00 54.12 338 GLU A CA 1
ATOM 2565 C C . GLU A 1 338 ? -33.888 5.558 32.568 1.00 54.12 338 GLU A C 1
ATOM 2567 O O . GLU A 1 338 ? -33.755 5.291 33.760 1.00 54.12 338 GLU A O 1
ATOM 2572 N N . ASP A 1 339 ? -35.063 5.908 32.046 1.00 54.12 339 ASP A N 1
ATOM 2573 C CA . ASP A 1 339 ? -36.309 6.033 32.815 1.00 54.12 339 ASP A CA 1
ATOM 2574 C C . ASP A 1 339 ? -36.993 4.680 33.094 1.00 54.12 339 ASP A C 1
ATOM 2576 O O . ASP A 1 339 ? -38.097 4.623 33.645 1.00 54.12 339 ASP A O 1
ATOM 2580 N N . VAL A 1 340 ? -36.376 3.565 32.688 1.00 50.94 340 VAL A N 1
ATOM 2581 C CA . VAL A 1 340 ? -36.983 2.235 32.738 1.00 50.94 340 VAL A CA 1
ATOM 2582 C C . VAL A 1 340 ? -36.215 1.330 33.720 1.00 50.94 340 VAL A C 1
ATOM 2584 O O . VAL A 1 340 ? -34.986 1.276 33.675 1.00 50.94 340 VAL A O 1
ATOM 2587 N N . PRO A 1 341 ? -36.904 0.571 34.602 1.00 50.28 341 PRO A N 1
ATOM 2588 C CA . PRO A 1 341 ? -36.254 -0.355 35.528 1.00 50.28 341 PRO A CA 1
ATOM 2589 C C . PRO A 1 341 ? -35.346 -1.362 34.804 1.00 50.28 341 PRO A C 1
ATOM 2591 O O . PRO A 1 341 ? -35.725 -1.837 33.727 1.00 50.28 341 PRO A O 1
ATOM 2594 N N . PRO A 1 342 ? -34.208 -1.757 35.410 1.00 44.62 342 PRO A N 1
ATOM 2595 C CA . PRO A 1 342 ? -33.161 -2.561 34.767 1.00 44.62 342 PRO A CA 1
ATOM 2596 C C . PRO A 1 342 ? -33.627 -3.926 34.231 1.00 44.62 342 PRO A C 1
ATOM 2598 O O . PRO A 1 342 ? -32.980 -4.468 33.339 1.00 44.62 342 PRO A O 1
ATOM 2601 N N . ASP A 1 343 ? -34.759 -4.442 34.714 1.00 46.56 343 ASP A N 1
ATOM 2602 C CA . ASP A 1 343 ? -35.327 -5.737 34.314 1.00 46.56 343 ASP A CA 1
ATOM 2603 C C . ASP A 1 343 ? -36.340 -5.650 33.157 1.00 46.56 343 ASP A C 1
ATOM 2605 O O . ASP A 1 343 ? -36.925 -6.654 32.744 1.00 46.56 343 ASP A O 1
ATOM 2609 N N . SER A 1 344 ? -36.589 -4.455 32.616 1.00 47.09 344 SER A N 1
ATOM 2610 C CA . SER A 1 344 ? -37.598 -4.279 31.570 1.00 47.09 344 SER A CA 1
ATOM 2611 C C . SER A 1 344 ? -37.041 -4.607 30.180 1.00 47.09 344 SER A C 1
ATOM 2613 O O . SER A 1 344 ? -35.939 -4.174 29.828 1.00 47.09 344 SER A O 1
ATOM 2615 N N . PRO A 1 345 ? -37.801 -5.310 29.321 1.00 46.06 345 PRO A N 1
ATOM 2616 C CA . PRO A 1 345 ? -37.321 -5.685 28.001 1.00 46.06 345 PRO A CA 1
ATOM 2617 C C . PRO A 1 345 ? -37.111 -4.450 27.115 1.00 46.06 345 PRO A C 1
ATOM 2619 O O . PRO A 1 345 ? -38.058 -3.809 26.654 1.00 46.06 345 PRO A O 1
ATOM 2622 N N . LEU A 1 346 ? -35.846 -4.186 26.778 1.00 45.94 346 LEU A N 1
ATOM 2623 C CA . LEU A 1 346 ? -35.400 -3.137 25.846 1.00 45.94 346 LEU A CA 1
ATOM 2624 C C . LEU A 1 346 ? -36.059 -3.212 24.448 1.00 45.94 346 LEU A C 1
ATOM 2626 O O . LEU A 1 346 ? -35.945 -2.271 23.663 1.00 45.94 346 LEU A O 1
ATOM 2630 N N . LEU A 1 347 ? -36.719 -4.328 24.111 1.00 42.94 347 LEU A N 1
ATOM 2631 C CA . LEU A 1 347 ? -37.308 -4.643 22.802 1.00 42.94 347 LEU A CA 1
ATOM 2632 C C . LEU A 1 347 ? -38.829 -4.403 22.705 1.00 42.94 347 LEU A C 1
ATOM 2634 O O . LEU A 1 347 ? -39.431 -4.784 21.700 1.00 42.94 347 LEU A O 1
ATOM 2638 N N . ALA A 1 348 ? -39.467 -3.773 23.698 1.00 55.88 348 ALA A N 1
ATOM 2639 C CA . ALA A 1 348 ? -40.897 -3.464 23.619 1.00 55.88 348 ALA A CA 1
ATOM 2640 C C . ALA A 1 348 ? -41.221 -2.577 22.383 1.00 55.88 348 ALA A C 1
ATOM 2642 O O . ALA A 1 348 ? -40.535 -1.572 22.155 1.00 55.88 348 ALA A O 1
ATOM 2643 N N . PRO A 1 349 ? -42.271 -2.891 21.588 1.00 50.03 349 PRO A N 1
ATOM 2644 C CA . PRO A 1 349 ? -42.646 -2.136 20.380 1.00 50.03 349 PRO A CA 1
ATOM 2645 C C . PRO A 1 349 ? -42.839 -0.631 20.613 1.00 50.03 349 PRO A C 1
ATOM 2647 O O . PRO A 1 349 ? -42.622 0.188 19.720 1.00 50.03 349 PRO A O 1
ATOM 2650 N N . GLU A 1 350 ? -43.223 -0.267 21.830 1.00 56.91 350 GLU A N 1
ATOM 2651 C CA . GLU A 1 350 ? -43.487 1.101 22.256 1.00 56.91 350 GLU A CA 1
ATOM 2652 C C . GLU A 1 350 ? -42.201 1.931 22.415 1.00 56.91 350 GLU A C 1
ATOM 2654 O O . GLU A 1 350 ? -42.141 3.071 21.949 1.00 56.91 350 GLU A O 1
ATOM 2659 N N . ASN A 1 351 ? -41.129 1.331 22.944 1.00 53.16 351 ASN A N 1
ATOM 2660 C CA . ASN A 1 351 ? -39.811 1.969 23.073 1.00 53.16 351 ASN A CA 1
ATOM 2661 C C . ASN A 1 351 ? -39.172 2.202 21.698 1.00 53.16 351 ASN A C 1
ATOM 2663 O O . ASN A 1 351 ? -38.608 3.263 21.434 1.00 53.16 351 ASN A O 1
ATOM 2667 N N . ARG A 1 352 ? -39.361 1.254 20.770 1.00 51.09 352 ARG A N 1
ATOM 2668 C CA . ARG A 1 352 ? -38.959 1.395 19.360 1.00 51.09 352 ARG A CA 1
ATOM 2669 C C . ARG A 1 352 ? -39.656 2.576 18.680 1.00 51.09 352 ARG A C 1
ATOM 2671 O O . ARG A 1 352 ? -39.016 3.328 17.949 1.00 51.09 352 ARG A O 1
ATOM 2678 N N . ARG A 1 353 ? -40.953 2.764 18.936 1.00 57.00 353 ARG A N 1
ATOM 2679 C CA . ARG A 1 353 ? -41.753 3.851 18.348 1.00 57.00 353 ARG A CA 1
ATOM 2680 C C . ARG A 1 353 ? -41.344 5.227 18.887 1.00 57.00 353 ARG A C 1
ATOM 2682 O O . ARG A 1 353 ? -41.268 6.177 18.113 1.00 57.00 353 ARG A O 1
ATOM 2689 N N . LYS A 1 354 ? -41.031 5.320 20.184 1.00 61.62 354 LYS A N 1
ATOM 2690 C CA . LYS A 1 354 ? -40.518 6.545 20.823 1.00 61.62 354 LYS A CA 1
ATOM 2691 C C . LYS A 1 354 ? -39.116 6.917 20.323 1.00 61.62 354 LYS A C 1
ATOM 2693 O O . LYS A 1 354 ? -38.902 8.075 19.975 1.00 61.62 354 LYS A O 1
ATOM 2698 N N . ALA A 1 355 ? -38.215 5.942 20.180 1.00 57.53 355 ALA A N 1
ATOM 2699 C CA . ALA A 1 355 ? -36.870 6.163 19.638 1.00 57.53 355 ALA A CA 1
ATOM 2700 C C . ALA A 1 355 ? -36.904 6.666 18.181 1.00 57.53 355 ALA A C 1
ATOM 2702 O O . ALA A 1 355 ? -36.227 7.631 17.834 1.00 57.53 355 ALA A O 1
ATOM 2703 N N . LEU A 1 356 ? -37.768 6.079 17.342 1.00 58.00 356 LEU A N 1
ATOM 2704 C CA . LEU A 1 356 ? -38.010 6.545 15.968 1.00 58.00 356 LEU A CA 1
ATOM 2705 C C . LEU A 1 356 ? -38.566 7.976 15.921 1.00 58.00 356 LEU A C 1
ATOM 2707 O O . LEU A 1 356 ? -38.141 8.772 15.089 1.00 58.00 356 LEU A O 1
ATOM 2711 N N . ALA A 1 357 ? -39.490 8.331 16.817 1.00 63.75 357 ALA A N 1
ATOM 2712 C CA . ALA A 1 357 ? -40.041 9.684 16.876 1.00 63.75 357 ALA A CA 1
ATOM 2713 C C . ALA A 1 357 ? -38.997 10.732 17.307 1.00 63.75 357 ALA A C 1
ATOM 2715 O O . ALA A 1 357 ? -39.009 11.851 16.790 1.00 63.75 357 ALA A O 1
ATOM 2716 N N . ALA A 1 358 ? -38.096 10.380 18.228 1.00 64.81 358 ALA A N 1
ATOM 2717 C CA . ALA A 1 358 ? -36.984 11.235 18.640 1.00 64.81 358 ALA A CA 1
ATOM 2718 C C . ALA A 1 358 ? -35.972 11.437 17.498 1.00 64.81 358 ALA A C 1
ATOM 2720 O O . ALA A 1 358 ? -35.617 12.576 17.196 1.00 64.81 358 ALA A O 1
ATOM 2721 N N . LEU A 1 359 ? -35.608 10.361 16.789 1.00 63.31 359 LEU A N 1
ATOM 2722 C CA . LEU A 1 359 ? -34.748 10.421 15.603 1.00 63.31 359 LEU A CA 1
ATOM 2723 C C . LEU A 1 359 ? -35.321 11.351 14.522 1.00 63.31 359 LEU A C 1
ATOM 2725 O O . LEU A 1 359 ? -34.624 12.230 14.022 1.00 63.31 359 LEU A O 1
ATOM 2729 N N . VAL A 1 360 ? -36.609 11.202 14.192 1.00 65.56 360 VAL A N 1
ATOM 2730 C CA . VAL A 1 360 ? -37.279 12.038 13.181 1.00 65.56 360 VAL A CA 1
ATOM 2731 C C . VAL A 1 360 ? -37.228 13.522 13.557 1.00 65.56 360 VAL A C 1
ATOM 2733 O O . VAL A 1 360 ? -36.997 14.360 12.687 1.00 65.56 360 VAL A O 1
ATOM 2736 N N . ARG A 1 361 ? -37.382 13.874 14.841 1.00 67.75 361 ARG A N 1
ATOM 2737 C CA . ARG A 1 361 ? -37.252 15.273 15.289 1.00 67.75 361 ARG A CA 1
ATOM 2738 C C . ARG A 1 361 ? -35.832 15.803 15.121 1.00 67.75 361 ARG A C 1
ATOM 2740 O O . ARG A 1 361 ? -35.676 16.922 14.644 1.00 67.75 361 ARG A O 1
ATOM 2747 N N . ILE A 1 362 ? -34.819 15.012 15.473 1.00 67.56 362 ILE A N 1
ATOM 2748 C CA . ILE A 1 362 ? -33.406 15.393 15.327 1.00 67.56 362 ILE A CA 1
ATOM 2749 C C . ILE A 1 362 ? -33.074 15.667 13.852 1.00 67.56 362 ILE A C 1
ATOM 2751 O O . ILE A 1 362 ? -32.494 16.705 13.532 1.00 67.56 362 ILE A O 1
ATOM 2755 N N . LEU A 1 363 ? -33.520 14.796 12.942 1.00 64.25 363 LEU A N 1
ATOM 2756 C CA . LEU A 1 363 ? -33.292 14.948 11.500 1.00 64.25 363 LEU A CA 1
ATOM 2757 C C . LEU A 1 363 ? -34.011 16.168 10.907 1.00 64.25 363 LEU A C 1
ATOM 2759 O O . LEU A 1 363 ? -33.445 16.866 10.067 1.00 64.25 363 LEU A O 1
ATOM 2763 N N . LEU A 1 364 ? -35.234 16.461 11.360 1.00 64.38 364 LEU A N 1
ATOM 2764 C CA . LEU A 1 364 ? -35.998 17.630 10.909 1.00 64.38 364 LEU A CA 1
ATOM 2765 C C . LEU A 1 364 ? -35.376 18.954 11.375 1.00 64.38 364 LEU A C 1
ATOM 2767 O O . LEU A 1 364 ? -35.365 19.919 10.613 1.00 64.38 364 LEU A O 1
ATOM 2771 N N . VAL A 1 365 ? -34.826 19.001 12.592 1.00 65.06 365 VAL A N 1
ATOM 2772 C CA . VAL A 1 365 ? -34.117 20.184 13.110 1.00 65.06 365 VAL A CA 1
ATOM 2773 C C . VAL A 1 365 ? -32.785 20.387 12.377 1.00 65.06 365 VAL A C 1
ATOM 2775 O O . VAL A 1 365 ? -32.470 21.509 11.981 1.00 65.06 365 VAL A O 1
ATOM 2778 N N . GLY A 1 366 ? -32.037 19.309 12.117 1.00 49.88 366 GLY A N 1
ATOM 2779 C CA . GLY A 1 366 ? -30.793 19.366 11.341 1.00 49.88 366 GLY A CA 1
ATOM 2780 C C . GLY A 1 366 ? -30.995 19.820 9.889 1.00 49.88 366 GLY A C 1
ATOM 2781 O O . GLY A 1 366 ? -30.181 20.577 9.363 1.00 49.88 366 GLY A O 1
ATOM 2782 N N . ALA A 1 367 ? -32.108 19.432 9.257 1.00 46.94 367 ALA A N 1
ATOM 2783 C CA . ALA A 1 367 ? -32.446 19.840 7.892 1.00 46.94 367 ALA A CA 1
ATOM 2784 C C . ALA A 1 367 ? -32.779 21.340 7.761 1.00 46.94 367 ALA A C 1
ATOM 2786 O O . ALA A 1 367 ? -32.521 21.921 6.710 1.00 46.94 367 ALA A O 1
ATOM 2787 N N . GLN A 1 368 ? -33.312 21.979 8.810 1.00 45.94 368 GLN A N 1
ATOM 2788 C CA . GLN A 1 368 ? -33.606 23.422 8.803 1.00 45.94 368 GLN A CA 1
ATOM 2789 C C . GLN A 1 368 ? -32.392 24.300 9.139 1.00 45.94 368 GLN A C 1
ATOM 2791 O O . GLN A 1 368 ? -32.345 25.456 8.727 1.00 45.94 368 GLN A O 1
ATOM 2796 N N . ALA A 1 369 ? -31.388 23.759 9.835 1.00 45.88 369 ALA A N 1
ATOM 2797 C CA . ALA A 1 369 ? -30.138 24.465 10.130 1.00 45.88 369 ALA A CA 1
ATOM 2798 C C . ALA A 1 369 ? -29.147 24.486 8.944 1.00 45.88 369 ALA A C 1
ATOM 2800 O O . ALA A 1 369 ? -28.213 25.281 8.940 1.00 45.88 369 ALA A O 1
ATOM 2801 N N . GLY A 1 370 ? -29.337 23.622 7.938 1.00 39.06 370 GLY A N 1
ATOM 2802 C CA . GLY A 1 370 ? -28.511 23.563 6.723 1.00 39.06 370 GLY A CA 1
ATOM 2803 C C . GLY A 1 370 ? -29.020 24.408 5.547 1.00 39.06 370 GLY A C 1
ATOM 2804 O O . GLY A 1 370 ? -28.417 24.365 4.477 1.00 39.06 370 GLY A O 1
ATOM 2805 N N . SER A 1 371 ? -30.131 25.138 5.712 1.00 38.50 371 SER A N 1
ATOM 2806 C CA . SER A 1 371 ? -30.792 25.921 4.653 1.00 38.50 371 SER A CA 1
ATOM 2807 C C . SER A 1 371 ? -30.707 27.446 4.833 1.00 38.50 371 SER A C 1
ATOM 2809 O O . SER A 1 371 ? -31.496 28.164 4.219 1.00 38.50 371 SER A O 1
ATOM 2811 N N . THR A 1 372 ? -29.786 27.947 5.663 1.00 34.34 372 THR A N 1
ATOM 2812 C CA . THR A 1 372 ? -29.517 29.388 5.857 1.00 34.34 372 THR A CA 1
ATOM 2813 C C . THR A 1 372 ? -28.098 29.759 5.488 1.00 34.34 372 THR A C 1
ATOM 2815 O O . THR A 1 372 ? -27.188 29.049 5.975 1.00 34.34 372 THR A O 1
#

Sequence (372 aa):
MKLEQFTIGSPKNSPTHCFGPLKAVTLDFARDRGVTALVGESGTGKSTALEALAVLFRDLMAGKPAPAFAYTLTYRAGETRLRIDADPDREDPYRIAAAPASEDGPAEGTPLALAHFLDAGGAFLPRRLIGYSSGTNPRPRDVFEPGRFEGAPDDAASDSERQKRAVLGALRHAAEGGNLVLLDGPDSHLYPRDCATLSDRLAAFAGESIAGRAPSHIVFATHQPITVASLLKEQVQILRRTPGARRIDAARPIINPRGMGFAGVLTSEVFDHASCLDRPTQQDVATLHRLSARTELDEAEQSQLRALRHRLEGLGFNFASADPLEQDYLRARFDLAEDVPPDSPLLAPENRRKALAALVRILLVGAQAGST

Secondary structure (DSSP, 8-state):
-EEEEEEES-SSSSGGG-BTTBSSEEEE--TT-SEEEEE-STTSSHHHHHHHHHHHHHHHHTT-SS-SS-EEEEEEETTEEEEEEE-TTSSS-EEEEEEETT--SS---EEE-HHHHHHTTTTTS-S-EEEEE-SS---SSSSS------S---TTS-HHHHHHHHHHHHHHHT-SSS-EEEEESTTTTS-HHHHHHHHHHHHHHHTTT-TTSPPPEEEEE---HHHHTTS-GGGEEEEEEPTTSS-EEEE--SS-STTSHHHHHHHSTTT--S-SS-HHHHHHHHHHHHHHT-S---HHHHHHHHHHHHHHTTS-GGG--SSHHHHHHHHHHHHTTTTS-TTS-TT-HHHHHHHHHHHHHHHHHHHHHT--

Nearest PDB structures (foldseek):
  8eea-assembly1_F  TM=6.011E-01  e=9.071E-11  Escherichia coli
  8eea-assembly1_E  TM=5.930E-01  e=3.329E-10  Escherichia coli
  8ee4-assembly1_F  TM=5.908E-01  e=2.970E-08  Escherichia coli
  2o8c-assembly1_A  TM=5.072E-01  e=1.984E-03  Homo sapiens

Foldseek 3Di:
DFWAKKFAFEPDPDPQRHQVLAHRAMDGADPLFQFAEEFEDPPLCQVSVLVLVLQVQLCLLVLPQAGSHFMWTWTDQPQKIKIWGADRVDPRRTWMFIDGPPDDDDRPHHTDDSCCCNVVVCSNGFPAEAEDALDPPPPPPPRHDCPPPPDPPPVVDDSQVVLVCVVVVSLVVCQAARHEYEYEASPVNHDLVCLLCVSVVSRVSQCSDDPPGHGHHYYYYHHALNNQLQFFQSRYWYWDQDPPDSHIYIDTFPGTSHLCPSQSSCCGPRNVDPGPDDPVLVVLVVLLVVLVPDPDDDPVSVVSNVVSCVVCPPVQPVQPDSDPLSSQLVNLLVVLCVVPPPPDDSPPPVSSVRSVVVSVVVVVVVVVVVPD

pLDDT: mean 78.21, std 17.96, range [27.69, 98.5]

Mean predicted aligned error: 11.64 Å

Solvent-accessible surface area (backbone atoms only — not comparable to full-atom values): 20680 Å² total; per-residue (Å²): 44,41,59,37,35,41,29,39,16,36,89,60,94,50,83,47,21,30,54,88,76,37,49,51,24,48,48,74,44,36,83,94,51,31,47,36,39,32,34,42,62,92,88,42,44,52,67,51,52,50,47,52,54,49,53,53,51,51,41,56,75,68,64,51,87,56,54,92,37,18,30,38,40,32,33,33,30,82,65,36,26,39,34,40,46,33,34,54,92,43,97,71,20,65,46,33,22,41,35,60,56,86,67,85,72,83,79,83,34,52,80,43,57,63,67,61,57,62,66,47,80,50,58,72,50,59,75,42,66,45,72,51,67,76,61,95,67,84,78,73,66,91,72,47,81,80,71,78,76,88,60,78,89,60,87,84,58,51,69,38,57,50,44,51,50,51,54,53,46,57,49,59,75,50,70,58,56,16,26,38,36,36,31,35,37,79,52,78,56,48,55,71,76,53,28,51,47,42,60,60,57,50,31,63,66,16,34,82,81,48,90,94,49,52,35,20,26,35,42,32,26,47,88,52,52,50,38,49,26,63,33,51,24,62,29,35,35,34,26,39,64,43,85,100,49,91,47,38,45,50,43,57,53,92,60,50,28,41,80,38,41,54,58,44,31,37,48,28,87,64,62,60,32,97,56,83,59,57,67,70,60,46,50,48,52,53,49,47,52,58,57,70,70,46,93,76,73,55,75,67,55,49,51,49,46,53,54,45,50,67,68,57,52,89,66,68,64,98,28,82,51,80,42,70,68,58,20,47,32,47,46,39,40,50,70,64,44,72,86,46,66,93,88,58,73,87,78,43,74,65,53,55,53,51,11,52,53,48,36,53,50,54,53,55,55,55,58,62,67,73,74,116